Protein AF-A0A7W7FVL5-F1 (afdb_monomer)

Sequence (515 aa):
MALRGIFIKDDYLPEYSTLVVIDAFRGGDPEPPEGGEQLTDGALDLLPGGTVAVAGWGWLHGNAFDGYHRVALELHDAAPPPERVAWTEVVETPYLSYSGFVGLTFLTGGLIEEGLDLGAPGAYRVRVSSRAAQDQGLLWRLQFWPAEPEPPRWYARGERGQGRMKWFVTDLIMMGAWSELTGRRWRLAELADWLLVDRTTVLDALEQVADRGTVVSTGDLLGEFALTTNPPREAGHTGGGVVQLPPPGAPWDSPGYRPPPGPPPRAGLLGPDGTLTRWLDGEPVTCPTVPNPRRALETPYGVVVFGEQTVLVRPDGELLRLGSGHLPGTARLDPDGRRLCVDEHHIGRQSYRRRHHLDLLDGAQRLEWLPEYEWPTGPVSQADSRSGLMLTVASADDVVITGPGGLRRELWLPGTVRLTPGGAGLFTTSHAPPALTWFDLAEADPTGVVRWLPGGTRPDHGLVWEGPAQVVLPVDIRDWARVGARLLRVELRRGEYQAVPGDGGLVVEPWFSVD

Nearest PDB structures (foldseek):
  6i86-assembly3_C  TM=6.202E-01  e=2.469E-05  Chondromyces crocatus
  6vyc-assembly2_B  TM=4.712E-01  e=3.805E-05  Homo sapiens
  4hxg-assembly2_J  TM=4.591E-01  e=2.782E-02  Pyrococcus horikoshii OT3
  3lmm-assembly2_B  TM=4.418E-01  e=1.948E-01  Corynebacterium diphtheriae
  7ase-assembly1_K  TM=4.034E-01  e=4.990E+00  Trypanosoma cruzi

Solvent-accessible surface area (backbone atoms only — not comparable to full-atom values): 27846 Å² total; per-residue (Å²): 113,51,83,75,39,75,30,77,39,75,71,42,64,39,43,93,25,28,39,35,39,37,43,46,85,86,80,72,88,76,78,67,58,92,81,33,60,64,31,35,87,72,37,66,72,52,80,79,24,17,51,54,56,43,51,25,50,34,38,34,32,25,52,50,53,76,30,46,18,34,40,35,43,34,29,29,77,31,82,72,81,87,77,89,84,83,56,46,27,27,36,36,30,27,34,35,35,75,56,12,32,37,21,67,46,40,80,95,53,67,86,60,88,60,60,39,70,69,62,65,52,44,51,23,35,31,37,43,33,34,33,77,40,97,85,58,42,38,38,39,39,37,41,34,18,70,37,80,76,52,55,57,36,42,80,34,72,36,73,78,40,69,76,40,67,74,25,45,43,34,43,51,41,51,39,10,43,40,16,50,68,63,69,45,69,41,37,51,69,54,50,14,57,36,63,67,50,55,56,64,63,49,49,61,42,53,51,54,32,41,77,68,55,41,34,44,78,50,71,40,73,93,46,60,20,34,38,33,47,40,65,63,67,75,74,73,69,77,59,78,85,67,76,84,66,74,75,74,80,48,69,74,73,42,90,85,43,58,53,51,81,45,70,63,56,87,50,13,39,28,32,87,84,16,38,32,36,32,58,60,97,82,43,81,43,79,40,67,67,40,66,68,64,78,49,35,36,29,42,89,62,26,34,38,35,33,22,62,49,25,31,34,37,29,87,88,45,51,78,44,65,42,62,95,48,64,57,56,88,62,64,45,58,45,65,83,42,46,37,39,39,30,58,38,76,46,87,49,89,71,54,41,37,36,38,37,40,31,34,58,87,82,36,50,68,47,80,42,81,50,72,86,75,71,63,75,88,59,52,65,78,45,70,32,68,58,49,45,33,30,38,25,47,79,42,73,49,29,30,35,40,32,38,76,82,71,53,72,46,80,43,88,38,60,47,74,52,42,76,28,60,57,49,51,20,37,33,36,66,37,70,88,69,19,26,41,32,38,24,45,60,85,45,98,75,52,69,70,44,78,38,77,48,62,68,76,24,49,62,88,52,72,63,25,50,79,46,53,52,31,35,34,31,54,45,28,81,90,34,24,82,66,47,68,29,39,29,42,33,38,34,62,87,81,67,46,61,23,20,33,70,67,94,46,56,50,57,28,23,49,59,73,78,63,126

Organism: NCBI:txid43355

Structure (mmCIF, N/CA/C/O backbone):
data_AF-A0A7W7FVL5-F1
#
_entry.id   AF-A0A7W7FVL5-F1
#
loop_
_atom_site.group_PDB
_atom_site.id
_atom_site.type_symbol
_atom_site.label_atom_id
_atom_site.label_alt_id
_atom_site.label_comp_id
_atom_site.label_asym_id
_atom_site.label_entity_id
_atom_site.label_seq_id
_atom_site.pdbx_PDB_ins_code
_atom_site.Cartn_x
_atom_site.Cartn_y
_atom_site.Cartn_z
_atom_site.occupancy
_atom_site.B_iso_or_equiv
_atom_site.auth_seq_id
_atom_site.auth_comp_id
_atom_site.auth_asym_id
_atom_site.auth_atom_id
_atom_site.pdbx_PDB_model_num
ATOM 1 N N . MET A 1 1 ? 25.264 -21.119 -26.849 1.00 89.88 1 MET A N 1
ATOM 2 C CA . MET A 1 1 ? 24.430 -20.849 -25.671 1.00 89.88 1 MET A CA 1
ATOM 3 C C . MET A 1 1 ? 24.229 -22.160 -24.943 1.00 89.88 1 MET A C 1
ATOM 5 O O . MET A 1 1 ? 23.746 -23.109 -25.555 1.00 89.88 1 MET A O 1
ATOM 9 N N . ALA A 1 2 ? 24.659 -22.225 -23.692 1.00 95.56 2 ALA A N 1
ATOM 10 C CA . ALA A 1 2 ? 24.447 -23.342 -22.786 1.00 95.56 2 ALA A CA 1
ATOM 11 C C . ALA A 1 2 ? 23.758 -22.842 -21.511 1.00 95.56 2 ALA A C 1
ATOM 13 O O . ALA A 1 2 ? 24.135 -21.800 -20.972 1.00 95.56 2 ALA A O 1
ATOM 14 N N . LEU A 1 3 ? 22.778 -23.612 -21.032 1.00 97.56 3 LEU A N 1
ATOM 15 C CA . LEU A 1 3 ? 22.159 -23.415 -19.724 1.00 97.56 3 LEU A CA 1
ATOM 16 C C . LEU A 1 3 ? 23.192 -23.765 -18.641 1.00 97.56 3 LEU A C 1
ATOM 18 O O . LEU A 1 3 ? 23.752 -24.862 -18.648 1.00 97.56 3 LEU A O 1
ATOM 22 N N . ARG A 1 4 ? 23.465 -22.823 -17.740 1.00 97.94 4 ARG A N 1
ATOM 23 C CA . ARG A 1 4 ? 24.462 -22.930 -16.664 1.00 97.94 4 ARG A CA 1
ATOM 24 C C . ARG A 1 4 ? 23.837 -23.163 -15.295 1.00 97.94 4 ARG A C 1
ATOM 26 O O . ARG A 1 4 ? 24.459 -23.818 -14.467 1.00 97.94 4 ARG A O 1
ATOM 33 N N . GLY A 1 5 ? 22.619 -22.677 -15.081 1.00 97.56 5 GLY A N 1
ATOM 34 C CA . GLY A 1 5 ? 21.892 -22.823 -13.824 1.00 97.56 5 GLY A CA 1
ATOM 35 C C . GLY A 1 5 ? 20.391 -22.696 -14.039 1.00 97.56 5 GLY A C 1
ATOM 36 O O . GLY A 1 5 ? 19.952 -22.047 -14.989 1.00 97.56 5 GLY A O 1
ATOM 37 N N . ILE A 1 6 ? 19.613 -23.339 -13.173 1.00 98.31 6 ILE A N 1
ATOM 38 C CA . ILE A 1 6 ? 18.155 -23.253 -13.183 1.00 98.31 6 ILE A CA 1
ATOM 39 C C . ILE A 1 6 ? 17.613 -23.320 -11.756 1.00 98.31 6 ILE A C 1
ATOM 41 O O . ILE A 1 6 ? 18.054 -24.142 -10.955 1.00 98.31 6 ILE A O 1
ATOM 45 N N . PHE A 1 7 ? 16.632 -22.475 -11.471 1.00 97.94 7 PHE A N 1
ATOM 46 C CA . PHE A 1 7 ? 15.818 -22.503 -10.264 1.00 97.94 7 PHE A CA 1
ATOM 47 C C . PHE A 1 7 ? 14.344 -22.482 -10.676 1.00 97.94 7 PHE A C 1
ATOM 49 O O . PHE A 1 7 ? 13.961 -21.723 -11.566 1.00 97.94 7 PHE A O 1
ATOM 56 N N . ILE A 1 8 ? 13.519 -23.333 -10.065 1.00 97.94 8 ILE A N 1
ATOM 57 C CA . ILE A 1 8 ? 12.092 -23.447 -10.384 1.00 97.94 8 ILE A CA 1
ATOM 58 C C . ILE A 1 8 ? 11.290 -23.368 -9.091 1.00 97.94 8 ILE A C 1
ATOM 60 O O . ILE A 1 8 ? 11.564 -24.103 -8.146 1.00 97.94 8 ILE A O 1
ATOM 64 N N . LYS A 1 9 ? 10.258 -22.525 -9.094 1.00 96.81 9 LYS A N 1
ATOM 65 C CA . LYS A 1 9 ? 9.249 -22.432 -8.042 1.00 96.81 9 LYS A CA 1
ATOM 66 C C . LYS A 1 9 ? 7.878 -22.694 -8.659 1.00 96.81 9 LYS A C 1
ATOM 68 O O . LYS A 1 9 ? 7.408 -21.899 -9.470 1.00 96.81 9 LYS A O 1
ATOM 73 N N . ASP A 1 10 ? 7.264 -23.824 -8.316 1.00 95.56 10 ASP A N 1
ATOM 74 C CA . ASP A 1 10 ? 5.986 -24.261 -8.906 1.00 95.56 10 ASP A CA 1
ATOM 75 C C . ASP A 1 10 ? 4.752 -23.624 -8.235 1.00 95.56 10 ASP A C 1
ATOM 77 O O . ASP A 1 10 ? 3.650 -23.688 -8.773 1.00 95.56 10 ASP A O 1
ATOM 81 N N . ASP A 1 11 ? 4.938 -22.997 -7.076 1.00 94.06 11 ASP A N 1
ATOM 82 C CA . ASP A 1 11 ? 3.894 -22.465 -6.200 1.00 94.06 11 ASP A CA 1
ATOM 83 C C . ASP A 1 11 ? 4.185 -21.018 -5.770 1.00 94.06 11 ASP A C 1
ATOM 85 O O . ASP A 1 11 ? 3.922 -20.622 -4.633 1.00 94.06 11 ASP A O 1
ATOM 89 N N . TYR A 1 12 ? 4.732 -20.203 -6.673 1.00 94.56 12 TYR A N 1
ATOM 90 C CA . TYR A 1 12 ? 4.966 -18.792 -6.380 1.00 94.56 12 TYR A CA 1
ATOM 91 C C . TYR A 1 12 ? 3.633 -18.043 -6.280 1.00 94.56 12 TYR A C 1
ATOM 93 O O . TYR A 1 12 ? 2.852 -18.046 -7.229 1.00 94.56 12 TYR A O 1
ATOM 101 N N . LEU A 1 13 ? 3.374 -17.393 -5.147 1.00 93.69 13 LEU A N 1
ATOM 102 C CA . LEU A 1 13 ? 2.188 -16.565 -4.944 1.00 93.69 13 LEU A CA 1
ATOM 103 C C . LEU A 1 13 ? 2.609 -15.085 -4.952 1.00 93.69 13 LEU A C 1
ATOM 105 O O . LEU A 1 13 ? 3.223 -14.645 -3.979 1.00 93.69 13 LEU A O 1
ATOM 109 N N . PRO A 1 14 ? 2.319 -14.325 -6.023 1.00 91.12 14 PRO A N 1
ATOM 110 C CA . PRO A 1 14 ? 2.678 -12.914 -6.099 1.00 91.12 14 PRO A CA 1
ATOM 111 C C . PRO A 1 14 ? 1.902 -12.095 -5.062 1.00 91.12 14 PRO A C 1
ATOM 113 O O . PRO A 1 14 ? 0.685 -12.238 -4.926 1.00 91.12 14 PRO A O 1
ATOM 116 N N . GLU A 1 15 ? 2.588 -11.186 -4.371 1.00 87.50 15 GLU A N 1
ATOM 117 C CA . GLU A 1 15 ? 1.930 -10.195 -3.517 1.00 87.50 15 GLU A CA 1
ATOM 118 C C . GLU A 1 15 ? 1.443 -9.024 -4.379 1.00 87.50 15 GLU A C 1
ATOM 120 O O . GLU A 1 15 ? 2.164 -8.560 -5.262 1.00 87.50 15 GLU A O 1
ATOM 125 N N . TYR A 1 16 ? 0.207 -8.564 -4.160 1.00 85.25 16 TYR A N 1
ATOM 126 C CA . TYR A 1 16 ? -0.422 -7.500 -4.958 1.00 85.25 16 TYR A CA 1
ATOM 127 C C . TYR A 1 16 ? -0.338 -7.741 -6.470 1.00 85.25 16 TYR A C 1
ATOM 129 O O . TYR A 1 16 ? -0.098 -6.808 -7.238 1.00 85.25 16 TYR A O 1
ATOM 137 N N . SER A 1 17 ? -0.496 -8.998 -6.905 1.00 89.81 17 SER A N 1
ATOM 138 C CA . SER A 1 17 ? -0.388 -9.351 -8.323 1.00 89.81 17 SER A CA 1
ATOM 139 C C . SER A 1 17 ? 0.953 -8.901 -8.948 1.00 89.81 17 SER A C 1
ATOM 141 O O . SER A 1 17 ? 1.008 -8.546 -10.120 1.00 89.81 17 SER A O 1
ATOM 143 N N . THR A 1 18 ? 2.053 -8.907 -8.185 1.00 91.94 18 THR A N 1
ATOM 144 C CA . THR A 1 18 ? 3.391 -8.531 -8.669 1.00 91.94 18 THR A CA 1
ATOM 145 C C . THR A 1 18 ? 4.371 -9.695 -8.517 1.00 91.94 18 THR A C 1
ATOM 147 O O . THR A 1 18 ? 4.551 -10.235 -7.428 1.00 91.94 18 THR A O 1
ATOM 150 N N . LEU A 1 19 ? 5.012 -10.093 -9.620 1.00 95.31 19 LEU A N 1
ATOM 151 C CA . LEU A 1 19 ? 6.190 -10.959 -9.597 1.00 95.31 19 LEU A CA 1
ATOM 152 C C . LEU A 1 19 ? 7.380 -10.130 -9.126 1.00 95.31 19 LEU A C 1
ATOM 154 O O . LEU A 1 19 ? 7.712 -9.141 -9.772 1.00 95.31 19 LEU A O 1
ATOM 158 N N . VAL A 1 20 ? 8.041 -10.560 -8.058 1.00 95.50 20 VAL A N 1
ATOM 159 C CA . VAL A 1 20 ? 9.187 -9.854 -7.483 1.00 95.50 20 VAL A CA 1
ATOM 160 C C . VAL A 1 20 ? 10.406 -10.769 -7.483 1.00 95.50 20 VAL A C 1
ATOM 162 O O . VAL A 1 20 ? 10.404 -11.833 -6.858 1.00 95.50 20 VAL A O 1
ATOM 165 N N . VAL A 1 21 ? 11.446 -10.346 -8.201 1.00 96.62 21 VAL A N 1
ATOM 166 C CA . VAL A 1 21 ? 12.779 -10.954 -8.172 1.00 96.62 21 VAL A CA 1
ATOM 167 C C . VAL A 1 21 ? 13.745 -9.916 -7.636 1.00 96.62 21 VAL A C 1
ATOM 169 O O . VAL A 1 21 ? 13.867 -8.837 -8.210 1.00 96.62 21 VAL A O 1
ATOM 172 N N . ILE A 1 22 ? 14.425 -10.246 -6.546 1.00 95.19 22 ILE A N 1
ATOM 173 C CA . ILE A 1 22 ? 15.399 -9.362 -5.907 1.00 95.19 22 ILE A CA 1
ATOM 174 C C . ILE A 1 22 ? 16.733 -10.100 -5.797 1.00 95.19 22 ILE A C 1
ATOM 176 O O . ILE A 1 22 ? 16.799 -11.331 -5.745 1.00 95.19 22 ILE A O 1
ATOM 180 N N . ASP A 1 23 ? 17.811 -9.335 -5.829 1.00 94.44 23 ASP A N 1
ATOM 181 C CA . ASP A 1 23 ? 19.165 -9.799 -5.578 1.00 94.44 23 ASP A CA 1
ATOM 182 C C . ASP A 1 23 ? 19.364 -10.064 -4.072 1.00 94.44 23 ASP A C 1
ATOM 184 O O . ASP A 1 23 ? 18.928 -9.281 -3.229 1.00 94.44 23 ASP A O 1
ATOM 188 N N . ALA A 1 24 ? 19.956 -11.198 -3.694 1.00 88.31 24 ALA A N 1
ATOM 189 C CA . ALA A 1 24 ? 20.099 -11.539 -2.288 1.00 88.31 24 ALA A CA 1
ATOM 190 C C . ALA A 1 24 ? 21.202 -10.724 -1.632 1.00 88.31 24 ALA A C 1
ATOM 192 O O . ALA A 1 24 ? 22.382 -10.747 -1.983 1.00 88.31 24 ALA A O 1
ATOM 193 N N . PHE A 1 25 ? 20.805 -10.078 -0.558 1.00 78.62 25 PHE A N 1
ATOM 194 C CA . PHE A 1 25 ? 21.700 -9.316 0.266 1.00 78.62 25 PHE A CA 1
ATOM 195 C C . PHE A 1 25 ? 22.591 -10.205 1.138 1.00 78.62 25 PHE A C 1
ATOM 197 O O . PHE A 1 25 ? 22.092 -10.986 1.950 1.00 78.62 25 PHE A O 1
ATOM 204 N N . ARG A 1 26 ? 23.920 -10.063 1.033 1.00 67.38 26 ARG A N 1
ATOM 205 C CA . ARG A 1 26 ? 24.879 -10.770 1.909 1.00 67.38 26 ARG A CA 1
ATOM 206 C C . ARG A 1 26 ? 25.814 -9.866 2.727 1.00 67.38 26 ARG A C 1
ATOM 208 O O . ARG A 1 26 ? 26.692 -10.406 3.397 1.00 67.38 26 ARG A O 1
ATOM 215 N N . GLY A 1 27 ? 25.640 -8.534 2.756 1.00 61.53 27 GLY A N 1
ATOM 216 C CA . GLY A 1 27 ? 26.543 -7.696 3.567 1.00 61.53 27 GLY A CA 1
ATOM 217 C C . GLY A 1 27 ? 26.460 -6.165 3.472 1.00 61.53 27 GLY A C 1
ATOM 218 O O . GLY A 1 27 ? 27.480 -5.547 3.192 1.00 61.53 27 GLY A O 1
ATOM 219 N N . GLY A 1 28 ? 25.327 -5.552 3.824 1.00 67.00 28 GLY A N 1
ATOM 220 C CA . GLY A 1 28 ? 25.145 -4.087 3.837 1.00 67.00 28 GLY A CA 1
ATOM 221 C C . GLY A 1 28 ? 24.544 -3.565 2.527 1.00 67.00 28 GLY A C 1
ATOM 222 O O . GLY A 1 28 ? 24.775 -4.182 1.489 1.00 67.00 28 GLY A O 1
ATOM 223 N N . ASP A 1 29 ? 23.717 -2.507 2.605 1.00 73.44 29 ASP A N 1
ATOM 224 C CA . ASP A 1 29 ? 23.061 -1.883 1.443 1.00 73.44 29 ASP A CA 1
ATOM 225 C C . ASP A 1 29 ? 24.153 -1.475 0.474 1.00 73.44 29 ASP A C 1
ATOM 227 O O . ASP A 1 29 ? 24.955 -0.601 0.819 1.00 73.44 29 ASP A O 1
ATOM 231 N N . PRO A 1 30 ? 24.279 -2.163 -0.682 1.00 80.81 30 PRO A N 1
ATOM 232 C CA . PRO A 1 30 ? 25.274 -1.750 -1.646 1.00 80.81 30 PRO A CA 1
ATOM 233 C C . PRO A 1 30 ? 24.933 -0.317 -2.069 1.00 80.81 30 PRO A C 1
ATOM 235 O O . PRO A 1 30 ? 23.818 0.155 -1.861 1.00 80.81 30 PRO A O 1
ATOM 238 N N . GLU A 1 31 ? 25.896 0.409 -2.618 1.00 84.88 31 GLU A N 1
ATOM 239 C CA . GLU A 1 31 ? 25.609 1.690 -3.261 1.00 84.88 31 GLU A CA 1
ATOM 240 C C . GLU A 1 31 ? 25.353 1.434 -4.752 1.00 84.88 31 GLU A C 1
ATOM 242 O O . GLU A 1 31 ? 26.041 0.587 -5.344 1.00 84.88 31 GLU A O 1
ATOM 247 N N . PRO A 1 32 ? 24.365 2.108 -5.372 1.00 84.81 32 PRO A N 1
ATOM 248 C CA . PRO A 1 32 ? 24.149 1.991 -6.806 1.00 84.81 32 PRO A CA 1
ATOM 249 C C . PRO A 1 32 ? 25.404 2.441 -7.561 1.00 84.81 32 PRO A C 1
ATOM 251 O O . PRO A 1 32 ? 26.151 3.287 -7.065 1.00 84.81 32 PRO A O 1
ATOM 254 N N . PRO A 1 33 ? 25.665 1.899 -8.765 1.00 82.00 33 PRO A N 1
ATOM 255 C CA . PRO A 1 33 ? 26.713 2.453 -9.612 1.00 82.00 33 PRO A CA 1
ATOM 256 C C . PRO A 1 33 ? 26.416 3.930 -9.903 1.00 82.00 33 PRO A C 1
ATOM 258 O O . PRO A 1 33 ? 25.255 4.332 -9.920 1.00 82.00 33 PRO A O 1
ATOM 261 N N . GLU A 1 34 ? 27.453 4.727 -10.160 1.00 82.25 34 GLU A N 1
ATOM 262 C CA . GLU A 1 34 ? 27.312 6.146 -10.511 1.00 82.25 34 GLU A CA 1
ATOM 263 C C . GLU A 1 34 ? 26.330 6.325 -11.687 1.00 82.25 34 GLU A C 1
ATOM 265 O O . GLU A 1 34 ? 26.492 5.696 -12.736 1.00 82.25 34 GLU A O 1
ATOM 270 N N . GLY A 1 35 ? 25.288 7.146 -11.501 1.00 80.75 35 GLY A N 1
ATOM 271 C CA . GLY A 1 35 ? 24.208 7.345 -12.479 1.00 80.75 35 GLY A CA 1
ATOM 272 C C . GLY A 1 35 ? 23.113 6.266 -12.459 1.00 80.75 35 GLY A C 1
ATOM 273 O O . GLY A 1 35 ? 22.152 6.339 -13.225 1.00 80.75 35 GLY A O 1
ATOM 274 N N . GLY A 1 36 ? 23.244 5.251 -11.603 1.00 80.88 36 GLY A N 1
ATOM 275 C CA . GLY A 1 36 ? 22.285 4.166 -11.405 1.00 80.88 36 GLY A CA 1
ATOM 276 C C . GLY A 1 36 ? 21.241 4.442 -10.322 1.00 80.88 36 GLY A C 1
ATOM 277 O O . GLY A 1 36 ? 20.427 3.565 -10.041 1.00 80.88 36 GLY A O 1
ATOM 278 N N . GLU A 1 37 ? 21.226 5.628 -9.712 1.00 86.88 37 GLU A N 1
ATOM 279 C CA . GLU A 1 37 ? 20.304 5.983 -8.627 1.00 86.88 37 GLU A CA 1
ATOM 280 C C . GLU A 1 37 ? 18.841 5.878 -9.080 1.00 86.88 37 GLU A C 1
ATOM 282 O O . GLU A 1 37 ? 17.996 5.362 -8.349 1.00 86.88 37 GLU A O 1
ATOM 287 N N . GLN A 1 38 ? 18.557 6.274 -10.326 1.00 83.69 38 GLN A N 1
ATOM 288 C CA . GLN A 1 38 ? 17.234 6.154 -10.951 1.00 83.69 38 GLN A CA 1
ATOM 289 C C . GLN A 1 38 ? 16.803 4.694 -11.170 1.00 83.69 38 GLN A C 1
ATOM 291 O O . GLN A 1 38 ? 15.628 4.421 -11.387 1.00 83.69 38 GLN A O 1
ATOM 296 N N . LEU A 1 39 ? 17.741 3.746 -11.128 1.00 88.38 39 LEU A N 1
ATOM 297 C CA . LEU A 1 39 ? 17.475 2.320 -11.303 1.00 88.38 39 LEU A CA 1
ATOM 298 C C . LEU A 1 39 ? 17.310 1.584 -9.972 1.00 88.38 39 LEU A C 1
ATOM 300 O O . LEU A 1 39 ? 17.140 0.367 -9.989 1.00 88.38 39 LEU A O 1
ATOM 304 N N . THR A 1 40 ? 17.371 2.273 -8.832 1.00 88.69 40 THR A N 1
ATOM 305 C CA . THR A 1 40 ? 17.111 1.669 -7.517 1.00 88.69 40 THR A 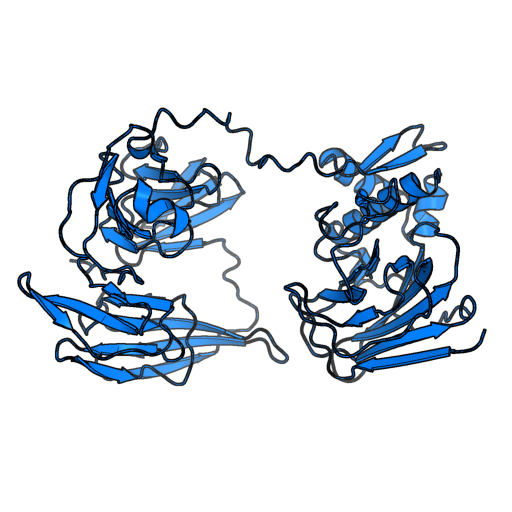CA 1
ATOM 306 C C . THR A 1 40 ? 15.624 1.349 -7.340 1.00 88.69 40 THR A C 1
ATOM 308 O O . THR A 1 40 ? 14.761 1.939 -7.997 1.00 88.69 40 THR A O 1
ATOM 311 N N . ASP A 1 41 ? 15.314 0.381 -6.476 1.00 81.62 41 ASP A N 1
ATOM 312 C CA . ASP A 1 41 ? 13.923 0.070 -6.148 1.00 81.62 41 ASP A CA 1
ATOM 313 C C . ASP A 1 41 ? 13.296 1.263 -5.404 1.00 81.62 41 ASP A C 1
ATOM 315 O O . ASP A 1 41 ? 13.852 1.768 -4.430 1.00 81.62 41 ASP A O 1
ATOM 319 N N . GLY A 1 42 ? 12.167 1.762 -5.907 1.00 79.19 42 GLY A N 1
ATOM 320 C CA . GLY A 1 42 ? 11.481 2.948 -5.383 1.00 79.19 42 GLY A CA 1
ATOM 321 C C . GLY A 1 42 ? 11.889 4.299 -5.987 1.00 79.19 42 GLY A C 1
ATOM 322 O O . GLY A 1 42 ? 11.137 5.259 -5.823 1.00 79.19 42 GLY A O 1
ATOM 323 N N . ALA A 1 43 ? 12.986 4.402 -6.751 1.00 78.12 43 ALA A N 1
ATOM 324 C CA . ALA A 1 43 ? 13.410 5.688 -7.327 1.00 78.12 43 ALA A CA 1
ATOM 325 C C . ALA A 1 43 ? 12.420 6.295 -8.324 1.00 78.12 43 ALA A C 1
ATOM 327 O O . ALA A 1 43 ? 12.478 7.492 -8.568 1.00 78.12 43 ALA A O 1
ATOM 328 N N . LEU A 1 44 ? 11.532 5.501 -8.919 1.00 70.06 44 LEU A N 1
ATOM 329 C CA . LEU A 1 44 ? 10.662 5.948 -10.009 1.00 70.06 44 LEU A CA 1
ATOM 330 C C . LEU A 1 44 ? 9.158 5.789 -9.696 1.00 70.06 44 LEU A C 1
ATOM 332 O O . LEU A 1 44 ? 8.339 6.005 -10.586 1.00 70.06 44 LEU A O 1
ATOM 336 N N . ASP A 1 45 ? 8.788 5.411 -8.461 1.00 72.69 45 ASP A N 1
ATOM 337 C CA . ASP A 1 45 ? 7.400 5.108 -8.037 1.00 72.69 45 ASP A CA 1
ATOM 338 C C . ASP A 1 45 ? 6.630 4.238 -9.062 1.00 72.69 45 ASP A C 1
ATOM 340 O O . ASP A 1 45 ? 5.482 4.486 -9.431 1.00 72.69 45 ASP A O 1
ATOM 344 N N . LEU A 1 46 ? 7.311 3.219 -9.603 1.00 66.50 46 LEU A N 1
ATOM 345 C CA . LEU A 1 46 ? 6.858 2.457 -10.778 1.00 66.50 46 LEU A CA 1
ATOM 346 C C . LEU A 1 46 ? 5.923 1.292 -10.466 1.00 66.50 46 LEU A C 1
ATOM 348 O O . LEU A 1 46 ? 5.669 0.443 -11.325 1.00 66.50 46 LEU A O 1
ATOM 352 N N . LEU A 1 47 ? 5.412 1.208 -9.243 1.00 68.00 47 LEU A N 1
ATOM 353 C CA . LEU A 1 47 ? 4.529 0.116 -8.868 1.00 68.00 47 LEU A CA 1
ATOM 354 C C . LEU A 1 47 ? 3.103 0.358 -9.407 1.00 68.00 47 LEU A C 1
ATOM 356 O O . LEU A 1 47 ? 2.550 1.452 -9.256 1.00 68.00 47 LEU A O 1
ATOM 360 N N . PRO A 1 48 ? 2.445 -0.648 -10.021 1.00 59.97 48 PRO A N 1
ATOM 361 C CA . PRO A 1 48 ? 2.884 -2.031 -10.221 1.00 59.97 48 PRO A CA 1
ATOM 362 C C . PRO A 1 48 ? 3.423 -2.274 -11.644 1.00 59.97 48 PRO A C 1
ATOM 364 O O . PRO A 1 48 ? 2.628 -2.302 -12.580 1.00 59.97 48 PRO A O 1
ATOM 367 N N . GLY A 1 49 ? 4.735 -2.506 -11.783 1.00 73.75 49 GLY A N 1
ATOM 368 C CA . GLY A 1 49 ? 5.394 -3.062 -12.976 1.00 73.75 49 GLY A CA 1
ATOM 369 C C . GLY A 1 49 ? 5.155 -2.353 -14.325 1.00 73.75 49 GLY A C 1
ATOM 370 O O . GLY A 1 49 ? 4.317 -1.468 -14.488 1.00 73.75 49 GLY A O 1
ATOM 371 N N . GLY A 1 50 ? 5.922 -2.756 -15.339 1.00 82.75 50 GLY A N 1
ATOM 372 C CA . GLY A 1 50 ? 5.611 -2.434 -16.736 1.00 82.75 50 GLY A CA 1
ATOM 373 C C . GLY A 1 50 ? 4.467 -3.290 -17.275 1.00 82.75 50 GLY A C 1
ATOM 374 O O . GLY A 1 50 ? 3.797 -4.025 -16.550 1.00 82.75 50 GLY A O 1
ATOM 375 N N . THR A 1 51 ? 4.268 -3.264 -18.586 1.00 86.50 51 THR A N 1
ATOM 376 C CA . THR A 1 51 ? 3.259 -4.113 -19.242 1.00 86.50 51 THR A CA 1
ATOM 377 C C . THR A 1 51 ? 3.559 -5.602 -19.164 1.00 86.50 51 THR A C 1
ATOM 379 O O . THR A 1 51 ? 2.625 -6.396 -19.173 1.00 86.50 51 THR A O 1
ATOM 382 N N . VAL A 1 52 ? 4.838 -5.972 -19.062 1.00 90.69 52 VAL A N 1
ATOM 383 C CA . VAL A 1 52 ? 5.288 -7.354 -18.842 1.00 90.69 52 VAL A CA 1
ATOM 384 C C . VAL A 1 52 ? 6.149 -7.404 -17.590 1.00 90.69 52 VAL A C 1
ATOM 386 O O . VAL A 1 52 ? 5.745 -7.957 -16.570 1.00 90.69 52 VAL A O 1
ATOM 389 N N . ALA A 1 53 ? 7.330 -6.794 -17.659 1.00 93.75 53 ALA A N 1
ATOM 390 C CA . ALA A 1 53 ? 8.242 -6.657 -16.540 1.00 93.75 53 ALA A CA 1
ATOM 391 C C . ALA A 1 53 ? 9.204 -5.495 -16.767 1.00 93.75 53 ALA A C 1
ATOM 393 O O . ALA A 1 53 ? 9.465 -5.100 -17.904 1.00 93.75 53 ALA A O 1
ATOM 394 N N . VAL A 1 54 ? 9.738 -4.983 -15.668 1.00 94.06 54 VAL A N 1
ATOM 395 C CA . VAL A 1 54 ? 10.761 -3.943 -15.614 1.00 94.06 54 VAL A CA 1
ATOM 396 C C . VAL A 1 54 ? 11.837 -4.364 -14.630 1.00 94.06 54 VAL A C 1
ATOM 398 O O . VAL A 1 54 ? 11.557 -5.098 -13.685 1.00 94.06 54 VAL A O 1
ATOM 401 N N . ALA A 1 55 ? 13.066 -3.930 -14.870 1.00 95.25 55 ALA A N 1
ATOM 402 C CA . ALA A 1 55 ? 14.199 -4.268 -14.027 1.00 95.25 55 ALA A CA 1
ATOM 403 C C . ALA A 1 55 ? 15.159 -3.091 -13.899 1.00 95.25 55 ALA A C 1
ATOM 405 O O . ALA A 1 55 ? 15.275 -2.267 -14.812 1.00 95.25 55 ALA A O 1
ATOM 406 N N . GLY A 1 56 ? 15.847 -3.060 -12.766 1.00 94.12 56 GLY A N 1
ATOM 407 C CA . GLY A 1 56 ? 16.817 -2.041 -12.413 1.00 94.12 56 GLY A CA 1
ATOM 408 C C . GLY A 1 56 ? 18.057 -2.656 -11.778 1.00 94.12 56 GLY A C 1
ATOM 409 O O . GLY A 1 56 ? 18.581 -3.684 -12.221 1.00 94.12 56 GLY A O 1
ATOM 410 N N . TRP A 1 57 ? 18.536 -1.995 -10.737 1.00 94.06 57 TRP A N 1
ATOM 411 C CA . TRP A 1 57 ? 19.690 -2.407 -9.965 1.00 94.06 57 TRP A CA 1
ATOM 412 C C . TRP A 1 57 ? 19.263 -3.250 -8.763 1.00 94.06 57 TRP A C 1
ATOM 414 O O . TRP A 1 57 ? 18.735 -2.745 -7.777 1.00 94.06 57 TRP A O 1
ATOM 424 N N . GLY A 1 58 ? 19.468 -4.562 -8.882 1.00 94.25 58 GLY A N 1
ATOM 425 C CA . GLY A 1 58 ? 19.156 -5.547 -7.851 1.00 94.25 58 GLY A CA 1
ATOM 426 C C . GLY A 1 58 ? 17.685 -5.956 -7.741 1.00 94.25 58 GLY A C 1
ATOM 427 O O . GLY A 1 58 ? 17.346 -6.692 -6.818 1.00 94.25 58 GLY A O 1
ATOM 428 N N . TRP A 1 59 ? 16.814 -5.505 -8.648 1.00 95.06 59 TRP A N 1
ATOM 429 C CA . TRP A 1 59 ? 15.381 -5.809 -8.611 1.00 95.06 59 TRP A CA 1
ATOM 430 C C . TRP A 1 59 ? 14.775 -5.965 -10.010 1.00 95.06 59 TRP A C 1
ATOM 432 O O . TRP A 1 59 ? 15.248 -5.398 -11.003 1.00 95.06 59 TRP A O 1
ATOM 442 N N . LEU A 1 60 ? 13.701 -6.748 -10.079 1.00 96.38 60 LEU A N 1
ATOM 443 C CA . LEU A 1 60 ? 12.840 -6.922 -11.240 1.00 96.38 60 LEU A CA 1
ATOM 444 C C . LEU A 1 60 ? 11.400 -7.135 -10.780 1.00 96.38 60 LEU A C 1
ATOM 446 O O . LEU A 1 60 ? 11.118 -8.031 -9.982 1.00 96.38 60 LEU A O 1
ATOM 450 N N . HIS A 1 61 ? 10.488 -6.348 -11.349 1.00 95.25 61 HIS A N 1
ATOM 451 C CA . HIS A 1 61 ? 9.051 -6.450 -11.120 1.00 95.25 61 HIS A CA 1
ATOM 452 C C . HIS A 1 61 ? 8.325 -6.849 -12.400 1.00 95.25 61 HIS A C 1
ATOM 454 O O . HIS A 1 61 ? 8.447 -6.185 -13.429 1.00 95.25 61 HIS A O 1
ATOM 460 N N . GLY A 1 62 ? 7.551 -7.928 -12.332 1.00 93.62 62 GLY A N 1
ATOM 461 C CA . GLY A 1 62 ? 6.657 -8.384 -13.391 1.00 93.62 62 GLY A CA 1
ATOM 462 C C . GLY A 1 62 ? 5.197 -8.184 -13.010 1.00 93.62 62 GLY A C 1
ATOM 463 O O . GLY A 1 62 ? 4.819 -8.366 -11.854 1.00 93.62 62 GLY A O 1
ATOM 464 N N . ASN A 1 63 ? 4.365 -7.834 -13.984 1.00 89.94 63 ASN A N 1
ATOM 465 C CA . ASN A 1 63 ? 2.928 -7.742 -13.776 1.00 89.94 63 ASN A CA 1
ATOM 466 C C . ASN A 1 63 ? 2.327 -9.150 -13.762 1.00 89.94 63 ASN A C 1
ATOM 468 O O . ASN A 1 63 ? 2.269 -9.829 -14.787 1.00 89.94 63 ASN A O 1
ATOM 472 N N . ALA A 1 64 ? 1.925 -9.594 -12.582 1.00 89.69 64 ALA A N 1
ATOM 473 C CA . ALA A 1 64 ? 1.308 -10.883 -12.349 1.00 89.69 64 ALA A CA 1
ATOM 474 C C . ALA A 1 64 ? -0.204 -10.707 -12.121 1.00 89.69 64 ALA A C 1
ATOM 476 O O . ALA A 1 64 ? -0.772 -9.636 -12.321 1.00 89.69 64 ALA A O 1
ATOM 477 N N . PHE A 1 65 ? -0.897 -11.777 -11.759 1.00 84.06 65 PHE A N 1
ATOM 478 C CA . PHE A 1 65 ? -2.271 -11.677 -11.277 1.00 84.06 65 PHE A CA 1
ATOM 479 C C . PHE A 1 65 ? -2.461 -12.621 -10.099 1.00 84.06 65 PHE A C 1
ATOM 481 O O . PHE A 1 65 ? -1.604 -13.459 -9.827 1.00 84.06 65 PHE A O 1
ATOM 488 N N . ASP A 1 66 ? -3.581 -12.496 -9.403 1.00 80.56 66 ASP A N 1
ATOM 489 C CA . ASP A 1 66 ? -3.837 -13.317 -8.228 1.00 80.56 66 ASP A CA 1
ATOM 490 C C . ASP A 1 66 ? -3.817 -14.821 -8.556 1.00 80.56 66 ASP A C 1
ATOM 492 O O . ASP A 1 66 ? -4.438 -15.306 -9.507 1.00 80.56 66 ASP A O 1
ATOM 496 N N . GLY A 1 67 ? -3.114 -15.587 -7.725 1.00 85.94 67 GLY A N 1
ATOM 497 C CA . GLY A 1 67 ? -3.027 -17.039 -7.831 1.00 85.94 67 GLY A CA 1
ATOM 498 C C . GLY A 1 67 ? -1.600 -17.552 -7.943 1.00 85.94 67 GLY A C 1
ATOM 499 O O . GLY A 1 67 ? -0.657 -16.805 -8.172 1.00 85.94 67 GLY A O 1
ATOM 500 N N . TYR A 1 68 ? -1.451 -18.863 -7.780 1.00 92.00 68 TYR A N 1
ATOM 501 C CA . TYR A 1 68 ? -0.149 -19.509 -7.878 1.00 92.00 68 TYR A CA 1
ATOM 502 C C . TYR A 1 68 ? 0.384 -19.453 -9.303 1.00 92.00 68 TYR A C 1
ATOM 504 O O . TYR A 1 68 ? -0.361 -19.565 -10.277 1.00 92.00 68 TYR A O 1
ATOM 512 N N . HIS A 1 69 ? 1.683 -19.251 -9.412 1.00 94.31 69 HIS A N 1
ATOM 513 C CA . HIS A 1 69 ? 2.424 -19.167 -10.649 1.00 94.31 69 HIS A CA 1
ATOM 514 C C . HIS A 1 69 ? 3.583 -20.141 -10.603 1.00 94.31 69 HIS A C 1
ATOM 516 O O . HIS A 1 69 ? 4.181 -20.387 -9.555 1.00 94.31 69 HIS A O 1
ATOM 522 N N . ARG A 1 70 ? 3.946 -20.626 -11.784 1.00 96.88 70 ARG A N 1
ATOM 523 C CA . ARG A 1 70 ? 5.173 -21.379 -11.968 1.00 96.88 70 ARG A CA 1
ATOM 524 C C . ARG A 1 70 ? 6.224 -20.452 -12.541 1.00 96.88 70 ARG A C 1
ATOM 526 O O . ARG A 1 70 ? 6.040 -19.919 -13.635 1.00 96.88 70 ARG A O 1
ATOM 533 N N . VAL A 1 71 ? 7.324 -20.282 -11.823 1.00 97.69 71 VAL A N 1
ATOM 534 C CA . VAL A 1 71 ? 8.410 -19.383 -12.208 1.00 97.69 71 VAL A CA 1
ATOM 535 C C . VAL A 1 71 ? 9.694 -20.180 -12.373 1.00 97.69 71 VAL A C 1
ATOM 537 O O . VAL A 1 71 ? 10.110 -20.891 -11.462 1.00 97.69 71 VAL A O 1
ATOM 540 N N . ALA A 1 72 ? 10.325 -20.055 -13.539 1.00 98.06 72 ALA A N 1
ATOM 541 C CA . ALA A 1 72 ? 11.651 -20.590 -13.812 1.00 98.06 72 ALA A CA 1
ATOM 542 C C . ALA A 1 72 ? 12.649 -19.444 -14.007 1.00 98.06 72 ALA A C 1
ATOM 544 O O . ALA A 1 72 ? 12.446 -18.581 -14.864 1.00 98.06 72 ALA A O 1
ATOM 545 N N . LEU A 1 73 ? 13.728 -19.457 -13.228 1.00 98.56 73 LEU A N 1
ATOM 546 C CA . LEU A 1 73 ? 14.892 -18.594 -13.399 1.00 98.56 73 LEU A CA 1
ATOM 547 C C . LEU A 1 73 ? 16.005 -19.432 -14.035 1.00 98.56 73 LEU A C 1
ATOM 549 O O . LEU A 1 73 ? 16.346 -20.498 -13.528 1.00 98.56 73 LEU A O 1
ATOM 553 N N . GLU A 1 74 ? 16.576 -18.964 -15.136 1.00 98.50 74 GLU A N 1
ATOM 554 C CA . GLU A 1 74 ? 17.614 -19.666 -15.891 1.00 98.50 74 GLU A CA 1
ATOM 555 C C . GLU A 1 74 ? 18.836 -18.769 -16.081 1.00 98.50 74 GLU A C 1
ATOM 557 O O . GLU A 1 74 ? 18.691 -17.616 -16.477 1.00 98.50 74 GLU A O 1
ATOM 562 N N . LEU A 1 75 ? 20.039 -19.306 -15.884 1.00 98.50 75 LEU A N 1
ATOM 563 C CA . LEU A 1 75 ? 21.291 -18.646 -16.256 1.00 98.50 75 LEU A CA 1
ATOM 564 C C . LEU A 1 75 ? 21.842 -19.267 -17.541 1.00 98.50 75 LEU A C 1
ATOM 566 O O . LEU A 1 75 ? 22.009 -20.484 -17.623 1.00 98.50 75 LEU A O 1
ATOM 570 N N . HIS A 1 76 ? 22.203 -18.432 -18.509 1.00 98.38 76 HIS A N 1
ATOM 571 C CA . HIS A 1 76 ? 22.819 -18.809 -19.778 1.00 98.38 76 HIS A CA 1
ATOM 572 C C . HIS A 1 76 ? 24.162 -18.100 -19.958 1.00 98.38 76 HIS A C 1
ATOM 574 O O . HIS A 1 76 ? 24.376 -16.998 -19.460 1.00 98.38 76 HIS A O 1
ATOM 580 N N . ASP A 1 77 ? 25.076 -18.717 -20.706 1.00 97.88 77 ASP A N 1
ATOM 581 C CA . ASP A 1 77 ? 26.388 -18.120 -21.009 1.00 97.88 77 ASP A CA 1
ATOM 582 C C . ASP A 1 77 ? 26.391 -17.129 -22.186 1.00 97.88 77 ASP A C 1
ATOM 584 O O . ASP A 1 77 ? 27.405 -16.491 -22.457 1.00 97.88 77 ASP A O 1
ATOM 588 N N . ALA A 1 78 ? 25.272 -17.014 -22.898 1.00 97.88 78 ALA A N 1
ATOM 589 C CA . ALA A 1 78 ? 25.051 -16.080 -23.995 1.00 97.88 78 ALA A CA 1
ATOM 590 C C . ALA A 1 78 ? 23.543 -15.900 -24.217 1.00 97.88 78 ALA A C 1
ATOM 592 O O . ALA A 1 78 ? 22.744 -16.677 -23.691 1.00 97.88 78 ALA A O 1
ATOM 593 N N . ALA A 1 79 ? 23.162 -14.933 -25.057 1.00 97.62 79 ALA A N 1
ATOM 594 C CA . ALA A 1 79 ? 21.765 -14.695 -25.405 1.00 97.62 79 ALA A CA 1
ATOM 595 C C . ALA A 1 79 ? 21.075 -15.982 -25.910 1.00 97.62 79 ALA A C 1
ATOM 597 O O . ALA A 1 79 ? 21.550 -16.595 -26.880 1.00 97.62 79 ALA A O 1
ATOM 598 N N . PRO A 1 80 ? 19.961 -16.409 -25.288 1.00 95.88 80 PRO A N 1
ATOM 599 C CA . PRO A 1 80 ? 19.230 -17.576 -25.739 1.00 95.88 80 PRO A CA 1
ATOM 600 C C . PRO A 1 80 ? 18.565 -17.323 -27.099 1.00 95.88 80 PRO A C 1
ATOM 602 O O . PRO A 1 80 ? 18.143 -16.193 -27.377 1.00 95.88 80 PRO A O 1
ATOM 605 N N . PRO A 1 81 ? 18.422 -18.351 -27.961 1.00 93.12 81 PRO A N 1
ATOM 606 C CA . PRO A 1 81 ? 17.737 -18.212 -29.243 1.00 93.12 81 PRO A CA 1
ATOM 607 C C . PRO A 1 81 ? 16.340 -17.593 -29.077 1.00 93.12 81 PRO A C 1
ATOM 609 O O . PRO A 1 81 ? 15.672 -17.860 -28.075 1.00 93.12 81 PRO A O 1
ATOM 612 N N . PRO A 1 82 ? 15.871 -16.761 -30.022 1.00 88.38 82 PRO A N 1
ATOM 613 C CA . PRO A 1 82 ? 14.538 -16.178 -29.942 1.00 88.38 82 PRO A CA 1
ATOM 614 C C . PRO A 1 82 ? 13.466 -17.268 -30.078 1.00 88.38 82 PRO A C 1
ATOM 616 O O . PRO A 1 82 ? 13.405 -17.976 -31.083 1.00 88.38 82 PRO A O 1
ATOM 619 N N . GLU A 1 83 ? 12.578 -17.374 -29.093 1.00 81.44 83 GLU A N 1
ATOM 620 C CA . GLU A 1 83 ? 11.441 -18.297 -29.118 1.00 81.44 83 GLU A CA 1
ATOM 621 C C . GLU A 1 83 ? 10.177 -17.567 -29.569 1.00 81.44 83 GLU A C 1
ATOM 623 O O . GLU A 1 83 ? 9.477 -16.947 -28.774 1.00 81.44 83 GLU A O 1
ATOM 628 N N . ARG A 1 84 ? 9.882 -17.616 -30.870 1.00 63.53 84 ARG A N 1
ATOM 629 C CA . ARG A 1 84 ? 8.864 -16.739 -31.475 1.00 63.53 84 ARG A CA 1
ATOM 630 C C . ARG A 1 84 ? 7.413 -17.230 -31.394 1.00 63.53 84 ARG A C 1
ATOM 632 O O . ARG A 1 84 ? 6.536 -16.507 -31.842 1.00 63.53 84 ARG A O 1
ATOM 639 N N . VAL A 1 85 ? 7.138 -18.441 -30.896 1.00 66.25 85 VAL A N 1
ATOM 640 C CA . VAL A 1 85 ? 5.823 -19.089 -31.141 1.00 66.25 85 VAL A CA 1
ATOM 641 C C . VAL A 1 85 ? 5.103 -19.578 -29.876 1.00 66.25 85 VAL A C 1
ATOM 643 O O . VAL A 1 85 ? 3.962 -20.015 -29.962 1.00 66.25 85 VAL A O 1
ATOM 646 N N . ALA A 1 86 ? 5.723 -19.511 -28.693 1.00 86.38 86 ALA A N 1
ATOM 647 C CA . ALA A 1 86 ? 5.177 -20.158 -27.492 1.00 86.38 86 ALA A CA 1
ATOM 648 C C . ALA A 1 86 ? 4.723 -19.205 -26.375 1.00 86.38 86 ALA A C 1
ATOM 650 O O . ALA A 1 86 ? 4.021 -19.661 -25.469 1.00 86.38 86 ALA A O 1
ATOM 651 N N . TRP A 1 87 ? 5.114 -17.930 -26.421 1.00 94.75 87 TRP A N 1
ATOM 652 C CA . TRP A 1 87 ? 4.935 -16.966 -25.332 1.00 94.75 87 TRP A CA 1
ATOM 653 C C . TRP A 1 87 ? 4.038 -15.811 -25.768 1.00 94.75 87 TRP A C 1
ATOM 655 O O . TRP A 1 87 ? 4.156 -15.321 -26.889 1.00 94.75 87 TRP A O 1
ATOM 665 N N . THR A 1 88 ? 3.128 -15.399 -24.887 1.00 93.81 88 THR A N 1
ATOM 666 C CA . THR A 1 88 ? 2.178 -14.312 -25.163 1.00 93.81 88 THR A CA 1
ATOM 667 C C . THR A 1 88 ? 2.828 -12.950 -24.940 1.00 93.81 88 THR A C 1
ATOM 669 O O . THR A 1 88 ? 2.531 -11.990 -25.646 1.00 93.81 88 THR A O 1
ATOM 672 N N . GLU A 1 89 ? 3.737 -12.880 -23.973 1.00 93.69 89 GLU A N 1
ATOM 673 C CA . GLU A 1 89 ? 4.440 -11.668 -23.577 1.00 93.69 89 GLU A CA 1
ATOM 674 C C . GLU A 1 89 ? 5.927 -11.972 -23.457 1.00 93.69 89 GLU A C 1
ATOM 676 O O . GLU A 1 89 ? 6.311 -12.965 -22.837 1.00 93.69 89 GLU A O 1
ATOM 681 N N . VAL A 1 90 ? 6.760 -11.137 -24.077 1.00 95.75 90 VAL A N 1
ATOM 682 C CA . VAL A 1 90 ? 8.217 -11.271 -24.045 1.00 95.75 90 VAL A CA 1
ATOM 683 C C . VAL A 1 90 ? 8.845 -9.884 -24.050 1.00 95.75 90 VAL A C 1
ATOM 685 O O . VAL A 1 90 ? 8.676 -9.129 -25.011 1.00 95.75 90 VAL A O 1
ATOM 688 N N . VAL A 1 91 ? 9.624 -9.586 -23.013 1.00 96.12 91 VAL A N 1
ATOM 689 C CA . VAL A 1 91 ? 10.484 -8.401 -22.931 1.00 96.12 91 VAL A CA 1
ATOM 690 C C . VAL A 1 91 ? 11.902 -8.833 -22.578 1.00 96.12 91 VAL A C 1
ATOM 692 O O . VAL A 1 91 ? 12.106 -9.737 -21.772 1.00 96.12 91 VAL A O 1
ATOM 695 N N . GLU A 1 92 ? 12.895 -8.208 -23.193 1.00 97.50 92 GLU A N 1
ATOM 696 C CA . GLU A 1 92 ? 14.272 -8.271 -22.722 1.00 97.50 92 GLU A CA 1
ATOM 697 C C . GLU A 1 92 ? 14.612 -6.950 -22.049 1.00 97.50 92 GLU A C 1
ATOM 699 O O . GLU A 1 92 ? 14.501 -5.902 -22.673 1.00 97.50 92 GLU A O 1
ATOM 704 N N . THR A 1 93 ? 15.034 -6.989 -20.793 1.00 96.75 93 THR A N 1
ATOM 705 C CA . THR A 1 93 ? 15.394 -5.804 -20.008 1.00 96.75 93 THR A CA 1
ATOM 706 C C . THR A 1 93 ? 16.789 -6.005 -19.424 1.00 96.75 93 THR A C 1
ATOM 708 O O . THR A 1 93 ? 17.176 -7.144 -19.151 1.00 96.75 93 THR A O 1
ATOM 711 N N . PRO A 1 94 ? 17.609 -4.954 -19.299 1.00 97.12 94 PRO A N 1
ATOM 712 C CA . PRO A 1 94 ? 18.863 -5.060 -18.562 1.00 97.12 94 PRO A CA 1
ATOM 713 C C . PRO A 1 94 ? 18.575 -5.226 -17.058 1.00 97.12 94 PRO A C 1
ATOM 715 O O . PRO A 1 94 ? 17.518 -4.825 -16.570 1.00 97.12 94 PRO A O 1
ATOM 718 N N . TYR A 1 95 ? 19.504 -5.860 -16.351 1.00 97.00 95 TYR A N 1
ATOM 719 C CA . TYR A 1 95 ? 19.457 -6.142 -14.918 1.00 97.00 95 TYR A CA 1
ATOM 720 C C . TYR A 1 95 ? 20.870 -5.990 -14.354 1.00 97.00 95 TYR A C 1
ATOM 722 O O . TYR A 1 95 ? 21.801 -6.636 -14.841 1.00 97.00 95 TYR A O 1
ATOM 730 N N . LEU A 1 96 ? 21.052 -5.145 -13.341 1.00 95.88 96 LEU A N 1
ATOM 731 C CA . LEU A 1 96 ? 22.352 -4.983 -12.683 1.00 95.88 96 LEU A CA 1
ATOM 732 C C . LEU A 1 96 ? 22.336 -5.773 -11.380 1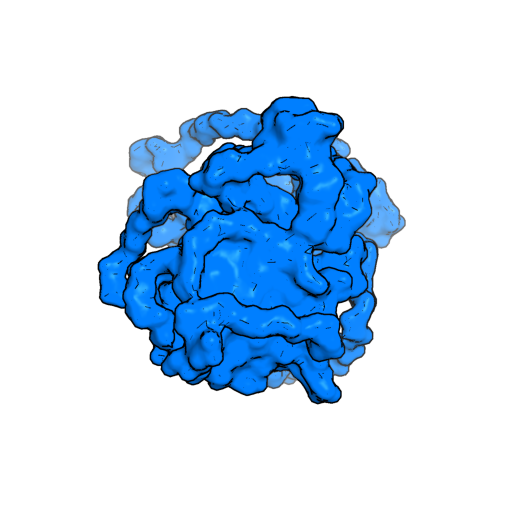.00 95.88 96 LEU A C 1
ATOM 734 O O . LEU A 1 96 ? 21.679 -5.373 -10.423 1.00 95.88 96 LEU A O 1
ATOM 738 N N . SER A 1 97 ? 23.052 -6.894 -11.354 1.00 95.62 97 SER A N 1
ATOM 739 C CA . SER A 1 97 ? 23.191 -7.710 -10.151 1.00 95.62 97 SER A CA 1
ATOM 740 C C . SER A 1 97 ? 24.342 -7.190 -9.300 1.00 95.62 97 SER A C 1
ATOM 742 O O . SER A 1 97 ? 25.461 -7.046 -9.796 1.00 95.62 97 SER A O 1
ATOM 744 N N . TYR A 1 98 ? 24.092 -6.942 -8.019 1.00 94.19 98 TYR A N 1
ATOM 745 C CA . TYR A 1 98 ? 25.124 -6.512 -7.079 1.00 94.19 98 TYR A CA 1
ATOM 746 C C . TYR A 1 98 ? 25.737 -7.673 -6.290 1.00 94.19 98 TYR A C 1
ATOM 748 O O . TYR A 1 98 ? 26.868 -7.532 -5.830 1.00 94.19 98 TYR A O 1
ATOM 756 N N . SER A 1 99 ? 25.046 -8.812 -6.129 1.00 94.12 99 SER A N 1
ATOM 757 C CA . SER A 1 99 ? 25.605 -9.970 -5.404 1.00 94.12 99 SER A CA 1
ATOM 758 C C . SER A 1 99 ? 25.956 -11.153 -6.303 1.00 94.12 99 SER A C 1
ATOM 760 O O . SER A 1 99 ? 26.796 -11.970 -5.927 1.00 94.12 99 SER A O 1
ATOM 762 N N . GLY A 1 100 ? 25.351 -11.242 -7.489 1.00 95.69 100 GLY A N 1
ATOM 763 C CA . GLY A 1 100 ? 25.423 -12.430 -8.334 1.00 95.69 100 GLY A CA 1
ATOM 764 C C . GLY A 1 100 ? 24.453 -13.539 -7.916 1.00 95.69 100 GLY A C 1
ATOM 765 O O . GLY A 1 100 ? 24.568 -14.643 -8.426 1.00 95.69 100 GLY A O 1
ATOM 766 N N . PHE A 1 101 ? 23.491 -13.295 -7.023 1.00 96.31 101 PHE A N 1
ATOM 767 C CA . PHE A 1 101 ? 22.489 -14.284 -6.616 1.00 96.31 101 PHE A CA 1
ATOM 768 C C . PHE A 1 101 ? 21.101 -13.650 -6.563 1.00 96.31 101 PHE A C 1
ATOM 770 O O . PHE A 1 101 ? 20.906 -12.660 -5.875 1.00 96.31 101 PHE A O 1
ATOM 777 N N . VAL A 1 102 ? 20.113 -14.228 -7.241 1.00 97.25 102 VAL A N 1
ATOM 778 C CA . VAL A 1 102 ? 18.749 -13.674 -7.303 1.00 97.25 102 VAL A CA 1
ATOM 779 C C . VAL A 1 102 ? 17.722 -14.683 -6.831 1.00 97.25 102 VAL A C 1
ATOM 781 O O . VAL A 1 102 ? 17.878 -15.881 -7.051 1.00 97.25 102 VAL A O 1
ATOM 784 N N . GLY A 1 103 ? 16.634 -14.221 -6.228 1.00 96.81 103 GLY A N 1
ATOM 785 C CA . GLY A 1 103 ? 15.546 -15.101 -5.822 1.00 96.81 103 GLY A CA 1
ATOM 786 C C . GLY A 1 103 ? 14.189 -14.425 -5.853 1.00 96.81 103 GLY A C 1
ATOM 787 O O . GLY A 1 103 ? 14.066 -13.215 -6.040 1.00 96.81 103 GLY A O 1
ATOM 788 N N . LEU A 1 104 ? 13.159 -15.252 -5.711 1.00 96.50 104 LEU A N 1
ATOM 789 C CA . LEU A 1 104 ? 11.775 -14.801 -5.650 1.00 96.50 104 LEU A CA 1
ATOM 790 C C . LEU A 1 104 ? 11.451 -14.336 -4.234 1.00 96.50 104 LEU A C 1
ATOM 792 O O . LEU A 1 104 ? 11.814 -15.004 -3.268 1.00 96.50 104 LEU A O 1
ATOM 796 N N . THR A 1 105 ? 10.731 -13.225 -4.115 1.00 94.12 105 THR A N 1
ATOM 797 C CA . THR A 1 105 ? 10.273 -12.702 -2.822 1.00 94.12 105 THR A CA 1
ATOM 798 C C . THR A 1 105 ? 8.895 -12.043 -2.954 1.00 94.12 105 THR A C 1
ATOM 800 O O . THR A 1 105 ? 8.238 -12.163 -3.996 1.00 94.12 105 THR A O 1
ATOM 803 N N . PHE A 1 106 ? 8.428 -11.410 -1.881 1.00 90.38 106 PHE A N 1
ATOM 804 C CA . PHE A 1 106 ? 7.194 -10.631 -1.827 1.00 90.38 106 PHE A CA 1
ATOM 805 C C . PHE A 1 106 ? 7.506 -9.136 -1.926 1.00 90.38 106 PHE A C 1
ATOM 807 O O . PHE A 1 106 ? 8.619 -8.706 -1.625 1.00 90.38 106 PHE A O 1
ATOM 814 N N . LEU A 1 107 ? 6.521 -8.333 -2.332 1.00 85.31 107 LEU A N 1
ATOM 815 C CA . LEU A 1 107 ? 6.697 -6.887 -2.491 1.00 85.31 107 LEU A CA 1
ATOM 816 C C . LEU A 1 107 ? 6.983 -6.201 -1.148 1.00 85.31 107 LEU A C 1
ATOM 818 O O . LEU A 1 107 ? 7.764 -5.260 -1.077 1.00 85.31 107 LEU A O 1
ATOM 822 N N . THR A 1 108 ? 6.384 -6.700 -0.069 1.00 83.12 108 THR A N 1
ATOM 823 C CA . THR A 1 108 ? 6.645 -6.245 1.305 1.00 83.12 108 THR A CA 1
ATOM 824 C C . THR A 1 108 ? 7.938 -6.810 1.902 1.00 83.12 108 THR A C 1
ATOM 826 O O . THR A 1 108 ? 8.258 -6.536 3.061 1.00 83.12 108 THR A O 1
ATOM 829 N N . GLY A 1 109 ? 8.708 -7.553 1.105 1.00 78.06 109 GLY A N 1
ATOM 830 C CA . GLY A 1 109 ? 9.999 -8.117 1.464 1.00 78.06 109 GLY A CA 1
ATOM 831 C C . GLY A 1 109 ? 9.934 -9.566 1.945 1.00 78.06 109 GLY A C 1
ATOM 832 O O . GLY A 1 109 ? 8.902 -10.232 1.954 1.00 78.06 109 GLY A O 1
ATOM 833 N N . GLY A 1 110 ? 11.101 -10.071 2.328 1.00 76.88 110 GLY A N 1
ATOM 834 C CA . GLY A 1 110 ? 11.315 -11.455 2.735 1.00 76.88 110 GLY A CA 1
ATOM 835 C C . GLY A 1 110 ? 12.768 -11.839 2.499 1.00 76.88 110 GLY A C 1
ATOM 836 O O . GLY A 1 110 ? 13.384 -11.377 1.536 1.00 76.88 110 GLY A O 1
ATOM 837 N N . LEU A 1 111 ? 13.333 -12.653 3.391 1.00 79.38 111 LEU A N 1
ATOM 838 C CA . LEU A 1 111 ? 14.674 -13.190 3.181 1.00 79.38 111 LEU A CA 1
ATOM 839 C C . LEU A 1 111 ? 14.643 -14.157 1.997 1.00 79.38 111 LEU A C 1
ATOM 841 O O . LEU A 1 111 ? 13.792 -15.043 1.928 1.00 79.38 111 LEU A O 1
ATOM 845 N N . ILE A 1 112 ? 15.587 -13.990 1.074 1.00 85.25 112 ILE A N 1
ATOM 846 C CA . ILE A 1 112 ? 15.780 -14.930 -0.025 1.00 85.25 112 ILE A CA 1
ATOM 847 C C . ILE A 1 112 ? 16.603 -16.105 0.508 1.00 85.25 112 ILE A C 1
ATOM 849 O O . ILE A 1 112 ? 17.818 -15.999 0.675 1.00 85.25 112 ILE A O 1
ATOM 853 N N . GLU A 1 113 ? 15.935 -17.220 0.791 1.00 84.50 113 GLU A N 1
ATOM 854 C CA . GLU A 1 113 ? 16.589 -18.455 1.249 1.00 84.50 113 GLU A CA 1
ATOM 855 C C . GLU A 1 113 ? 17.039 -19.345 0.079 1.00 84.50 113 GLU A C 1
ATOM 857 O O . GLU A 1 113 ? 18.071 -20.012 0.158 1.00 84.50 113 GLU A O 1
ATOM 862 N N . GLU A 1 114 ? 16.298 -19.313 -1.032 1.00 93.94 114 GLU A N 1
ATOM 863 C CA . GLU A 1 114 ? 16.543 -20.103 -2.239 1.00 93.94 114 GLU A CA 1
ATOM 864 C C . GLU A 1 114 ? 16.496 -19.212 -3.486 1.00 93.94 114 GLU A C 1
ATOM 866 O O . GLU A 1 114 ? 15.760 -18.225 -3.539 1.00 93.94 114 GLU A O 1
ATOM 871 N N . GLY A 1 115 ? 17.274 -19.558 -4.511 1.00 96.06 115 GLY A N 1
ATOM 872 C CA . GLY A 1 115 ? 17.383 -18.731 -5.706 1.00 96.06 115 GLY A CA 1
ATOM 873 C C . GLY A 1 115 ? 18.323 -19.292 -6.766 1.00 96.06 115 GLY A C 1
ATOM 874 O O . GLY A 1 115 ? 18.732 -20.453 -6.725 1.00 96.06 115 GLY A O 1
ATOM 875 N N . LEU A 1 116 ? 18.646 -18.444 -7.735 1.00 97.88 116 LEU A N 1
ATOM 876 C CA . LEU A 1 116 ? 19.558 -18.704 -8.835 1.00 97.88 116 LEU A CA 1
ATOM 877 C C . LEU A 1 116 ? 20.882 -17.971 -8.597 1.00 97.88 116 LEU A C 1
ATOM 879 O O . LEU A 1 116 ? 20.915 -16.748 -8.479 1.00 97.88 116 LEU A O 1
ATOM 883 N N . ASP A 1 117 ? 21.976 -18.728 -8.599 1.00 97.50 117 ASP A N 1
ATOM 884 C CA . ASP A 1 117 ? 23.335 -18.190 -8.646 1.00 97.50 117 ASP A CA 1
ATOM 885 C C . ASP A 1 117 ? 23.664 -17.763 -10.088 1.00 97.50 117 ASP A C 1
ATOM 887 O O . ASP A 1 117 ? 23.729 -18.597 -10.995 1.00 97.50 117 ASP A O 1
ATOM 891 N N . LEU A 1 118 ? 23.813 -16.455 -10.302 1.00 97.50 118 LEU A N 1
ATOM 892 C CA . LEU A 1 118 ? 24.239 -15.835 -11.558 1.00 97.50 118 LEU A CA 1
ATOM 893 C C . LEU A 1 118 ? 25.770 -15.867 -11.730 1.00 97.50 118 LEU A C 1
ATOM 895 O O . LEU A 1 118 ? 26.267 -15.669 -12.839 1.00 97.50 118 LEU A O 1
ATOM 899 N N . GLY A 1 119 ? 26.520 -16.142 -10.659 1.00 96.12 119 GLY A N 1
ATOM 900 C CA . GLY A 1 119 ? 27.973 -16.098 -10.607 1.00 96.12 119 GLY A CA 1
ATOM 901 C C . GLY A 1 119 ? 28.476 -14.805 -9.968 1.00 96.12 119 GLY A C 1
ATOM 902 O O . GLY A 1 119 ? 28.394 -14.620 -8.759 1.00 96.12 119 GLY A O 1
ATOM 903 N N . ALA A 1 120 ? 29.073 -13.921 -10.766 1.00 94.50 120 ALA A N 1
ATOM 904 C CA . ALA A 1 120 ? 29.641 -12.672 -10.258 1.00 94.50 120 ALA A CA 1
ATOM 905 C C . ALA A 1 120 ? 28.621 -11.516 -10.306 1.00 94.50 120 ALA A C 1
ATOM 907 O O . ALA A 1 120 ? 27.761 -11.502 -11.193 1.00 94.50 120 ALA A O 1
ATOM 908 N N . PRO A 1 121 ? 28.749 -10.502 -9.430 1.00 95.12 121 PRO A N 1
ATOM 909 C CA . PRO A 1 121 ? 28.105 -9.207 -9.633 1.00 95.12 121 PRO A CA 1
ATOM 910 C C . PRO A 1 121 ? 28.422 -8.634 -11.019 1.00 95.12 121 PRO A C 1
ATOM 912 O O . PRO A 1 121 ? 29.528 -8.820 -11.536 1.00 95.12 121 PRO A O 1
ATOM 915 N N . GLY A 1 122 ? 27.475 -7.914 -11.615 1.00 95.00 122 GLY A N 1
ATOM 916 C CA . GLY A 1 122 ? 27.671 -7.281 -12.915 1.00 95.00 122 GLY A CA 1
ATOM 917 C C . GLY A 1 122 ? 26.389 -7.046 -13.703 1.00 95.00 122 GLY A C 1
ATOM 918 O O . GLY A 1 122 ? 25.273 -7.203 -13.203 1.00 95.00 122 GLY A O 1
ATOM 919 N N . ALA A 1 123 ? 26.574 -6.652 -14.962 1.00 96.81 123 ALA A N 1
ATOM 920 C CA . ALA A 1 123 ? 25.490 -6.416 -15.901 1.00 96.81 123 ALA A CA 1
ATOM 921 C C . ALA A 1 123 ? 25.028 -7.713 -16.570 1.00 96.81 123 ALA A C 1
ATOM 923 O O . ALA A 1 123 ? 25.812 -8.481 -17.138 1.00 96.81 123 ALA A O 1
ATOM 924 N N . TYR A 1 124 ? 23.719 -7.922 -16.518 1.00 98.19 124 TYR A N 1
ATOM 925 C CA . TYR A 1 124 ? 23.027 -9.008 -17.180 1.00 98.19 124 TYR A CA 1
ATOM 926 C C . TYR A 1 124 ? 21.935 -8.439 -18.078 1.00 98.19 124 TYR A C 1
ATOM 928 O O . TYR A 1 124 ? 21.356 -7.380 -17.831 1.00 98.19 124 TYR A O 1
ATOM 936 N N . ARG A 1 125 ? 21.596 -9.198 -19.111 1.00 98.06 125 ARG A N 1
ATOM 937 C CA . ARG A 1 125 ? 20.328 -9.067 -19.817 1.00 98.06 125 ARG A CA 1
ATOM 938 C C . ARG A 1 125 ? 19.414 -10.177 -19.328 1.00 98.06 125 ARG A C 1
ATOM 940 O O . ARG A 1 125 ? 19.859 -11.313 -19.164 1.00 98.06 125 ARG A O 1
ATOM 947 N N . VAL A 1 126 ? 18.145 -9.855 -19.109 1.00 98.25 126 VAL A N 1
ATOM 948 C CA . VAL A 1 126 ? 17.122 -10.838 -18.761 1.00 98.25 126 VAL A CA 1
ATOM 949 C C . VAL A 1 126 ? 15.990 -10.810 -19.774 1.00 98.25 126 VAL A C 1
ATOM 951 O O . VAL A 1 126 ? 15.399 -9.764 -20.035 1.00 98.25 126 VAL A O 1
ATOM 954 N N . ARG A 1 127 ? 15.674 -11.973 -20.349 1.00 98.12 127 ARG A N 1
ATOM 955 C CA . ARG A 1 127 ? 14.446 -12.180 -21.121 1.00 98.12 127 ARG A CA 1
ATOM 956 C C . ARG A 1 127 ? 13.358 -12.676 -20.188 1.00 98.12 127 ARG A C 1
ATOM 958 O O . ARG A 1 127 ? 13.441 -13.803 -19.704 1.00 98.12 127 ARG A O 1
ATOM 965 N N . VAL A 1 128 ? 12.327 -11.867 -19.992 1.00 97.62 128 VAL A N 1
ATOM 966 C CA . VAL A 1 128 ? 11.130 -12.217 -19.231 1.00 97.62 128 VAL A CA 1
ATOM 967 C C . VAL A 1 128 ? 10.047 -12.639 -20.209 1.00 97.62 128 VAL A C 1
ATOM 969 O O . VAL A 1 128 ? 9.619 -11.852 -21.051 1.00 97.62 128 VAL A O 1
ATOM 972 N N . SER A 1 129 ? 9.631 -13.899 -20.116 1.00 96.69 129 SER A N 1
ATOM 973 C CA . SER A 1 129 ? 8.571 -14.477 -20.941 1.00 96.69 129 SER A CA 1
ATOM 974 C C . SER A 1 129 ? 7.409 -14.927 -20.062 1.00 96.69 129 SER A C 1
ATOM 976 O O . SER A 1 129 ? 7.629 -15.591 -19.046 1.00 96.69 129 SER A O 1
ATOM 978 N N . SER A 1 130 ? 6.186 -14.581 -20.460 1.00 95.56 130 SER A N 1
ATOM 979 C CA . SER A 1 130 ? 4.953 -14.899 -19.738 1.00 95.56 130 SER A CA 1
ATOM 980 C C . SER A 1 130 ? 3.909 -15.507 -20.685 1.00 95.56 130 SER A C 1
ATOM 982 O O . SER A 1 130 ? 3.827 -15.180 -21.879 1.00 95.56 130 SER A O 1
ATOM 984 N N . ARG A 1 131 ? 3.120 -16.448 -20.160 1.00 95.00 131 ARG A N 1
ATOM 985 C CA . ARG A 1 131 ? 1.880 -16.945 -20.778 1.00 95.00 131 ARG A CA 1
ATOM 986 C C . ARG A 1 131 ? 0.976 -17.571 -19.726 1.00 95.00 131 ARG A C 1
ATOM 988 O O . ARG A 1 131 ? 1.451 -17.994 -18.674 1.00 95.00 131 ARG A O 1
ATOM 995 N N . ALA A 1 132 ? -0.310 -17.700 -20.035 1.00 93.31 132 ALA A N 1
ATOM 996 C CA . ALA A 1 132 ? -1.236 -18.450 -19.192 1.00 93.31 132 ALA A CA 1
ATOM 997 C C . ALA A 1 132 ? -0.779 -19.911 -19.023 1.00 93.31 132 ALA A C 1
ATOM 999 O O . ALA A 1 132 ? -0.389 -20.565 -19.996 1.00 93.31 132 ALA A O 1
ATOM 1000 N N . ALA A 1 133 ? -0.829 -20.416 -17.791 1.00 92.06 133 ALA A N 1
ATOM 1001 C CA . ALA A 1 133 ? -0.689 -21.845 -17.532 1.00 92.06 133 ALA A CA 1
ATOM 1002 C C . ALA A 1 133 ? -1.970 -22.599 -17.938 1.00 92.06 133 ALA A C 1
ATOM 1004 O O . ALA A 1 133 ? -3.025 -21.995 -18.130 1.00 92.06 133 ALA A O 1
ATOM 1005 N N . GLN A 1 134 ? -1.880 -23.924 -18.100 1.00 88.69 134 GLN A N 1
ATOM 1006 C CA . GLN A 1 134 ? -3.041 -24.754 -18.463 1.00 88.69 134 GLN A CA 1
ATOM 1007 C C . GLN A 1 134 ? -4.057 -24.885 -17.322 1.00 88.69 134 GLN A C 1
ATOM 1009 O O . GLN A 1 134 ? -5.234 -25.123 -17.573 1.00 88.69 134 GLN A O 1
ATOM 1014 N N . ASP A 1 135 ? -3.589 -24.767 -16.085 1.00 85.38 135 ASP A N 1
ATOM 1015 C CA . ASP A 1 135 ? -4.345 -24.956 -14.857 1.00 85.38 135 ASP A CA 1
ATOM 1016 C C . ASP A 1 135 ? -4.691 -23.620 -14.189 1.00 85.38 135 ASP A C 1
ATOM 1018 O O . ASP A 1 135 ? -5.870 -23.289 -14.063 1.00 85.38 135 ASP A O 1
ATOM 1022 N N . GLN A 1 136 ? -3.687 -22.848 -13.764 1.00 80.44 136 GLN A N 1
ATOM 1023 C CA . GLN A 1 136 ? -3.880 -21.583 -13.065 1.00 80.44 136 GLN A CA 1
ATOM 1024 C C . GLN A 1 136 ? -2.645 -20.685 -13.157 1.00 80.44 136 GLN A C 1
ATOM 1026 O O . GLN A 1 136 ? -1.509 -21.145 -13.124 1.00 80.44 136 GLN A O 1
ATOM 1031 N N . GLY A 1 137 ? -2.880 -19.373 -13.202 1.00 90.75 137 GLY A N 1
ATOM 1032 C CA . GLY A 1 137 ? -1.798 -18.408 -13.110 1.00 90.75 137 GLY A CA 1
ATOM 1033 C C . GLY A 1 137 ? -1.021 -18.249 -14.409 1.00 90.75 137 GLY A C 1
ATOM 1034 O O . GLY A 1 137 ? -1.526 -18.467 -15.517 1.00 90.75 137 GLY A O 1
ATOM 1035 N N . LEU A 1 138 ? 0.229 -17.836 -14.253 1.00 94.31 138 LEU A N 1
ATOM 1036 C CA . LEU A 1 138 ? 1.176 -17.662 -15.337 1.00 94.31 138 LEU A CA 1
ATOM 1037 C C . LEU A 1 138 ? 2.306 -18.678 -15.227 1.00 94.31 138 LEU A C 1
ATOM 1039 O O . LEU A 1 138 ? 2.768 -19.026 -14.138 1.00 94.31 138 LEU A O 1
ATOM 1043 N N . LEU A 1 139 ? 2.773 -19.098 -16.397 1.00 96.31 139 LEU A N 1
ATOM 1044 C CA . LEU A 1 139 ? 4.107 -19.641 -16.563 1.00 96.31 139 LEU A CA 1
ATOM 1045 C C . LEU A 1 139 ? 5.039 -18.466 -16.834 1.00 96.31 139 LEU A C 1
ATOM 1047 O O . LEU A 1 139 ? 4.889 -17.783 -17.850 1.00 96.31 139 LEU A O 1
ATOM 1051 N N . TRP A 1 140 ? 5.999 -18.264 -15.944 1.00 97.44 140 TRP A N 1
ATOM 1052 C CA . TRP A 1 140 ? 7.062 -17.284 -16.092 1.00 97.44 140 TRP A CA 1
ATOM 1053 C C . TRP A 1 140 ? 8.379 -17.983 -16.381 1.00 97.44 140 TRP A C 1
ATOM 1055 O O . TRP A 1 140 ? 8.744 -18.954 -15.714 1.00 97.44 140 TRP A O 1
ATOM 1065 N N . ARG A 1 141 ? 9.120 -17.455 -17.352 1.00 97.62 141 ARG A N 1
ATOM 1066 C CA . ARG A 1 141 ? 10.504 -17.849 -17.605 1.00 97.62 141 ARG A CA 1
ATOM 1067 C C . ARG A 1 141 ? 11.380 -16.614 -17.713 1.00 97.62 141 ARG A C 1
ATOM 1069 O O . ARG A 1 141 ? 11.153 -15.775 -18.583 1.00 97.62 141 ARG A O 1
ATOM 1076 N N . LEU A 1 142 ? 12.370 -16.526 -16.834 1.00 98.31 142 LEU A N 1
ATOM 1077 C CA . LEU A 1 142 ? 13.331 -15.437 -16.769 1.00 98.31 142 LEU A CA 1
ATOM 1078 C C . LEU A 1 142 ? 14.704 -16.002 -17.102 1.00 98.31 142 LEU A C 1
ATOM 1080 O O . LEU A 1 142 ? 15.239 -16.819 -16.359 1.00 98.31 142 LEU A O 1
ATOM 1084 N N . GLN A 1 143 ? 15.251 -15.599 -18.242 1.00 98.38 143 GLN A N 1
ATOM 1085 C CA . GLN A 1 143 ? 16.524 -16.112 -18.740 1.00 98.38 143 GLN A CA 1
ATOM 1086 C C . GLN A 1 143 ? 17.570 -15.013 -18.649 1.00 98.38 143 GLN A C 1
ATOM 1088 O O . GLN A 1 143 ? 17.454 -14.025 -19.365 1.00 98.38 143 GLN A O 1
ATOM 1093 N N . PHE A 1 144 ? 18.566 -15.186 -17.791 1.00 98.56 144 PHE A N 1
ATOM 1094 C CA . PHE A 1 144 ? 19.663 -14.255 -17.566 1.00 98.56 144 PHE A CA 1
ATOM 1095 C C . PHE A 1 144 ? 20.882 -14.657 -18.394 1.00 98.56 144 PHE A C 1
ATOM 1097 O O . PHE A 1 144 ? 21.187 -15.843 -18.513 1.00 98.56 144 PHE A O 1
ATOM 1104 N N . TRP A 1 145 ? 21.605 -13.682 -18.937 1.00 98.44 145 TRP A N 1
ATOM 1105 C CA . TRP A 1 145 ? 22.941 -13.883 -19.500 1.00 98.44 145 TRP A CA 1
ATOM 1106 C C . TRP A 1 145 ? 23.789 -12.615 -19.347 1.00 98.44 145 TRP A C 1
ATOM 1108 O O . TRP A 1 145 ? 23.230 -11.515 -19.378 1.00 98.44 145 TRP A O 1
ATOM 1118 N N . PRO A 1 146 ? 25.120 -12.729 -19.195 1.00 98.19 146 PRO A N 1
ATOM 1119 C CA . PRO A 1 146 ? 25.997 -11.563 -19.155 1.00 98.19 146 PRO A CA 1
ATOM 1120 C C . PRO A 1 146 ? 25.913 -10.772 -20.464 1.00 98.19 146 PRO A C 1
ATOM 1122 O O . PRO A 1 146 ? 26.023 -11.349 -21.551 1.00 98.19 146 PRO A O 1
ATOM 1125 N N . ALA A 1 147 ? 25.707 -9.462 -20.367 1.00 97.75 147 ALA A N 1
ATOM 1126 C CA . ALA A 1 147 ? 25.647 -8.561 -21.514 1.00 97.75 147 ALA A CA 1
ATOM 1127 C C . ALA A 1 147 ? 25.805 -7.107 -21.064 1.00 97.75 147 ALA A C 1
ATOM 1129 O O . ALA A 1 147 ? 25.455 -6.762 -19.936 1.00 97.75 147 ALA A O 1
ATOM 1130 N N . GLU A 1 148 ? 26.270 -6.254 -21.975 1.00 96.31 148 GLU A N 1
ATOM 1131 C CA . GLU A 1 148 ? 26.232 -4.807 -21.766 1.00 96.31 148 GLU A CA 1
ATOM 1132 C C . GLU A 1 148 ? 24.778 -4.316 -21.641 1.00 96.31 148 GLU A C 1
ATOM 1134 O O . GLU A 1 148 ? 23.889 -4.848 -22.324 1.00 96.31 148 GLU A O 1
ATOM 1139 N N . PRO A 1 149 ? 24.502 -3.313 -20.788 1.00 94.25 149 PRO A N 1
ATOM 1140 C CA . PRO A 1 149 ? 23.168 -2.748 -20.673 1.00 94.25 149 PRO A CA 1
ATOM 1141 C C . PRO A 1 149 ? 22.693 -2.128 -21.992 1.00 94.25 149 PRO A C 1
ATOM 1143 O O . PRO A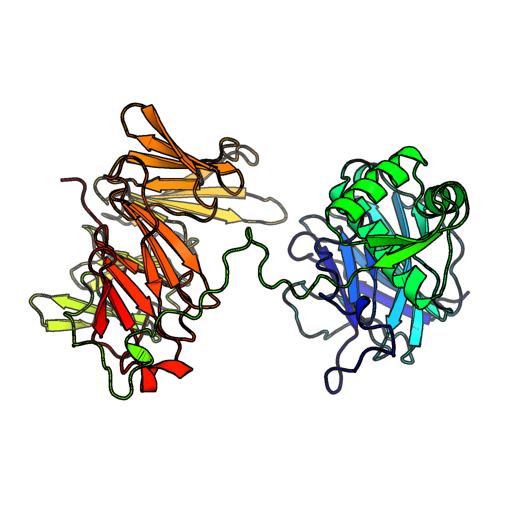 1 149 ? 23.353 -1.280 -22.584 1.00 94.25 149 PRO A O 1
ATOM 1146 N N . GLU A 1 150 ? 21.491 -2.504 -22.418 1.00 94.75 150 GLU A N 1
ATOM 1147 C CA . GLU A 1 150 ? 20.745 -1.849 -23.496 1.00 94.75 150 GLU A CA 1
ATOM 1148 C C . GLU A 1 150 ? 19.342 -1.522 -22.983 1.00 94.75 150 GLU A C 1
ATOM 1150 O O . GLU A 1 150 ? 18.830 -2.273 -22.152 1.00 94.75 150 GLU A O 1
ATOM 1155 N N . PRO A 1 151 ? 18.645 -0.491 -23.486 1.00 95.56 151 PRO A N 1
ATOM 1156 C CA . PRO A 1 151 ? 17.269 -0.249 -23.065 1.00 95.56 151 PRO A CA 1
ATOM 1157 C C . PRO A 1 151 ? 16.322 -1.450 -23.287 1.00 95.56 151 PRO A C 1
ATOM 1159 O O . PRO A 1 151 ? 16.555 -2.276 -24.189 1.00 95.56 151 PRO A O 1
ATOM 1162 N N . PRO A 1 152 ? 15.270 -1.592 -22.453 1.00 96.69 152 PRO A N 1
ATOM 1163 C CA . PRO A 1 152 ? 14.318 -2.699 -22.543 1.00 96.69 152 PRO A CA 1
ATOM 1164 C C . PRO A 1 152 ? 13.712 -2.831 -23.941 1.00 96.69 152 PRO A C 1
ATOM 1166 O O . PRO A 1 152 ? 13.410 -1.817 -24.544 1.00 96.69 152 PRO A O 1
ATOM 1169 N N . ARG A 1 153 ? 13.538 -4.043 -24.478 1.00 96.75 153 ARG A N 1
ATOM 1170 C CA . ARG A 1 153 ? 12.980 -4.308 -25.817 1.00 96.75 153 ARG A CA 1
ATOM 1171 C C . ARG A 1 153 ? 11.876 -5.351 -25.760 1.00 96.75 153 ARG A C 1
ATOM 1173 O O . ARG A 1 153 ? 12.082 -6.434 -25.216 1.00 96.75 153 ARG A O 1
ATOM 1180 N N . TRP A 1 154 ? 10.746 -5.077 -26.399 1.00 95.50 154 TRP A N 1
ATOM 1181 C CA . TRP A 1 154 ? 9.624 -6.004 -26.476 1.00 95.50 154 TRP A CA 1
ATOM 1182 C C . TRP A 1 154 ? 9.730 -6.873 -27.731 1.00 95.50 154 TRP A C 1
ATOM 1184 O O . TRP A 1 154 ? 10.087 -6.407 -28.811 1.00 95.50 154 TRP A O 1
ATOM 1194 N N . TYR A 1 155 ? 9.417 -8.158 -27.576 1.00 95.19 155 TYR A N 1
ATOM 1195 C CA . TYR A 1 155 ? 9.372 -9.147 -28.662 1.00 95.19 155 TYR A CA 1
ATOM 1196 C C . TYR A 1 155 ? 7.987 -9.777 -28.824 1.00 95.19 155 TYR A C 1
ATOM 1198 O O . TYR A 1 155 ? 7.659 -10.265 -29.904 1.00 95.19 155 TYR A O 1
ATOM 1206 N N . ALA A 1 156 ? 7.170 -9.736 -27.772 1.00 94.00 156 ALA A N 1
ATOM 1207 C CA . ALA A 1 156 ? 5.747 -10.025 -27.827 1.00 94.00 156 ALA A CA 1
ATOM 1208 C C . ALA A 1 156 ? 5.025 -9.181 -26.772 1.00 94.00 156 ALA A C 1
ATOM 1210 O O . ALA A 1 156 ? 5.511 -9.035 -25.648 1.00 94.00 156 ALA A O 1
ATOM 1211 N N . ARG A 1 157 ? 3.863 -8.638 -27.133 1.00 91.00 157 ARG A N 1
ATOM 1212 C CA . ARG A 1 157 ? 3.010 -7.843 -26.247 1.00 91.00 157 ARG A CA 1
ATOM 1213 C C . ARG A 1 157 ? 1.581 -8.351 -26.404 1.00 91.00 157 ARG A C 1
ATOM 1215 O O . ARG A 1 157 ? 0.973 -8.155 -27.453 1.00 91.00 157 ARG A O 1
ATOM 1222 N N . GLY A 1 158 ? 1.080 -9.053 -25.391 1.00 87.00 158 GLY A N 1
ATOM 1223 C CA . GLY A 1 158 ? -0.290 -9.558 -25.381 1.00 87.00 158 GLY A CA 1
ATOM 1224 C C . GLY A 1 158 ? -1.317 -8.430 -25.267 1.00 87.00 158 GLY A C 1
ATOM 1225 O O . GLY A 1 158 ? -0.982 -7.307 -24.890 1.00 87.00 158 GLY A O 1
ATOM 1226 N N . GLU A 1 159 ? -2.591 -8.740 -25.522 1.00 78.00 159 GLU A N 1
ATOM 1227 C CA . GLU A 1 159 ? -3.710 -7.785 -25.391 1.00 78.00 159 GLU A CA 1
ATOM 1228 C C . GLU A 1 159 ? -3.759 -7.124 -24.000 1.00 78.00 159 GLU A C 1
ATOM 1230 O O . GLU A 1 159 ? -4.109 -5.950 -23.863 1.00 78.00 159 GLU A O 1
ATOM 1235 N N . ARG A 1 160 ? -3.319 -7.853 -22.964 1.00 68.19 160 ARG A N 1
ATOM 1236 C CA . ARG A 1 160 ? -3.198 -7.358 -21.583 1.00 68.19 160 ARG A CA 1
ATOM 1237 C C . ARG A 1 160 ? -2.282 -6.139 -21.481 1.00 68.19 160 ARG A C 1
ATOM 1239 O O . ARG A 1 160 ? -2.623 -5.181 -20.791 1.00 68.19 160 ARG A O 1
ATOM 1246 N N . GLY A 1 161 ? -1.163 -6.156 -22.202 1.00 60.47 161 GLY A N 1
ATOM 1247 C CA . GLY A 1 161 ? -0.191 -5.068 -22.239 1.00 60.47 161 GLY A CA 1
ATOM 1248 C C . GLY A 1 161 ? -0.580 -3.897 -23.147 1.00 60.47 161 GLY A C 1
ATOM 1249 O O . GLY A 1 161 ? 0.079 -2.864 -23.093 1.00 60.47 161 GLY A O 1
ATOM 1250 N N . GLN A 1 162 ? -1.618 -4.032 -23.982 1.00 61.06 162 GLN A N 1
ATOM 1251 C CA . GLN A 1 162 ? -2.040 -2.990 -24.932 1.00 61.06 162 GLN A CA 1
ATOM 1252 C C . GLN A 1 162 ? -3.212 -2.138 -24.415 1.00 61.06 162 GLN A C 1
ATOM 1254 O O . GLN A 1 162 ? -3.328 -0.974 -24.778 1.00 61.06 162 GLN A O 1
ATOM 1259 N N . GLY A 1 163 ? -4.065 -2.677 -23.535 1.00 58.00 163 GLY A N 1
ATOM 1260 C CA . GLY A 1 163 ? -5.295 -1.995 -23.101 1.00 58.00 163 GLY A CA 1
ATOM 1261 C C . GLY A 1 163 ? -5.162 -1.032 -21.915 1.00 58.00 163 GLY A C 1
ATOM 1262 O O . GLY A 1 163 ? -6.131 -0.355 -21.573 1.00 58.00 163 GLY A O 1
ATOM 1263 N N . ARG A 1 164 ? -4.007 -0.972 -21.238 1.00 75.75 164 ARG A N 1
ATOM 1264 C CA . ARG A 1 164 ? -3.833 -0.165 -20.017 1.00 75.75 164 ARG A CA 1
ATOM 1265 C C . ARG A 1 164 ? -2.679 0.813 -20.153 1.00 75.75 164 ARG A C 1
ATOM 1267 O O . ARG A 1 164 ? -1.549 0.517 -19.777 1.00 75.75 164 ARG A O 1
ATOM 1274 N N . MET A 1 165 ? -3.012 2.020 -20.600 1.00 79.75 165 MET A N 1
ATOM 1275 C CA . MET A 1 165 ? -2.083 3.146 -20.728 1.00 79.75 165 MET A CA 1
ATOM 1276 C C . MET A 1 165 ? -1.226 3.377 -19.468 1.00 79.75 165 MET A C 1
ATOM 1278 O O . MET A 1 165 ? -0.040 3.667 -19.577 1.00 79.75 165 MET A O 1
ATOM 1282 N N . LYS A 1 166 ? -1.780 3.143 -18.266 1.00 78.62 166 LYS A N 1
ATOM 1283 C CA . LYS A 1 166 ? -1.034 3.220 -16.995 1.00 78.62 166 LYS A CA 1
ATOM 1284 C C . LYS A 1 166 ? 0.245 2.365 -16.989 1.00 78.62 166 LYS A C 1
ATOM 1286 O O . LYS A 1 166 ? 1.264 2.838 -16.510 1.00 78.62 166 LYS A O 1
ATOM 1291 N N . TRP A 1 167 ? 0.198 1.132 -17.491 1.00 83.81 167 TRP A N 1
ATOM 1292 C CA . TRP A 1 167 ? 1.358 0.229 -17.493 1.00 83.81 167 TRP A CA 1
ATOM 1293 C C . TRP A 1 167 ? 2.354 0.574 -18.595 1.00 83.81 167 TRP A C 1
ATOM 1295 O O . TRP A 1 167 ? 3.559 0.420 -18.428 1.00 83.81 167 TRP A O 1
ATOM 1305 N N . PHE A 1 168 ? 1.852 1.079 -19.719 1.00 88.81 168 PHE A N 1
ATOM 1306 C CA . PHE A 1 168 ? 2.699 1.536 -20.812 1.00 88.81 168 PHE A CA 1
ATOM 1307 C C . PHE A 1 168 ? 3.507 2.790 -20.439 1.00 88.81 168 PHE A C 1
ATOM 1309 O O . PHE A 1 168 ? 4.661 2.925 -20.833 1.00 88.81 168 PHE A O 1
ATOM 1316 N N . VAL A 1 169 ? 2.943 3.666 -19.603 1.00 88.19 169 VAL A N 1
ATOM 1317 C CA . VAL A 1 169 ? 3.679 4.779 -18.985 1.00 88.19 169 VAL A CA 1
ATOM 1318 C C . VAL A 1 169 ? 4.892 4.274 -18.192 1.00 88.19 169 VAL A C 1
ATOM 1320 O O . VAL A 1 169 ? 5.983 4.817 -18.356 1.00 88.19 169 VAL A O 1
ATOM 1323 N N . THR A 1 170 ? 4.745 3.205 -17.403 1.00 90.00 170 THR A N 1
ATOM 1324 C CA . THR A 1 170 ? 5.872 2.585 -16.686 1.00 90.00 170 THR A CA 1
ATOM 1325 C C . THR A 1 170 ? 6.945 2.059 -17.643 1.00 90.00 170 THR A C 1
ATOM 1327 O O . THR A 1 170 ? 8.134 2.258 -17.392 1.00 90.00 170 THR A O 1
ATOM 1330 N N . ASP A 1 171 ? 6.549 1.449 -18.770 1.00 93.25 171 ASP A N 1
ATOM 1331 C CA . ASP A 1 171 ? 7.499 1.020 -19.806 1.00 93.25 171 ASP A CA 1
ATOM 1332 C C . ASP A 1 171 ? 8.331 2.212 -20.316 1.00 93.25 171 ASP A C 1
ATOM 1334 O O . ASP A 1 171 ? 9.552 2.111 -20.411 1.00 93.25 171 ASP A O 1
ATOM 1338 N N . LEU A 1 172 ? 7.695 3.356 -20.605 1.00 93.88 172 LEU A N 1
ATOM 1339 C CA . LEU A 1 172 ? 8.383 4.563 -21.084 1.00 93.88 172 LEU A CA 1
ATOM 1340 C C . LEU A 1 172 ? 9.305 5.195 -20.040 1.00 93.88 172 LEU A C 1
ATOM 1342 O O . LEU A 1 172 ? 10.388 5.658 -20.397 1.00 93.88 172 LEU A O 1
ATOM 1346 N N . ILE A 1 173 ? 8.907 5.205 -18.769 1.00 92.12 173 ILE A N 1
ATOM 1347 C CA . ILE A 1 173 ? 9.766 5.683 -17.680 1.00 92.12 173 ILE A CA 1
ATOM 1348 C C . ILE A 1 173 ? 11.035 4.827 -17.607 1.00 92.12 173 ILE A C 1
ATOM 1350 O O . ILE A 1 173 ? 12.141 5.365 -17.594 1.00 92.12 173 ILE A O 1
ATOM 1354 N N . MET A 1 174 ? 10.900 3.500 -17.676 1.00 93.44 174 MET A N 1
ATOM 1355 C CA . MET A 1 174 ? 12.060 2.607 -17.708 1.00 93.44 174 MET A CA 1
ATOM 1356 C C . MET A 1 174 ? 12.902 2.764 -18.969 1.00 93.44 174 MET A C 1
ATOM 1358 O O . MET A 1 174 ? 14.129 2.691 -18.901 1.00 93.44 174 MET A O 1
ATOM 1362 N N . MET A 1 175 ? 12.274 3.017 -20.118 1.00 94.81 175 MET A N 1
ATOM 1363 C CA . MET A 1 175 ? 13.005 3.382 -21.329 1.00 94.81 175 MET A CA 1
ATOM 1364 C C . MET A 1 175 ? 13.824 4.652 -21.113 1.00 94.81 175 MET A C 1
ATOM 1366 O O . MET A 1 175 ? 14.981 4.675 -21.520 1.00 94.81 175 MET A O 1
ATOM 1370 N N . GLY A 1 176 ? 13.268 5.669 -20.453 1.00 93.38 176 GLY A N 1
ATOM 1371 C CA . GLY A 1 176 ? 13.982 6.888 -20.077 1.00 93.38 176 GLY A CA 1
ATOM 1372 C C . GLY A 1 176 ? 15.194 6.607 -19.196 1.00 93.38 176 GLY A C 1
ATOM 1373 O O . GLY A 1 176 ? 16.299 6.983 -19.570 1.00 93.38 176 GLY A O 1
ATOM 1374 N N . ALA A 1 177 ? 15.014 5.870 -18.097 1.00 92.31 177 ALA A N 1
ATOM 1375 C CA . ALA A 1 177 ? 16.080 5.630 -17.120 1.00 92.31 177 ALA A CA 1
ATOM 1376 C C . ALA A 1 177 ? 17.269 4.891 -17.750 1.00 92.31 177 ALA A C 1
ATOM 1378 O O . ALA A 1 177 ? 18.427 5.285 -17.614 1.00 92.31 177 ALA A O 1
ATOM 1379 N N . TRP A 1 178 ? 16.985 3.847 -18.533 1.00 93.75 178 TRP A N 1
ATOM 1380 C CA . TRP A 1 178 ? 18.030 3.110 -19.238 1.00 93.75 178 TRP A CA 1
ATOM 1381 C C . TRP A 1 178 ? 18.632 3.888 -20.406 1.00 93.75 178 TRP A C 1
ATOM 1383 O O . TRP A 1 178 ? 19.814 3.718 -20.702 1.00 93.75 178 TRP A O 1
ATOM 1393 N N . SER A 1 179 ? 17.858 4.730 -21.093 1.00 93.75 179 SER A N 1
ATOM 1394 C CA . SER A 1 179 ? 18.388 5.577 -22.170 1.00 93.75 179 SER A CA 1
ATOM 1395 C C . SER A 1 179 ? 19.336 6.638 -21.637 1.00 93.75 179 SER A C 1
ATOM 1397 O O . SER A 1 179 ? 20.363 6.884 -22.258 1.00 93.75 179 SER A O 1
ATOM 1399 N N . GLU A 1 180 ? 19.022 7.221 -20.486 1.00 91.62 180 GLU A N 1
ATOM 1400 C CA . GLU A 1 180 ? 19.881 8.172 -19.790 1.00 91.62 180 GLU A CA 1
ATOM 1401 C C . GLU A 1 180 ? 21.213 7.528 -19.397 1.00 91.62 180 GLU A C 1
ATOM 1403 O O . GLU A 1 180 ? 22.263 8.023 -19.806 1.00 91.62 180 GLU A O 1
ATOM 1408 N N . LEU A 1 181 ? 21.176 6.362 -18.738 1.00 90.00 181 LEU A N 1
ATOM 1409 C CA . LEU A 1 181 ? 22.387 5.634 -18.344 1.00 90.00 181 LEU A CA 1
ATOM 1410 C C . LEU A 1 181 ? 23.262 5.245 -19.552 1.00 90.00 181 LEU A C 1
ATOM 1412 O O . LEU A 1 181 ? 24.487 5.308 -19.495 1.00 90.00 181 LEU A O 1
ATOM 1416 N N . THR A 1 182 ? 22.635 4.828 -20.656 1.00 91.88 182 THR A N 1
ATOM 1417 C CA . THR A 1 182 ? 23.332 4.356 -21.869 1.00 91.88 182 THR A CA 1
ATOM 1418 C C . THR A 1 182 ? 23.652 5.465 -22.877 1.00 91.88 182 THR A C 1
ATOM 1420 O O . THR A 1 182 ? 24.298 5.209 -23.894 1.00 91.88 182 THR A O 1
ATOM 1423 N N . GLY A 1 183 ? 23.187 6.696 -22.641 1.00 93.69 183 GLY A N 1
ATOM 1424 C CA . GLY A 1 183 ? 23.271 7.804 -23.596 1.00 93.69 183 GLY A CA 1
ATOM 1425 C C . GLY A 1 183 ? 22.466 7.588 -24.887 1.00 93.69 183 GLY A C 1
ATOM 1426 O O . GLY A 1 183 ? 22.750 8.220 -25.910 1.00 93.69 183 GLY A O 1
ATOM 1427 N N . ARG A 1 184 ? 21.479 6.683 -24.884 1.00 95.94 184 ARG A N 1
ATOM 1428 C CA . ARG A 1 184 ? 20.711 6.340 -26.082 1.00 95.94 184 ARG A CA 1
ATOM 1429 C C . ARG A 1 184 ? 19.767 7.465 -26.501 1.00 95.94 184 ARG A C 1
ATOM 1431 O O . ARG A 1 184 ? 19.003 8.009 -25.707 1.00 95.94 184 ARG A O 1
ATOM 1438 N N . ARG A 1 185 ? 19.773 7.753 -27.802 1.00 97.44 185 ARG A N 1
ATOM 1439 C CA . ARG A 1 185 ? 18.816 8.643 -28.469 1.00 97.44 185 ARG A CA 1
ATOM 1440 C C . ARG A 1 185 ? 17.851 7.830 -29.324 1.00 97.44 185 ARG A C 1
ATOM 1442 O O . ARG A 1 185 ? 18.192 6.740 -29.778 1.00 97.44 185 ARG A O 1
ATOM 1449 N N . TRP A 1 186 ? 16.665 8.380 -29.547 1.00 97.94 186 TRP A N 1
ATOM 1450 C CA . TRP A 1 186 ? 15.559 7.712 -30.217 1.00 97.94 186 TRP A CA 1
ATOM 1451 C C . TRP A 1 186 ? 15.041 8.522 -31.390 1.00 97.94 186 TRP A C 1
ATOM 1453 O O . TRP A 1 186 ? 14.973 9.750 -31.345 1.00 97.94 186 TRP A O 1
ATOM 1463 N N . ARG A 1 187 ? 14.584 7.800 -32.411 1.00 97.81 187 ARG A N 1
ATOM 1464 C CA . ARG A 1 187 ? 13.582 8.289 -33.361 1.00 97.81 187 ARG A CA 1
ATOM 1465 C C . ARG A 1 187 ? 12.235 7.692 -32.989 1.00 97.81 187 ARG A C 1
ATOM 1467 O O . ARG A 1 187 ? 12.171 6.533 -32.587 1.00 97.81 187 ARG A O 1
ATOM 1474 N N . LEU A 1 188 ? 11.143 8.424 -33.206 1.00 97.25 188 LEU A N 1
ATOM 1475 C CA . LEU A 1 188 ? 9.804 7.965 -32.810 1.00 97.25 188 LEU A CA 1
ATOM 1476 C C . LEU A 1 188 ? 9.443 6.593 -33.407 1.00 97.25 188 LEU A C 1
ATOM 1478 O O . LEU A 1 188 ? 8.872 5.741 -32.735 1.00 97.25 188 LEU A O 1
ATOM 1482 N N . ALA A 1 189 ? 9.812 6.361 -34.670 1.00 97.25 189 ALA A N 1
ATOM 1483 C CA . ALA A 1 189 ? 9.590 5.085 -35.348 1.00 97.25 189 ALA A CA 1
ATOM 1484 C C . ALA A 1 189 ? 10.373 3.922 -34.723 1.00 97.25 189 ALA A C 1
ATOM 1486 O O . ALA A 1 189 ? 9.870 2.806 -34.679 1.00 97.25 189 ALA A O 1
ATOM 1487 N N . GLU A 1 190 ? 11.596 4.193 -34.270 1.00 97.56 190 GLU A N 1
ATOM 1488 C CA . GLU A 1 190 ? 12.457 3.206 -33.625 1.00 97.56 190 GLU A CA 1
ATOM 1489 C C . GLU A 1 190 ? 11.934 2.873 -32.233 1.00 97.56 190 GLU A C 1
ATOM 1491 O O . GLU A 1 190 ? 11.815 1.701 -31.907 1.00 97.56 190 GLU A O 1
ATOM 1496 N N . LEU A 1 191 ? 11.551 3.883 -31.444 1.00 97.31 191 LEU A N 1
ATOM 1497 C CA . LEU A 1 191 ? 10.961 3.678 -30.123 1.00 97.31 191 LEU A CA 1
ATOM 1498 C C . LEU A 1 191 ? 9.658 2.866 -30.208 1.00 97.31 191 LEU A C 1
ATOM 1500 O O . LEU A 1 191 ? 9.453 1.946 -29.422 1.00 97.31 191 LEU A O 1
ATOM 1504 N N . ALA A 1 192 ? 8.810 3.155 -31.199 1.00 96.75 192 ALA A N 1
ATOM 1505 C CA . ALA A 1 192 ? 7.587 2.398 -31.458 1.00 96.75 192 ALA A CA 1
ATOM 1506 C C . ALA A 1 192 ? 7.868 0.920 -31.802 1.00 96.75 192 ALA A C 1
ATOM 1508 O O . ALA A 1 192 ? 7.238 0.031 -31.228 1.00 96.75 192 ALA A O 1
ATOM 1509 N N . ASP A 1 193 ? 8.855 0.647 -32.667 1.00 97.12 193 ASP A N 1
ATOM 1510 C CA . ASP A 1 193 ? 9.307 -0.723 -32.972 1.00 97.12 193 ASP A CA 1
ATOM 1511 C C . ASP A 1 193 ? 9.860 -1.426 -31.725 1.00 97.12 193 ASP A C 1
ATOM 1513 O O . ASP A 1 193 ? 9.545 -2.583 -31.453 1.00 97.12 193 ASP A O 1
ATOM 1517 N N . TRP A 1 194 ? 10.629 -0.700 -30.914 1.00 96.38 194 TRP A N 1
ATOM 1518 C CA . TRP A 1 194 ? 11.247 -1.212 -29.695 1.00 96.38 194 TRP A CA 1
ATOM 1519 C C . TRP A 1 194 ? 10.219 -1.634 -28.637 1.00 96.38 194 TRP A C 1
ATOM 1521 O O . TRP A 1 194 ? 10.425 -2.614 -27.917 1.00 96.38 194 TRP A O 1
ATOM 1531 N N . LEU A 1 195 ? 9.105 -0.904 -28.568 1.00 95.31 195 LEU A N 1
ATOM 1532 C CA . LEU A 1 195 ? 7.991 -1.123 -27.648 1.00 95.31 195 LEU A CA 1
ATOM 1533 C C . LEU A 1 195 ? 6.902 -2.057 -28.209 1.00 95.31 195 LEU A C 1
ATOM 1535 O O . LEU A 1 195 ? 6.023 -2.477 -27.452 1.00 95.31 195 LEU A O 1
ATOM 1539 N N . LEU A 1 196 ? 6.965 -2.400 -29.502 1.00 95.25 196 LEU A N 1
ATOM 1540 C CA . LEU A 1 196 ? 5.928 -3.120 -30.254 1.00 95.25 196 LEU A CA 1
ATOM 1541 C C . LEU A 1 196 ? 4.544 -2.459 -30.185 1.00 95.25 196 LEU A C 1
ATOM 1543 O O . LEU A 1 196 ? 3.537 -3.115 -29.904 1.00 95.25 196 LEU A O 1
ATOM 1547 N N . VAL A 1 197 ? 4.498 -1.157 -30.453 1.00 94.69 197 VAL A N 1
ATOM 1548 C CA . VAL A 1 197 ? 3.258 -0.375 -30.571 1.00 94.69 197 VAL A CA 1
ATOM 1549 C C . VAL A 1 197 ? 3.321 0.540 -31.794 1.00 94.69 197 VAL A C 1
ATOM 1551 O O . VAL A 1 197 ? 4.365 0.686 -32.428 1.00 94.69 197 VAL A O 1
ATOM 1554 N N . ASP A 1 198 ? 2.204 1.161 -32.159 1.00 95.38 198 ASP A N 1
ATOM 1555 C CA . ASP A 1 198 ? 2.207 2.198 -33.186 1.00 95.38 198 ASP A CA 1
ATOM 1556 C C . ASP A 1 198 ? 2.746 3.539 -32.646 1.00 95.38 198 ASP A C 1
ATOM 1558 O O . ASP A 1 198 ? 2.860 3.771 -31.441 1.00 95.38 198 ASP A O 1
ATOM 1562 N N . ARG A 1 199 ? 3.088 4.450 -33.563 1.00 96.06 199 ARG A N 1
ATOM 1563 C CA . ARG A 1 199 ? 3.679 5.753 -33.217 1.00 96.06 199 ARG A CA 1
ATOM 1564 C C . ARG A 1 199 ? 2.715 6.670 -32.467 1.00 96.06 199 ARG A C 1
ATOM 1566 O O . ARG A 1 199 ? 3.183 7.484 -31.680 1.00 96.06 199 ARG A O 1
ATOM 1573 N N . THR A 1 200 ? 1.413 6.565 -32.727 1.00 94.44 200 THR A N 1
ATOM 1574 C CA . THR A 1 200 ? 0.398 7.383 -32.055 1.00 94.44 200 THR A CA 1
ATOM 1575 C C . THR A 1 200 ? 0.322 6.991 -30.587 1.00 94.44 200 THR A C 1
ATOM 1577 O O . THR A 1 200 ? 0.445 7.860 -29.736 1.00 94.44 200 THR A O 1
ATOM 1580 N N . THR A 1 201 ? 0.305 5.690 -30.287 1.00 92.75 201 THR A N 1
ATOM 1581 C CA . THR A 1 201 ? 0.376 5.180 -28.909 1.00 92.75 201 THR A CA 1
ATOM 1582 C C . THR A 1 201 ? 1.610 5.700 -28.159 1.00 92.75 201 THR A C 1
ATOM 1584 O O . THR A 1 201 ? 1.510 6.076 -26.993 1.00 92.75 201 THR A O 1
ATOM 1587 N N . VAL A 1 202 ? 2.779 5.766 -28.814 1.00 95.12 202 VAL A N 1
ATOM 1588 C CA . VAL A 1 202 ? 3.990 6.345 -28.199 1.00 95.12 202 VAL A CA 1
ATOM 1589 C C . VAL A 1 202 ? 3.822 7.838 -27.920 1.00 95.12 202 VAL A C 1
ATOM 1591 O O . VAL A 1 202 ? 4.195 8.284 -26.841 1.00 95.12 202 VAL A O 1
ATOM 1594 N N . LEU A 1 203 ? 3.267 8.610 -28.857 1.00 94.31 203 LEU A N 1
ATOM 1595 C CA . LEU A 1 203 ? 3.044 10.048 -28.672 1.00 94.31 203 LEU A CA 1
ATOM 1596 C C . LEU A 1 203 ? 2.061 10.334 -27.531 1.00 94.31 203 LEU A C 1
ATOM 1598 O O . LEU A 1 203 ? 2.393 11.118 -26.647 1.00 94.31 203 LEU A O 1
ATOM 1602 N N . ASP A 1 204 ? 0.919 9.646 -27.505 1.00 91.25 204 ASP A N 1
ATOM 1603 C CA . ASP A 1 204 ? -0.111 9.808 -26.470 1.00 91.25 204 ASP A CA 1
ATOM 1604 C C . ASP A 1 204 ? 0.436 9.490 -25.069 1.00 91.25 204 ASP A C 1
ATOM 1606 O O . ASP A 1 204 ? 0.050 10.085 -24.060 1.00 91.25 204 ASP A O 1
ATOM 1610 N N . ALA A 1 205 ? 1.346 8.519 -24.992 1.00 91.81 205 ALA A N 1
ATOM 1611 C CA . ALA A 1 205 ? 1.992 8.145 -23.748 1.00 91.81 205 ALA A CA 1
ATOM 1612 C C . ALA A 1 205 ? 3.114 9.117 -23.357 1.00 91.81 205 ALA A C 1
ATOM 1614 O O . ALA A 1 205 ? 3.243 9.424 -22.173 1.00 91.81 205 ALA A O 1
ATOM 1615 N N . LEU A 1 206 ? 3.884 9.633 -24.327 1.00 93.81 206 LEU A N 1
ATOM 1616 C CA . LEU A 1 206 ? 4.885 10.684 -24.108 1.00 93.81 206 LEU A CA 1
ATOM 1617 C C . LEU A 1 206 ? 4.247 11.976 -23.579 1.00 93.81 206 LEU A C 1
ATOM 1619 O O . LEU A 1 206 ? 4.801 12.597 -22.675 1.00 93.81 206 LEU A O 1
ATOM 1623 N N . GLU A 1 207 ? 3.074 12.350 -24.090 1.00 90.50 207 GLU A N 1
ATOM 1624 C CA . GLU A 1 207 ? 2.290 13.481 -23.583 1.00 90.50 207 GLU A CA 1
ATOM 1625 C C . GLU A 1 207 ? 1.897 13.264 -22.112 1.00 90.50 207 GLU A C 1
ATOM 1627 O O . GLU A 1 207 ? 2.185 14.099 -21.259 1.00 90.50 207 GLU A O 1
ATOM 1632 N N . GLN A 1 208 ? 1.372 12.083 -21.767 1.00 86.12 208 GLN A N 1
ATOM 1633 C CA . GLN A 1 208 ? 0.986 11.770 -20.386 1.00 86.12 208 GLN A CA 1
ATOM 1634 C C . GLN A 1 208 ? 2.154 11.756 -19.394 1.00 86.12 208 GLN A C 1
ATOM 1636 O O . GLN A 1 208 ? 1.990 12.187 -18.249 1.00 86.12 208 GLN A O 1
ATOM 1641 N N . VAL A 1 209 ? 3.323 11.235 -19.778 1.00 87.12 209 VAL A N 1
ATOM 1642 C CA . VAL A 1 209 ? 4.496 11.241 -18.883 1.00 87.12 209 VAL A CA 1
ATOM 1643 C C . VAL A 1 209 ? 5.100 12.632 -18.730 1.00 87.12 209 VAL A C 1
ATOM 1645 O O . VAL A 1 209 ? 5.621 12.929 -17.648 1.00 87.12 209 VAL A O 1
ATOM 1648 N N . ALA A 1 210 ? 4.987 13.476 -19.761 1.00 87.12 210 ALA A N 1
ATOM 1649 C CA . ALA A 1 210 ? 5.390 14.876 -19.722 1.00 87.12 210 ALA A CA 1
ATOM 1650 C C . ALA A 1 210 ? 4.466 15.698 -18.812 1.00 87.12 210 ALA A C 1
ATOM 1652 O O . ALA A 1 210 ? 4.965 16.427 -17.956 1.00 87.12 210 ALA A O 1
ATOM 1653 N N . ASP A 1 211 ? 3.147 15.508 -18.909 1.00 82.69 211 ASP A N 1
ATOM 1654 C CA . ASP A 1 211 ? 2.158 16.151 -18.031 1.00 82.69 211 ASP A CA 1
ATOM 1655 C C . ASP A 1 211 ? 2.382 15.806 -16.553 1.00 82.69 211 ASP A C 1
ATOM 1657 O O . ASP A 1 211 ? 2.205 16.640 -15.665 1.00 82.69 211 ASP A O 1
ATOM 1661 N N . ARG A 1 212 ? 2.828 14.574 -16.278 1.00 79.56 212 ARG A N 1
ATOM 1662 C CA . ARG A 1 212 ? 3.200 14.120 -14.927 1.00 79.56 212 ARG A CA 1
ATOM 1663 C C . ARG A 1 212 ? 4.597 14.565 -14.495 1.00 79.56 212 ARG A C 1
ATOM 1665 O O . ARG A 1 212 ? 4.968 14.355 -13.345 1.00 79.56 212 ARG A O 1
ATOM 1672 N N . GLY A 1 213 ? 5.392 15.124 -15.406 1.00 84.19 213 GLY A N 1
ATOM 1673 C CA . GLY A 1 213 ? 6.779 15.508 -15.159 1.00 84.19 213 GLY A CA 1
ATOM 1674 C C . GLY A 1 213 ? 7.712 14.335 -14.848 1.00 84.19 213 GLY A C 1
ATOM 1675 O O . GLY A 1 213 ? 8.768 14.570 -14.270 1.00 84.19 213 GLY A O 1
ATOM 1676 N N . THR A 1 214 ? 7.334 13.104 -15.210 1.00 84.38 214 THR A N 1
ATOM 1677 C CA . THR A 1 214 ? 8.078 11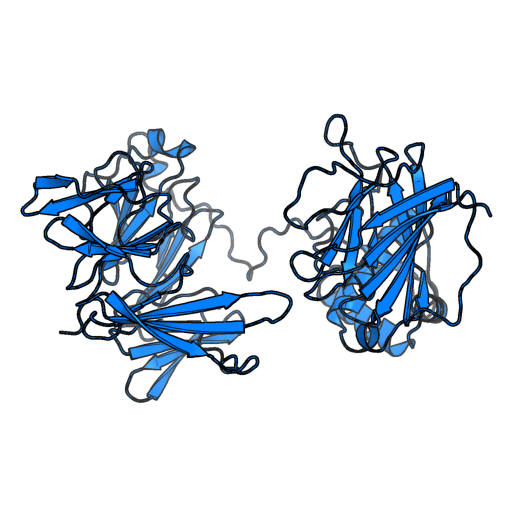.862 -14.896 1.00 84.38 214 THR A CA 1
ATOM 1678 C C . THR A 1 214 ? 9.163 11.541 -15.923 1.00 84.38 214 THR A C 1
ATOM 1680 O O . THR A 1 214 ? 10.245 11.082 -15.569 1.00 84.38 214 THR A O 1
ATOM 1683 N N . VAL A 1 215 ? 8.907 11.838 -17.199 1.00 88.19 215 VAL A N 1
ATOM 1684 C CA . VAL A 1 215 ? 9.877 11.687 -18.291 1.00 88.19 215 VAL A CA 1
ATOM 1685 C C . VAL A 1 215 ? 9.917 12.981 -19.080 1.00 88.19 215 VAL A C 1
ATOM 1687 O O . VAL A 1 215 ? 8.878 13.569 -19.381 1.00 88.19 215 VAL A O 1
ATOM 1690 N N . VAL A 1 216 ? 11.122 13.408 -19.443 1.00 90.44 216 VAL A N 1
ATOM 1691 C CA . VAL A 1 216 ? 11.344 14.551 -20.325 1.00 90.44 216 VAL A CA 1
ATOM 1692 C C . VAL A 1 216 ? 11.931 14.047 -21.634 1.00 90.44 216 VAL A C 1
ATOM 1694 O O . VAL A 1 216 ? 12.919 13.315 -21.655 1.00 90.44 216 VAL A O 1
ATOM 1697 N N . SER A 1 217 ? 11.322 14.463 -22.741 1.00 91.44 217 SER A N 1
ATOM 1698 C CA . SER A 1 217 ? 11.919 14.331 -24.067 1.00 91.44 217 SER A CA 1
ATOM 1699 C C . SER A 1 217 ? 12.729 15.586 -24.380 1.00 91.44 217 SER A C 1
ATOM 1701 O O . SER A 1 217 ? 12.179 16.687 -24.390 1.00 91.44 217 SER A O 1
ATOM 1703 N N . THR A 1 218 ? 14.019 15.438 -24.682 1.00 92.06 218 THR A N 1
ATOM 1704 C CA . THR A 1 218 ? 14.881 16.551 -25.110 1.00 92.06 218 THR A CA 1
ATOM 1705 C C . THR A 1 218 ? 15.351 16.375 -26.555 1.00 92.06 218 THR A C 1
ATOM 1707 O O . THR A 1 218 ? 15.970 15.373 -26.920 1.00 92.06 218 THR A O 1
ATOM 1710 N N . GLY A 1 219 ? 15.085 17.374 -27.398 1.00 93.31 219 GLY A N 1
ATOM 1711 C CA . GLY A 1 219 ? 15.393 17.347 -28.832 1.00 93.31 219 GLY A CA 1
ATOM 1712 C C . GLY A 1 219 ? 14.141 17.463 -29.698 1.00 93.31 219 GLY A C 1
ATOM 1713 O O . GLY A 1 219 ? 13.119 17.981 -29.254 1.00 93.31 219 GLY A O 1
ATOM 1714 N N . ASP A 1 220 ? 14.240 17.000 -30.943 1.00 92.62 220 ASP A N 1
ATOM 1715 C CA . ASP A 1 220 ? 13.136 17.018 -31.905 1.00 92.62 220 ASP A CA 1
ATOM 1716 C C . ASP A 1 220 ? 12.439 15.651 -31.920 1.00 92.62 220 ASP A C 1
ATOM 1718 O O . ASP A 1 220 ? 13.036 14.660 -32.336 1.00 92.62 220 ASP A O 1
ATOM 1722 N N . LEU A 1 221 ? 11.174 15.596 -31.488 1.00 90.88 221 LEU A N 1
ATOM 1723 C CA . LEU A 1 221 ? 10.360 14.371 -31.501 1.00 90.88 221 LEU A CA 1
ATOM 1724 C C . LEU A 1 221 ? 10.139 13.812 -32.917 1.00 90.88 221 LEU A C 1
ATOM 1726 O O . LEU A 1 221 ? 9.929 12.608 -33.079 1.00 90.88 221 LEU A O 1
ATOM 1730 N N . LEU A 1 222 ? 10.192 14.668 -33.945 1.00 88.50 222 LEU A N 1
ATOM 1731 C CA . LEU A 1 222 ? 10.127 14.250 -35.348 1.00 88.50 222 LEU A CA 1
ATOM 1732 C C . LEU A 1 222 ? 11.503 13.837 -35.896 1.00 88.50 222 LEU A C 1
ATOM 1734 O O . LEU A 1 222 ? 11.577 13.167 -36.930 1.00 88.50 222 LEU A O 1
ATOM 1738 N N . GLY A 1 223 ? 12.573 14.213 -35.195 1.00 94.06 223 GLY A N 1
ATOM 1739 C CA . GLY A 1 223 ? 13.960 13.871 -35.472 1.00 94.06 223 GLY A CA 1
ATOM 1740 C C . GLY A 1 223 ? 14.520 12.906 -34.428 1.00 94.06 223 GLY A C 1
ATOM 1741 O O . GLY A 1 223 ? 13.995 11.809 -34.231 1.00 94.06 223 GLY A O 1
ATOM 1742 N N . GLU A 1 224 ? 15.627 13.302 -33.799 1.00 97.00 224 GLU A N 1
ATOM 1743 C CA . GLU A 1 224 ? 16.265 12.544 -32.723 1.00 97.00 224 GLU A CA 1
ATOM 1744 C C . GLU A 1 224 ? 16.101 13.245 -31.375 1.00 97.00 224 GLU A C 1
ATOM 1746 O O . GLU A 1 224 ? 16.521 14.393 -31.183 1.00 97.00 224 GLU A O 1
ATOM 1751 N N . PHE A 1 225 ? 15.584 12.509 -30.399 1.00 96.94 225 PHE A N 1
ATOM 1752 C CA . PHE A 1 225 ? 15.373 12.985 -29.038 1.00 96.94 225 PHE A CA 1
ATOM 1753 C C . PHE A 1 225 ? 15.997 12.028 -28.018 1.00 96.94 225 PHE A C 1
ATOM 1755 O O . PHE A 1 225 ? 16.213 10.850 -28.296 1.00 96.94 225 PHE A O 1
ATOM 1762 N N . ALA A 1 226 ? 16.331 12.545 -26.842 1.00 95.81 226 ALA A N 1
ATOM 1763 C CA . ALA A 1 226 ? 16.683 11.733 -25.684 1.00 95.81 226 ALA A CA 1
ATOM 1764 C C . ALA A 1 226 ? 15.482 11.649 -24.744 1.00 95.81 226 ALA A C 1
ATOM 1766 O O . ALA A 1 226 ? 14.721 12.611 -24.629 1.00 95.81 226 ALA A O 1
ATOM 1767 N N . LEU A 1 227 ? 15.336 10.505 -24.080 1.00 95.19 227 LEU A N 1
ATOM 1768 C CA . LEU A 1 227 ? 14.418 10.328 -22.964 1.00 95.19 227 LEU A CA 1
ATOM 1769 C C . LEU A 1 227 ? 15.245 10.335 -21.685 1.00 95.19 227 LEU A C 1
ATOM 1771 O O . LEU A 1 227 ? 16.179 9.548 -21.570 1.00 95.19 227 LEU A O 1
ATOM 1775 N N . THR A 1 228 ? 14.898 11.214 -20.758 1.00 91.12 228 THR A N 1
ATOM 1776 C CA . THR A 1 228 ? 15.500 11.282 -19.423 1.00 91.12 228 THR A CA 1
ATOM 1777 C C . THR A 1 228 ? 14.390 11.152 -18.403 1.00 91.12 228 THR A C 1
ATOM 1779 O O . THR A 1 228 ? 13.312 11.731 -18.601 1.00 91.12 228 THR A O 1
ATOM 1782 N N . THR A 1 229 ? 14.618 10.408 -17.323 1.00 89.62 229 THR A N 1
ATOM 1783 C CA . THR A 1 229 ? 13.652 10.473 -16.225 1.00 89.62 229 THR A CA 1
ATOM 1784 C C . THR A 1 229 ? 13.938 11.729 -15.435 1.00 89.62 229 THR A C 1
ATOM 1786 O O . THR A 1 229 ? 15.088 12.102 -15.216 1.00 89.62 229 THR A O 1
ATOM 1789 N N . ASN A 1 230 ? 12.886 12.422 -15.023 1.00 83.81 230 ASN A N 1
ATOM 1790 C CA . ASN A 1 230 ? 13.079 13.239 -13.847 1.00 83.81 230 ASN A CA 1
ATOM 1791 C C . ASN A 1 230 ? 12.994 12.255 -12.690 1.00 83.81 230 ASN A C 1
ATOM 1793 O O . ASN A 1 230 ? 11.959 11.581 -12.593 1.00 83.81 230 ASN A O 1
ATOM 1797 N N . PRO A 1 231 ? 14.003 12.178 -11.800 1.00 66.19 231 PRO A N 1
ATOM 1798 C CA . PRO A 1 231 ? 13.734 11.584 -10.506 1.00 66.19 231 PRO A CA 1
ATOM 1799 C C . PRO A 1 231 ? 12.460 12.268 -9.999 1.00 66.19 231 PRO A C 1
ATOM 1801 O O . PRO A 1 231 ? 12.325 13.489 -10.206 1.00 66.19 231 PRO A O 1
ATOM 1804 N N . PRO A 1 232 ? 11.498 11.520 -9.425 1.00 59.88 232 PRO A N 1
ATOM 1805 C CA . PRO A 1 232 ? 10.376 12.136 -8.756 1.00 59.88 232 PRO A CA 1
ATOM 1806 C C . PRO A 1 232 ? 11.012 13.218 -7.907 1.00 59.88 232 PRO A C 1
ATOM 1808 O O . PRO A 1 232 ? 11.895 12.915 -7.099 1.00 59.88 232 PRO A O 1
ATOM 1811 N N . ARG A 1 233 ? 10.672 14.491 -8.176 1.00 54.19 233 ARG A N 1
ATOM 1812 C CA . ARG A 1 233 ? 10.989 15.560 -7.228 1.00 54.19 233 ARG A CA 1
ATOM 1813 C C . ARG A 1 233 ? 10.596 14.945 -5.913 1.00 54.19 233 ARG A C 1
ATOM 1815 O O . ARG A 1 233 ? 9.422 14.562 -5.860 1.00 54.19 233 ARG A O 1
ATOM 1822 N N . GLU A 1 234 ? 11.562 14.740 -4.997 1.00 50.38 234 GLU A N 1
ATOM 1823 C CA . GLU A 1 234 ? 11.314 14.140 -3.682 1.00 50.38 234 GLU A CA 1
ATOM 1824 C C . GLU A 1 234 ? 9.917 14.566 -3.332 1.00 50.38 234 GLU A C 1
ATOM 1826 O O . GLU A 1 234 ? 9.678 15.779 -3.357 1.00 50.38 234 GLU A O 1
ATOM 1831 N N . ALA A 1 235 ? 8.985 13.614 -3.268 1.00 44.22 235 ALA A N 1
ATOM 1832 C CA . ALA A 1 235 ? 7.581 13.943 -3.200 1.00 44.22 235 ALA A CA 1
ATOM 1833 C C . ALA A 1 235 ? 7.354 14.611 -1.842 1.00 44.22 235 ALA A C 1
ATOM 1835 O O . ALA A 1 235 ? 6.850 13.993 -0.909 1.00 44.22 235 ALA A O 1
ATOM 1836 N N . GLY A 1 236 ? 7.749 15.880 -1.717 1.00 41.88 236 GLY A N 1
ATOM 1837 C CA . GLY A 1 236 ? 7.228 16.850 -0.797 1.00 41.88 236 GLY A CA 1
ATOM 1838 C C . GLY A 1 236 ? 5.785 16.880 -1.201 1.00 41.88 236 GLY A C 1
ATOM 1839 O O . GLY A 1 236 ? 5.450 17.477 -2.217 1.00 41.88 236 GLY A O 1
ATOM 1840 N N . HIS A 1 237 ? 5.025 16.045 -0.503 1.00 40.62 237 HIS A N 1
ATOM 1841 C CA . HIS A 1 237 ? 3.718 15.546 -0.859 1.00 40.62 237 HIS A CA 1
ATOM 1842 C C . HIS A 1 237 ? 2.935 16.593 -1.644 1.00 40.62 237 HIS A C 1
ATOM 1844 O O . HIS A 1 237 ? 2.336 17.491 -1.063 1.00 40.62 237 HIS A O 1
ATOM 1850 N N . THR A 1 238 ? 2.943 16.491 -2.973 1.00 38.22 238 THR A N 1
ATOM 1851 C CA . THR A 1 238 ? 2.166 17.360 -3.856 1.00 38.22 238 THR A CA 1
ATOM 1852 C C . THR A 1 238 ? 0.715 16.881 -3.902 1.00 38.22 238 THR A C 1
ATOM 1854 O O . THR A 1 238 ? 0.106 16.786 -4.962 1.00 38.22 238 THR A O 1
ATOM 1857 N N . GLY A 1 239 ? 0.124 16.628 -2.728 1.00 37.94 239 GLY A N 1
ATOM 1858 C CA . GLY A 1 239 ? -1.254 17.061 -2.524 1.00 37.94 239 GLY A CA 1
ATOM 1859 C C . GLY A 1 239 ? -1.241 18.581 -2.678 1.00 37.94 239 GLY A C 1
ATOM 1860 O O . GLY A 1 239 ? -0.317 19.221 -2.175 1.00 37.94 239 GLY A O 1
ATOM 1861 N N . GLY A 1 240 ? -2.168 19.129 -3.468 1.00 34.44 240 GLY A N 1
ATOM 1862 C CA . GLY A 1 240 ? -2.150 20.511 -3.960 1.00 34.44 240 GLY A CA 1
ATOM 1863 C C . GLY A 1 240 ? -1.539 21.493 -2.967 1.00 34.44 240 GLY A C 1
ATOM 1864 O O . GLY A 1 240 ? -1.976 21.534 -1.826 1.00 34.44 240 GLY A O 1
ATOM 1865 N N . GLY A 1 241 ? -0.499 22.213 -3.406 1.00 30.61 241 GLY A N 1
ATOM 1866 C CA . GLY A 1 241 ? 0.427 22.986 -2.578 1.00 30.61 241 GLY A CA 1
ATOM 1867 C C . GLY A 1 241 ? -0.200 23.640 -1.350 1.00 30.61 241 GLY A C 1
ATOM 1868 O O . GLY A 1 241 ? -0.551 24.818 -1.363 1.00 30.61 241 GLY A O 1
ATOM 1869 N N . VAL A 1 242 ? -0.266 22.885 -0.258 1.00 39.69 242 VAL A N 1
ATOM 1870 C CA . VAL A 1 242 ? -0.420 23.446 1.069 1.00 39.69 242 VAL A CA 1
ATOM 1871 C C . VAL A 1 242 ? 0.971 23.949 1.384 1.00 39.69 242 VAL A C 1
ATOM 1873 O O . VAL A 1 242 ? 1.895 23.162 1.582 1.00 39.69 242 VAL A O 1
ATOM 1876 N N . VAL A 1 243 ? 1.144 25.271 1.351 1.00 38.06 243 VAL A N 1
ATOM 1877 C CA . VAL A 1 243 ? 2.295 25.929 1.971 1.00 38.06 243 VAL A CA 1
ATOM 1878 C C . VAL A 1 243 ? 2.506 25.230 3.307 1.00 38.06 243 VAL A C 1
ATOM 1880 O O . VAL A 1 243 ? 1.613 25.271 4.155 1.00 38.06 243 VAL A O 1
ATOM 1883 N N . GLN A 1 244 ? 3.638 24.538 3.465 1.00 42.81 244 GLN A N 1
ATOM 1884 C CA . GLN A 1 244 ? 4.016 23.905 4.721 1.00 42.81 244 GLN A CA 1
ATOM 1885 C C . GLN A 1 244 ? 4.318 25.054 5.686 1.00 42.81 244 GLN A C 1
ATOM 1887 O O . GLN A 1 244 ? 5.455 25.489 5.856 1.00 42.81 244 GLN A O 1
ATOM 1892 N N . LEU A 1 245 ? 3.259 25.657 6.227 1.00 45.88 245 LEU A N 1
ATOM 1893 C CA . LEU A 1 245 ? 3.383 26.628 7.288 1.00 45.88 245 LEU A CA 1
ATOM 1894 C C . LEU A 1 245 ? 4.059 25.860 8.423 1.00 45.88 245 LEU A C 1
ATOM 1896 O O . LEU A 1 245 ? 3.559 24.787 8.784 1.00 45.88 245 LEU A O 1
ATOM 1900 N N . PRO A 1 246 ? 5.195 26.345 8.959 1.00 52.41 246 PRO A N 1
ATOM 1901 C CA . PRO A 1 246 ? 5.743 25.757 10.168 1.00 52.41 246 PRO A CA 1
ATOM 1902 C C . PRO A 1 246 ? 4.590 25.684 11.172 1.00 52.41 246 PRO A C 1
ATOM 1904 O O . PRO A 1 246 ? 3.856 26.676 11.284 1.00 52.41 246 PRO A O 1
ATOM 1907 N N . PRO A 1 247 ? 4.358 24.524 11.817 1.00 59.50 247 PRO A N 1
ATOM 1908 C CA . PRO A 1 247 ? 3.232 24.373 12.720 1.00 59.50 247 PRO A CA 1
ATOM 1909 C C . PRO A 1 247 ? 3.293 25.543 13.711 1.00 59.50 247 PRO A C 1
ATOM 1911 O O . PRO A 1 247 ? 4.321 25.707 14.373 1.00 59.50 247 PRO A O 1
ATOM 1914 N N . PRO A 1 248 ? 2.286 26.439 13.752 1.00 59.72 248 PRO A N 1
ATOM 1915 C CA . PRO A 1 248 ? 2.278 27.532 14.712 1.00 59.72 248 PRO A CA 1
ATOM 1916 C C . PRO A 1 248 ? 2.467 26.927 16.101 1.00 59.72 248 PRO A C 1
ATOM 1918 O O . PRO A 1 248 ? 1.691 26.046 16.468 1.00 59.72 248 PRO A O 1
ATOM 1921 N N . GLY A 1 249 ? 3.537 27.362 16.785 1.00 67.31 249 GLY A N 1
ATOM 1922 C CA . GLY A 1 249 ? 4.160 26.714 17.946 1.00 67.31 249 GLY A CA 1
ATOM 1923 C C . GLY A 1 249 ? 3.189 25.866 18.744 1.00 67.31 249 GLY A C 1
ATOM 1924 O O . GLY A 1 249 ? 2.382 26.391 19.518 1.00 67.31 249 GLY A O 1
ATOM 1925 N N . ALA A 1 250 ? 3.225 24.560 18.499 1.00 75.88 250 ALA A N 1
ATOM 1926 C CA . ALA A 1 250 ? 2.258 23.689 19.113 1.00 75.88 250 ALA A CA 1
ATOM 1927 C C . ALA A 1 250 ? 2.526 23.627 20.624 1.00 75.88 250 ALA A C 1
ATOM 1929 O O . ALA A 1 250 ? 3.667 23.816 21.053 1.00 75.88 250 ALA A O 1
ATOM 1930 N N . PRO A 1 251 ? 1.511 23.368 21.467 1.00 78.81 251 PRO A N 1
ATOM 1931 C CA . PRO A 1 251 ? 1.686 23.441 22.915 1.00 78.81 251 PRO A CA 1
ATOM 1932 C C . PRO A 1 251 ? 2.865 22.602 23.439 1.00 78.81 251 PRO A C 1
ATOM 1934 O O . PRO A 1 251 ? 3.5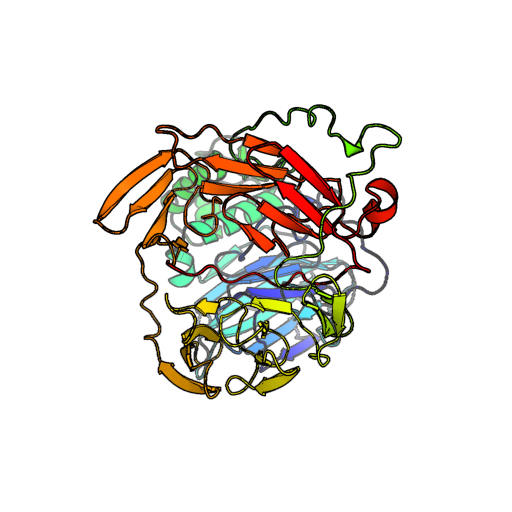74 23.051 24.333 1.00 78.81 251 PRO A O 1
ATOM 1937 N N . TRP A 1 252 ? 3.138 21.433 22.842 1.00 82.00 252 TRP A N 1
ATOM 1938 C CA . TRP A 1 252 ? 4.258 20.551 23.218 1.00 82.00 252 TRP A CA 1
ATOM 1939 C C . TRP A 1 252 ? 5.648 21.038 22.794 1.00 82.00 252 TRP A C 1
ATOM 1941 O O . TRP A 1 252 ? 6.636 20.487 23.277 1.00 82.00 252 TRP A O 1
ATOM 1951 N N . ASP A 1 253 ? 5.751 22.052 21.934 1.00 82.06 253 ASP A N 1
ATOM 1952 C CA . ASP A 1 253 ? 7.037 22.681 21.610 1.00 82.06 253 ASP A CA 1
ATOM 1953 C C . ASP A 1 253 ? 7.478 23.647 22.721 1.00 82.06 253 ASP A C 1
ATOM 1955 O O . ASP A 1 253 ? 8.653 24.004 22.819 1.00 82.06 253 ASP A O 1
ATOM 1959 N N . SER A 1 254 ? 6.549 24.049 23.598 1.00 85.12 254 SER A N 1
ATOM 1960 C CA . SER A 1 254 ? 6.860 24.863 24.771 1.00 85.12 254 SER A CA 1
ATOM 1961 C C . SER A 1 254 ? 7.555 24.010 25.841 1.00 85.12 254 SER A C 1
ATOM 1963 O O . SER A 1 254 ? 6.962 23.041 26.329 1.00 85.12 254 SER A O 1
ATOM 1965 N N . PRO A 1 255 ? 8.784 24.364 26.271 1.00 85.31 255 PRO A N 1
ATOM 1966 C CA . PRO A 1 255 ? 9.484 23.634 27.321 1.00 85.31 255 PRO A CA 1
ATOM 1967 C C . PRO A 1 255 ? 8.630 23.506 28.588 1.00 85.31 255 PRO A C 1
ATOM 1969 O O . PRO A 1 255 ? 8.194 24.502 29.162 1.00 85.31 255 PRO A O 1
ATOM 1972 N N . GLY A 1 256 ? 8.401 22.270 29.032 1.00 85.25 256 GLY A N 1
ATOM 1973 C CA . GLY A 1 256 ? 7.656 21.979 30.259 1.00 85.25 256 GLY A CA 1
ATOM 1974 C C . GLY A 1 256 ? 6.135 21.909 30.109 1.00 85.25 256 GLY A C 1
ATOM 1975 O O . GLY A 1 256 ? 5.469 21.605 31.100 1.00 85.25 256 GLY A O 1
ATOM 1976 N N . TYR A 1 257 ? 5.572 22.124 28.914 1.00 88.31 257 TYR A N 1
ATOM 1977 C CA . TYR A 1 257 ? 4.154 21.846 28.695 1.00 88.31 257 TYR A CA 1
ATOM 1978 C C . TYR A 1 257 ? 3.868 20.358 28.910 1.00 88.31 257 TYR A C 1
ATOM 1980 O O . TYR A 1 257 ? 4.515 19.488 28.328 1.00 88.31 257 TYR A O 1
ATOM 1988 N N . ARG A 1 258 ? 2.867 20.073 29.740 1.00 90.50 258 ARG A N 1
ATOM 1989 C CA . ARG A 1 258 ? 2.272 18.747 29.885 1.00 90.50 258 ARG A CA 1
ATOM 1990 C C . ARG A 1 258 ? 0.760 18.907 29.790 1.00 90.50 258 ARG A C 1
ATOM 1992 O O . ARG A 1 258 ? 0.221 19.760 30.502 1.00 90.50 258 ARG A O 1
ATOM 1999 N N . PRO A 1 259 ? 0.071 18.126 28.943 1.00 91.94 259 PRO A N 1
ATOM 2000 C CA . PRO A 1 259 ? -1.377 18.162 28.915 1.00 91.94 259 PRO A CA 1
ATOM 2001 C C . PRO A 1 259 ? -1.910 17.757 30.302 1.00 91.94 259 PRO A C 1
ATOM 2003 O O . PRO A 1 259 ? -1.359 16.842 30.924 1.00 91.94 259 PRO A O 1
ATOM 2006 N N . PRO A 1 260 ? -2.945 18.438 30.824 1.00 95.62 260 PRO A N 1
ATOM 2007 C CA . PRO A 1 260 ? -3.528 18.096 32.115 1.00 95.62 260 PRO A CA 1
ATOM 2008 C C . PRO A 1 260 ? -4.061 16.653 32.109 1.00 95.62 260 PRO A C 1
ATOM 2010 O O . PRO A 1 260 ? -4.500 16.171 31.059 1.00 95.62 260 PRO A O 1
ATOM 2013 N N . PRO A 1 261 ? -4.050 15.951 33.257 1.00 94.44 261 PRO A N 1
ATOM 2014 C CA . PRO A 1 261 ? -4.648 14.626 33.351 1.00 94.44 261 PRO A CA 1
ATOM 2015 C C . PRO A 1 261 ? -6.153 14.708 33.067 1.00 94.44 261 PRO A C 1
ATOM 2017 O O . PRO A 1 261 ? -6.863 15.529 33.648 1.00 94.44 261 PRO A O 1
ATOM 2020 N N . GLY A 1 262 ? -6.631 13.866 32.156 1.00 93.44 262 GLY A N 1
ATOM 2021 C CA . GLY A 1 262 ? -8.047 13.677 31.863 1.00 93.44 262 GLY A CA 1
ATOM 2022 C C . GLY A 1 262 ? -8.626 12.450 32.578 1.00 93.44 262 GLY A C 1
ATOM 2023 O O . GLY A 1 262 ? -7.885 11.673 33.183 1.00 93.44 262 GLY A O 1
ATOM 2024 N N . PRO A 1 263 ? -9.951 12.235 32.494 1.00 93.06 263 PRO A N 1
ATOM 2025 C CA . PRO A 1 263 ? -10.570 10.993 32.956 1.00 93.06 263 PRO A CA 1
ATOM 2026 C C . PRO A 1 263 ? -10.060 9.773 32.160 1.00 93.06 263 PRO A C 1
ATOM 2028 O O . PRO A 1 263 ? -9.526 9.942 31.059 1.00 93.06 263 PRO A O 1
ATOM 2031 N N . PRO A 1 264 ? -10.237 8.542 32.663 1.00 88.88 264 PRO A N 1
ATOM 2032 C CA . PRO A 1 264 ? -9.956 7.331 31.889 1.00 88.88 264 PRO A CA 1
ATOM 2033 C C . PRO A 1 264 ? -10.776 7.264 30.588 1.00 88.88 264 PRO A C 1
ATOM 2035 O O . PRO A 1 264 ? -11.742 8.024 30.433 1.00 88.88 264 PRO A O 1
ATOM 2038 N N . PRO A 1 265 ? -10.401 6.394 29.632 1.00 87.75 265 PRO A N 1
ATOM 2039 C CA . PRO A 1 265 ? -11.209 6.180 28.444 1.00 87.75 265 PRO A CA 1
ATOM 2040 C C . PRO A 1 265 ? -12.603 5.662 28.786 1.00 87.75 265 PRO A C 1
ATOM 2042 O O . PRO A 1 265 ? -12.730 4.774 29.629 1.00 87.75 265 PRO A O 1
ATOM 2045 N N . ARG A 1 266 ? -13.639 6.165 28.107 1.00 83.31 266 ARG A N 1
ATOM 2046 C CA . ARG A 1 266 ? -15.038 5.783 28.396 1.00 83.31 266 ARG A CA 1
ATOM 2047 C C . ARG A 1 266 ? -15.287 4.281 28.260 1.00 83.31 266 ARG A C 1
ATOM 2049 O O . ARG A 1 266 ? -15.886 3.678 29.140 1.00 83.31 266 ARG A O 1
ATOM 2056 N N . ALA A 1 267 ? -14.783 3.697 27.182 1.00 80.56 267 ALA A N 1
ATOM 2057 C CA . ALA A 1 267 ? -15.024 2.304 26.829 1.00 80.56 267 ALA A CA 1
ATOM 2058 C C . ALA A 1 267 ? -13.962 1.331 27.383 1.00 80.56 267 ALA A C 1
ATOM 2060 O O . ALA A 1 267 ? -14.100 0.112 27.262 1.00 80.56 267 ALA A O 1
ATOM 2061 N N . GLY A 1 268 ? -12.902 1.859 28.004 1.00 87.44 268 GLY A N 1
ATOM 2062 C CA . GLY A 1 268 ? -11.778 1.088 28.533 1.00 87.44 268 GLY A CA 1
ATOM 2063 C C . GLY A 1 268 ? -10.499 1.154 27.693 1.00 87.44 268 GLY A C 1
ATOM 2064 O O . GLY A 1 268 ? -10.405 1.840 26.672 1.00 87.44 268 GLY A O 1
ATOM 2065 N N . LEU A 1 269 ? -9.482 0.440 28.166 1.00 89.25 269 LEU A N 1
ATOM 2066 C CA . LEU A 1 269 ? -8.139 0.374 27.602 1.00 89.25 269 LEU A CA 1
ATOM 2067 C C . LEU A 1 269 ? -7.691 -1.079 27.547 1.00 89.25 269 LEU A C 1
ATOM 2069 O O . LEU A 1 269 ? -7.813 -1.806 28.522 1.00 89.25 269 LEU A O 1
ATOM 2073 N N . LEU A 1 270 ? -7.145 -1.489 26.417 1.00 87.12 270 LEU A N 1
ATOM 2074 C CA . LEU A 1 270 ? -6.663 -2.832 26.167 1.00 87.12 270 LEU A CA 1
ATOM 2075 C C . LEU A 1 270 ? -5.136 -2.811 26.109 1.00 87.12 270 LEU A C 1
ATOM 2077 O O . LEU A 1 270 ? -4.541 -2.240 25.196 1.00 87.12 270 LEU A O 1
ATOM 2081 N N . GLY A 1 271 ? -4.502 -3.386 27.124 1.00 86.06 271 GLY A N 1
ATOM 2082 C CA . GLY A 1 271 ? -3.053 -3.432 27.261 1.00 86.06 271 GLY A CA 1
ATOM 2083 C C . GLY A 1 271 ? -2.370 -4.234 26.145 1.00 86.06 271 GLY A C 1
ATOM 2084 O O . GLY A 1 271 ? -3.010 -5.037 25.460 1.00 86.06 271 GLY A O 1
ATOM 2085 N N . PRO A 1 272 ? -1.051 -4.046 25.955 1.00 81.56 272 PRO A N 1
ATOM 2086 C CA . PRO A 1 272 ? -0.266 -4.797 24.970 1.00 81.56 272 PRO A CA 1
ATOM 2087 C C . PRO A 1 272 ? -0.198 -6.302 25.273 1.00 81.56 272 PRO A C 1
ATOM 2089 O O . PRO A 1 272 ? 0.058 -7.100 24.377 1.00 81.56 272 PRO A O 1
ATOM 2092 N N . ASP A 1 273 ? -0.435 -6.691 26.524 1.00 85.81 273 ASP A N 1
ATOM 2093 C CA . ASP A 1 273 ? -0.556 -8.077 26.971 1.00 85.81 273 ASP A CA 1
ATOM 2094 C C . ASP A 1 273 ? -1.930 -8.693 26.657 1.00 85.81 273 ASP A C 1
ATOM 2096 O O . ASP A 1 273 ? -2.125 -9.884 26.881 1.00 85.81 273 ASP A O 1
ATOM 2100 N N . GLY A 1 274 ? -2.874 -7.901 26.139 1.00 86.44 274 GLY A N 1
ATOM 2101 C CA . GLY A 1 274 ? -4.245 -8.321 25.883 1.00 86.44 274 GLY A CA 1
ATOM 2102 C C . GLY A 1 274 ? -5.223 -8.031 27.016 1.00 86.44 274 GLY A C 1
ATOM 2103 O O . GLY A 1 274 ? -6.400 -8.368 26.895 1.00 86.44 274 GLY A O 1
ATOM 2104 N N . THR A 1 275 ? -4.775 -7.440 28.122 1.00 90.69 275 THR A N 1
ATOM 2105 C CA . THR A 1 275 ? -5.619 -7.205 29.296 1.00 90.69 275 THR A CA 1
ATOM 2106 C C . THR A 1 275 ? -6.549 -6.017 29.067 1.00 90.69 275 THR A C 1
ATOM 2108 O O . THR A 1 275 ? -6.093 -4.895 28.858 1.00 90.69 275 THR A O 1
ATOM 2111 N N . LEU A 1 276 ? -7.864 -6.245 29.111 1.00 90.50 276 LEU A N 1
ATOM 2112 C CA . LEU A 1 276 ? -8.861 -5.179 29.021 1.00 90.50 276 LEU A CA 1
ATOM 2113 C C . LEU A 1 276 ? -9.116 -4.579 30.411 1.00 90.50 276 LEU A C 1
ATOM 2115 O O . LEU A 1 276 ? -9.618 -5.258 31.298 1.00 90.50 276 LEU A O 1
ATOM 2119 N N . THR A 1 277 ? -8.832 -3.296 30.584 1.00 90.62 277 THR A N 1
ATOM 2120 C CA . THR A 1 277 ? -9.177 -2.506 31.769 1.00 90.62 277 THR A CA 1
ATOM 2121 C C . THR A 1 277 ? -10.383 -1.631 31.453 1.00 90.62 277 THR A C 1
ATOM 2123 O O . THR A 1 277 ? -10.334 -0.802 30.545 1.00 90.62 277 THR A O 1
ATOM 2126 N N . ARG A 1 278 ? -11.472 -1.791 32.205 1.00 89.56 278 ARG A N 1
ATOM 2127 C CA . ARG A 1 278 ? -12.651 -0.908 32.152 1.00 89.56 278 ARG A CA 1
ATOM 2128 C C . ARG A 1 278 ? -12.719 -0.081 33.426 1.00 89.56 278 ARG A C 1
ATOM 2130 O O . ARG A 1 278 ? -12.158 -0.481 34.435 1.00 89.56 278 ARG A O 1
ATOM 2137 N N . TRP A 1 279 ? -13.415 1.047 33.400 1.00 88.19 279 TRP A N 1
ATOM 2138 C CA . TRP A 1 279 ? -13.655 1.840 34.605 1.00 88.19 279 TRP A CA 1
ATOM 2139 C C . TRP A 1 279 ? -15.138 1.781 34.950 1.00 88.19 279 TRP A C 1
ATOM 2141 O O . TRP A 1 279 ? -15.965 2.295 34.202 1.00 88.19 279 TRP A O 1
ATOM 2151 N N . LEU A 1 280 ? -15.468 1.130 36.066 1.00 84.38 280 LEU A N 1
ATOM 2152 C CA . LEU A 1 280 ? -16.828 1.046 36.601 1.00 84.38 280 LEU A CA 1
ATOM 2153 C C . LEU A 1 280 ? -16.881 1.897 37.867 1.00 84.38 280 LEU A C 1
ATOM 2155 O O . LEU A 1 280 ? -16.081 1.702 38.776 1.00 84.38 280 LEU A O 1
ATOM 2159 N N . ASP A 1 281 ? -17.767 2.893 37.886 1.00 86.50 281 ASP A N 1
ATOM 2160 C CA . ASP A 1 281 ? -17.884 3.867 38.983 1.00 86.50 281 ASP A CA 1
ATOM 2161 C C . ASP A 1 281 ? -16.556 4.563 39.350 1.00 86.50 281 ASP A C 1
ATOM 2163 O O . ASP A 1 281 ? -16.313 4.937 40.494 1.00 86.50 281 ASP A O 1
ATOM 2167 N N . GLY A 1 282 ? -15.688 4.762 38.350 1.00 86.38 282 GLY A N 1
ATOM 2168 C CA . GLY A 1 282 ? -14.381 5.408 38.502 1.00 86.38 282 GLY A CA 1
ATOM 2169 C C . GLY A 1 282 ? -13.242 4.473 38.915 1.00 86.38 282 GLY A C 1
ATOM 2170 O O . GLY A 1 282 ? -12.083 4.873 38.810 1.00 86.38 282 GLY A O 1
ATOM 2171 N N . GLU A 1 283 ? -13.539 3.229 39.292 1.00 89.88 283 GLU A N 1
ATOM 2172 C CA . GLU A 1 283 ? -12.537 2.237 39.680 1.00 89.88 283 GLU A CA 1
ATOM 2173 C C . GLU A 1 283 ? -12.139 1.348 38.489 1.00 89.88 283 GLU A C 1
ATOM 2175 O O . GLU A 1 283 ? -13.012 0.888 37.741 1.00 89.88 283 GLU A O 1
ATOM 2180 N N . PRO A 1 284 ? -10.833 1.090 38.276 1.00 90.50 284 PRO A N 1
ATOM 2181 C CA . PRO A 1 284 ? -10.377 0.192 37.226 1.00 90.50 284 PRO A CA 1
ATOM 2182 C C . PRO A 1 284 ? -10.735 -1.260 37.567 1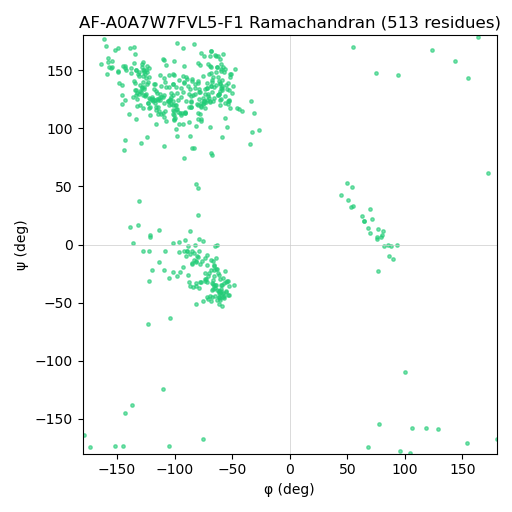.00 90.50 284 PRO A C 1
ATOM 2184 O O . PRO A 1 284 ? -10.359 -1.793 38.609 1.00 90.50 284 PRO A O 1
ATOM 2187 N N . VAL A 1 285 ? -11.422 -1.923 36.645 1.00 90.62 285 VAL A N 1
ATOM 2188 C CA . VAL A 1 285 ? -11.780 -3.337 36.697 1.00 90.62 285 VAL A CA 1
ATOM 2189 C C . VAL A 1 285 ? -11.053 -4.056 35.570 1.00 90.62 285 VAL A C 1
ATOM 2191 O O . VAL A 1 285 ? -11.244 -3.756 34.389 1.00 90.62 285 VAL A O 1
ATOM 2194 N N . THR A 1 286 ? -10.205 -5.009 35.946 1.00 90.69 286 THR A N 1
ATOM 2195 C CA . THR A 1 286 ? -9.476 -5.862 35.009 1.00 90.69 286 THR A CA 1
ATOM 2196 C C . THR A 1 286 ? -10.384 -6.983 34.510 1.00 90.69 286 THR A C 1
ATOM 2198 O O . THR A 1 286 ? -10.869 -7.799 35.294 1.00 90.69 286 THR A O 1
ATOM 2201 N N . CYS A 1 287 ? -10.606 -7.033 33.203 1.00 88.75 287 CYS A N 1
ATOM 2202 C CA . CYS A 1 287 ? -11.303 -8.109 32.510 1.00 88.75 287 CYS A CA 1
ATOM 2203 C C . CYS A 1 287 ? -10.305 -9.175 32.008 1.00 88.75 287 CYS A C 1
ATOM 2205 O O . CYS A 1 287 ? -9.092 -8.944 32.024 1.00 88.75 287 CYS A O 1
ATOM 2207 N N . PRO A 1 288 ? -10.785 -10.347 31.545 1.00 88.94 288 PRO A N 1
ATOM 2208 C CA . PRO A 1 288 ? -9.907 -11.378 31.003 1.00 88.94 288 PRO A CA 1
ATOM 2209 C C . PRO A 1 288 ? -9.050 -10.903 29.828 1.00 88.94 288 PRO A C 1
ATOM 2211 O O . PRO A 1 288 ? -9.462 -10.071 29.018 1.00 88.94 288 PRO A O 1
ATOM 2214 N N . THR A 1 289 ? -7.862 -11.491 29.725 1.00 91.06 289 THR A N 1
ATOM 2215 C CA . THR A 1 289 ? -6.898 -11.225 28.659 1.00 91.06 289 THR A CA 1
ATOM 2216 C C . THR A 1 289 ? -7.376 -11.805 27.327 1.00 91.06 289 THR A C 1
ATOM 2218 O O . THR A 1 289 ? -7.711 -12.988 27.238 1.00 91.06 289 THR A O 1
ATOM 2221 N N . VAL A 1 290 ? -7.361 -10.986 26.276 1.00 88.00 290 VAL A N 1
ATOM 2222 C CA . VAL A 1 290 ? -7.639 -11.402 24.896 1.00 88.00 290 VAL A CA 1
ATOM 2223 C C . VAL A 1 290 ? -6.320 -11.488 24.126 1.00 88.00 290 VAL A C 1
ATOM 2225 O O . VAL A 1 290 ? -5.599 -10.496 24.073 1.00 88.00 290 VAL A O 1
ATOM 2228 N N . PRO A 1 291 ? -5.973 -12.629 23.508 1.00 85.62 291 PRO A N 1
ATOM 2229 C CA . PRO A 1 291 ? -4.702 -12.771 22.807 1.00 85.62 291 PRO A CA 1
ATOM 2230 C C . PRO A 1 291 ? -4.645 -11.906 21.541 1.00 85.62 291 PRO A C 1
ATOM 2232 O O . PRO A 1 291 ? -5.579 -11.891 20.736 1.00 85.62 291 PRO A O 1
ATOM 2235 N N . ASN A 1 292 ? -3.503 -11.241 21.340 1.00 85.12 292 ASN A N 1
ATOM 2236 C CA . ASN A 1 292 ? -3.160 -10.493 20.125 1.00 85.12 292 ASN A CA 1
ATOM 2237 C C . ASN A 1 292 ? -4.253 -9.512 19.660 1.00 85.12 292 ASN A C 1
ATOM 2239 O O . ASN A 1 292 ? -4.691 -9.584 18.502 1.00 85.12 292 ASN A O 1
ATOM 2243 N N . PRO A 1 293 ? -4.738 -8.611 20.531 1.00 87.31 293 PRO A N 1
ATOM 2244 C CA . PRO A 1 293 ? -5.786 -7.696 20.133 1.00 87.31 293 PRO A CA 1
ATOM 2245 C C . PRO A 1 293 ? -5.268 -6.665 19.131 1.00 87.31 293 PRO A C 1
ATOM 2247 O O . PRO A 1 293 ? -4.121 -6.228 19.184 1.00 87.31 293 PRO A O 1
ATOM 2250 N N . ARG A 1 294 ? -6.144 -6.258 18.216 1.00 83.56 294 ARG A N 1
ATOM 2251 C CA . ARG A 1 294 ? -5.863 -5.261 17.174 1.00 83.56 294 ARG A CA 1
ATOM 2252 C C . ARG A 1 294 ? -6.817 -4.072 17.227 1.00 83.56 294 ARG A C 1
ATOM 2254 O O . ARG A 1 294 ? -6.424 -2.969 16.867 1.00 83.56 294 ARG A O 1
ATOM 2261 N N . ARG A 1 295 ? -8.060 -4.291 17.662 1.00 86.31 295 ARG A N 1
ATOM 2262 C CA . ARG A 1 295 ? -9.112 -3.270 17.800 1.00 86.31 295 ARG A CA 1
ATOM 2263 C C . ARG A 1 295 ? -10.112 -3.717 18.861 1.00 86.31 295 ARG A C 1
ATOM 2265 O O . ARG A 1 295 ? -10.303 -4.917 19.040 1.00 86.31 295 ARG A O 1
ATOM 2272 N N . ALA A 1 296 ? -10.779 -2.782 19.524 1.00 87.69 296 ALA A N 1
ATOM 2273 C CA . ALA A 1 296 ? -11.887 -3.090 20.418 1.00 87.69 296 ALA A CA 1
ATOM 2274 C C . ALA A 1 296 ? -13.033 -2.091 20.230 1.00 87.69 296 ALA A C 1
ATOM 2276 O O . ALA A 1 296 ? -12.784 -0.934 19.907 1.00 87.69 296 ALA A O 1
ATOM 2277 N N . LEU A 1 297 ? -14.265 -2.556 20.412 1.00 87.88 297 LEU A N 1
ATOM 2278 C CA . LEU A 1 297 ? -15.506 -1.821 20.192 1.00 87.88 297 LEU A CA 1
ATOM 2279 C C . LEU A 1 297 ? -16.487 -2.155 21.322 1.00 87.88 297 LEU A C 1
ATOM 2281 O O . LEU A 1 297 ? -16.942 -3.289 21.432 1.00 87.88 297 LEU A O 1
ATOM 2285 N N . GLU A 1 298 ? -16.797 -1.196 22.183 1.00 89.25 298 GLU A N 1
ATOM 2286 C CA . GLU A 1 298 ? -17.881 -1.292 23.160 1.00 89.25 298 GLU A CA 1
ATOM 2287 C C . GLU A 1 298 ? -19.226 -1.428 22.449 1.00 89.25 298 GLU A C 1
ATOM 2289 O O . GLU A 1 298 ? -19.377 -1.006 21.313 1.00 89.25 298 GLU A O 1
ATOM 2294 N N . THR A 1 299 ? -20.192 -2.052 23.109 1.00 89.81 299 THR A N 1
ATOM 2295 C CA . THR A 1 299 ? -21.555 -2.329 22.647 1.00 89.81 299 THR A CA 1
ATOM 2296 C C . THR A 1 299 ? -22.468 -2.392 23.880 1.00 89.81 299 THR A C 1
ATOM 2298 O O . THR A 1 299 ? -21.961 -2.550 24.998 1.00 89.81 299 THR A O 1
ATOM 2301 N N . PRO A 1 300 ? -23.805 -2.385 23.729 1.00 88.81 300 PRO A N 1
ATOM 2302 C CA . PRO A 1 300 ? -24.721 -2.651 24.847 1.00 88.81 300 PRO A CA 1
ATOM 2303 C C . PRO A 1 300 ? -24.483 -3.993 25.549 1.00 88.81 300 PRO A C 1
ATOM 2305 O O . PRO A 1 300 ? -24.877 -4.170 26.699 1.00 88.81 300 PRO A O 1
ATOM 2308 N N . TYR A 1 301 ? -23.851 -4.942 24.855 1.00 91.19 301 TYR A N 1
ATOM 2309 C CA . TYR A 1 301 ? -23.651 -6.319 25.301 1.00 91.19 301 TYR A CA 1
ATOM 2310 C C . TYR A 1 301 ? -22.239 -6.578 25.848 1.00 91.19 301 TYR A C 1
ATOM 2312 O O . TYR A 1 301 ? -21.939 -7.707 26.231 1.00 91.19 301 TYR A O 1
ATOM 2320 N N . GLY A 1 302 ? -21.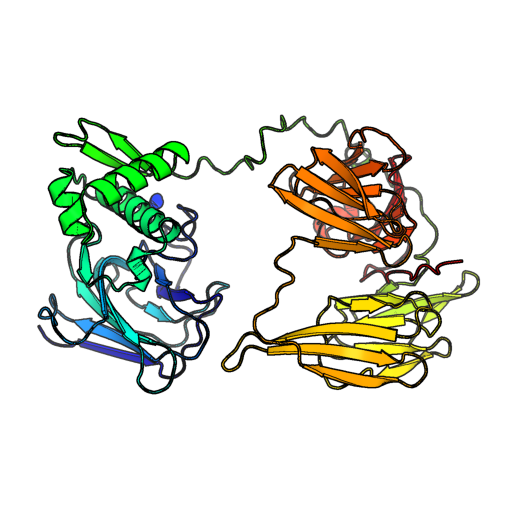367 -5.562 25.896 1.00 91.62 302 GLY A N 1
ATOM 2321 C CA . GLY A 1 302 ? -19.968 -5.697 26.313 1.00 91.62 302 GLY A CA 1
ATOM 2322 C C . GLY A 1 302 ? -18.982 -5.100 25.310 1.00 91.62 302 GLY A C 1
ATOM 2323 O O . GLY A 1 302 ? -19.351 -4.260 24.497 1.00 91.62 302 GLY A O 1
ATOM 2324 N N . VAL A 1 303 ? -17.722 -5.531 25.349 1.00 91.81 303 VAL A N 1
ATOM 2325 C CA . VAL A 1 303 ? -16.661 -5.049 24.449 1.00 91.81 303 VAL A CA 1
ATOM 2326 C C . VAL A 1 303 ? -16.286 -6.132 23.445 1.00 91.81 303 VAL A C 1
ATOM 2328 O O . VAL A 1 303 ? -15.750 -7.171 23.818 1.00 91.81 303 VAL A O 1
ATOM 2331 N N . VAL A 1 304 ? -16.535 -5.892 22.161 1.00 92.50 304 VAL A N 1
ATOM 2332 C CA . VAL A 1 304 ? -16.042 -6.738 21.075 1.00 92.50 304 VAL A CA 1
ATOM 2333 C C . VAL A 1 304 ? -14.568 -6.436 20.839 1.00 92.50 304 VAL A C 1
ATOM 2335 O O . VAL A 1 304 ? -14.214 -5.327 20.454 1.00 92.50 304 VAL A O 1
ATOM 2338 N N . VAL A 1 305 ? -13.702 -7.424 21.023 1.00 90.81 305 VAL A N 1
ATOM 2339 C CA . VAL A 1 305 ? -12.269 -7.337 20.742 1.00 90.81 305 VAL A CA 1
ATOM 2340 C C . VAL A 1 305 ? -11.961 -8.117 19.469 1.00 90.81 305 VAL A C 1
ATOM 2342 O O . VAL A 1 305 ? -12.252 -9.308 19.363 1.00 90.81 305 VAL A O 1
ATOM 2345 N N . PHE A 1 306 ? -11.358 -7.440 18.497 1.00 89.81 306 PHE A N 1
ATOM 2346 C CA . PHE A 1 306 ? -10.861 -8.017 17.254 1.00 89.81 306 PHE A CA 1
ATOM 2347 C C . PHE A 1 306 ? -9.375 -8.321 17.422 1.00 89.81 306 PHE A C 1
ATOM 2349 O O . PHE A 1 306 ? -8.564 -7.403 17.546 1.00 89.81 306 PHE A O 1
ATOM 2356 N N . GLY A 1 307 ? -9.010 -9.598 17.412 1.00 87.19 307 GLY A N 1
ATOM 2357 C CA . GLY A 1 307 ? -7.624 -10.059 17.450 1.00 87.19 307 GLY A CA 1
ATOM 2358 C C . GLY A 1 307 ? -7.448 -11.292 16.577 1.00 87.19 307 GLY A C 1
ATOM 2359 O O . GLY A 1 307 ? -8.108 -11.434 15.550 1.00 87.19 307 GLY A O 1
ATOM 2360 N N . GLU A 1 308 ? -6.592 -12.217 16.997 1.00 86.38 308 GLU A N 1
ATOM 2361 C CA . GLU A 1 308 ? -6.506 -13.553 16.386 1.00 86.38 308 GLU A CA 1
ATOM 2362 C C . GLU A 1 308 ? -7.859 -14.287 16.420 1.00 86.38 308 GLU A C 1
ATOM 2364 O O . GLU A 1 308 ? -8.231 -14.997 15.485 1.00 86.38 308 GLU A O 1
ATOM 2369 N N . GLN A 1 309 ? -8.631 -14.037 17.479 1.00 89.19 309 GLN A N 1
ATOM 2370 C CA . GLN A 1 309 ? -10.035 -14.400 17.591 1.00 89.19 309 GLN A CA 1
ATOM 2371 C C . GLN A 1 309 ? -10.859 -13.140 17.841 1.00 89.19 309 GLN A C 1
ATOM 2373 O O . GLN A 1 309 ? -10.422 -12.235 18.554 1.00 89.19 309 GLN A O 1
ATOM 2378 N N . THR A 1 310 ? -12.060 -13.086 17.270 1.00 91.38 310 THR A N 1
ATOM 2379 C CA . THR A 1 310 ? -13.048 -12.076 17.650 1.00 91.38 310 THR A CA 1
ATOM 2380 C C . THR A 1 310 ? -13.834 -12.580 18.854 1.00 91.38 310 THR A C 1
ATOM 2382 O O . THR A 1 310 ? -14.427 -13.660 18.811 1.00 91.38 310 THR A O 1
ATOM 2385 N N . VAL A 1 311 ? -13.825 -11.816 19.942 1.00 93.75 311 VAL A N 1
ATOM 2386 C CA . VAL A 1 311 ? -14.507 -12.167 21.195 1.00 93.75 311 VAL A CA 1
ATOM 2387 C C . VAL A 1 311 ? -15.333 -10.989 21.691 1.00 93.75 311 VAL A C 1
ATOM 2389 O O . VAL A 1 311 ? -14.941 -9.844 21.509 1.00 93.75 311 VAL A O 1
ATOM 2392 N N . LEU A 1 312 ? -16.465 -11.260 22.326 1.00 94.62 312 LEU A N 1
ATOM 2393 C CA . LEU A 1 312 ? -17.220 -10.302 23.121 1.00 94.62 312 LEU A CA 1
ATOM 2394 C C . LEU A 1 312 ? -16.869 -10.521 24.593 1.00 94.62 312 LEU A C 1
ATOM 2396 O O . LEU A 1 312 ? -17.102 -11.602 25.129 1.00 94.62 312 LEU A O 1
ATOM 2400 N N . VAL A 1 313 ? -16.326 -9.496 25.241 1.00 93.44 313 VAL A N 1
ATOM 2401 C CA . VAL A 1 313 ? -16.136 -9.447 26.691 1.00 93.44 313 VAL A CA 1
ATOM 2402 C C . VAL A 1 313 ? -17.409 -8.888 27.315 1.00 93.44 313 VAL A C 1
ATOM 2404 O O . VAL A 1 313 ? -17.678 -7.690 27.202 1.00 93.44 313 VAL A O 1
ATOM 2407 N N . ARG A 1 314 ? -18.216 -9.744 27.941 1.00 93.19 314 ARG A N 1
ATOM 2408 C CA . ARG A 1 314 ? -19.489 -9.360 28.562 1.00 93.19 314 ARG A CA 1
ATOM 2409 C C . ARG A 1 314 ? -19.284 -8.483 29.806 1.00 93.19 314 ARG A C 1
ATOM 2411 O O . ARG A 1 314 ? -18.186 -8.448 30.365 1.00 93.19 314 ARG A O 1
ATOM 2418 N N . PRO A 1 315 ? -20.326 -7.764 30.273 1.00 89.94 315 PRO A N 1
ATOM 2419 C CA . PRO A 1 315 ? -20.232 -6.921 31.465 1.00 89.94 315 PRO A CA 1
ATOM 2420 C C . PRO A 1 315 ? -19.818 -7.663 32.742 1.00 89.94 315 PRO A C 1
ATOM 2422 O O . PRO A 1 315 ? -19.195 -7.057 33.607 1.00 89.94 315 PRO A O 1
ATOM 2425 N N . ASP A 1 316 ? -20.133 -8.954 32.849 1.00 89.62 316 ASP A N 1
ATOM 2426 C CA . ASP A 1 316 ? -19.728 -9.837 33.952 1.00 89.62 316 ASP A CA 1
ATOM 2427 C C . ASP A 1 316 ? -18.304 -10.408 33.797 1.00 89.62 316 ASP A C 1
ATOM 2429 O O . ASP A 1 316 ? -17.827 -11.136 34.667 1.00 89.62 316 ASP A O 1
ATOM 2433 N N . GLY A 1 317 ? -17.614 -10.065 32.706 1.00 89.88 317 GLY A N 1
ATOM 2434 C CA . GLY A 1 317 ? -16.280 -10.545 32.368 1.00 89.88 317 GLY A CA 1
ATOM 2435 C C . GLY A 1 317 ? -16.261 -11.853 31.577 1.00 89.88 317 GLY A C 1
ATOM 2436 O O . GLY A 1 317 ? -15.175 -12.300 31.223 1.00 89.88 317 GLY A O 1
ATOM 2437 N N . GLU A 1 318 ? -17.402 -12.474 31.264 1.00 93.69 318 GLU A N 1
ATOM 2438 C CA . GLU A 1 318 ? -17.426 -13.684 30.437 1.00 93.69 318 GLU A CA 1
ATOM 2439 C C . GLU A 1 318 ? -16.919 -13.393 29.010 1.00 93.69 318 GLU A C 1
ATOM 2441 O O . GLU A 1 318 ? -17.278 -12.387 28.393 1.00 93.69 318 GLU A O 1
ATOM 2446 N N . LEU A 1 319 ? -16.091 -14.291 28.464 1.00 94.00 319 LEU A N 1
ATOM 2447 C CA . LEU A 1 319 ? -15.643 -14.233 27.072 1.00 94.00 319 LEU A CA 1
ATOM 2448 C C . LEU A 1 319 ? -16.547 -15.090 26.184 1.00 94.00 319 LEU A C 1
ATOM 2450 O O . LEU A 1 319 ? -16.510 -16.319 26.245 1.00 94.00 319 LEU A O 1
ATOM 2454 N N . LEU A 1 320 ? -17.292 -14.445 25.292 1.00 94.88 320 LEU A N 1
ATOM 2455 C CA . LEU A 1 320 ? -18.068 -15.109 24.253 1.00 94.88 320 LEU A CA 1
ATOM 2456 C C . LEU A 1 320 ? -17.325 -15.027 22.917 1.00 94.88 320 LEU A C 1
ATOM 2458 O O . LEU A 1 320 ? -17.139 -13.950 22.356 1.00 94.88 320 LEU A O 1
ATOM 2462 N N . ARG A 1 321 ? -16.905 -16.169 22.370 1.00 93.75 321 ARG A N 1
ATOM 2463 C CA . ARG A 1 321 ? -16.265 -16.209 21.048 1.00 93.75 321 ARG A CA 1
ATOM 2464 C C . ARG A 1 321 ? -17.287 -15.920 19.948 1.00 93.75 321 ARG A C 1
ATOM 2466 O O . ARG A 1 321 ? -18.313 -16.590 19.870 1.00 93.75 321 ARG A O 1
ATOM 2473 N N . LEU A 1 322 ? -16.976 -14.967 19.072 1.00 92.38 322 LEU A N 1
ATOM 2474 C CA . LEU A 1 322 ? -17.835 -14.571 17.960 1.00 92.38 322 LEU A CA 1
ATOM 2475 C C . LEU A 1 322 ? -17.350 -15.204 16.653 1.00 92.38 322 LEU A C 1
ATOM 2477 O O . LEU A 1 322 ? -16.339 -14.801 16.078 1.00 92.38 322 LEU A O 1
ATOM 2481 N N . GLY A 1 323 ? -18.105 -16.186 16.163 1.00 85.56 323 GLY A N 1
ATOM 2482 C CA . GLY A 1 323 ? -17.838 -16.852 14.891 1.00 85.56 323 GLY A CA 1
ATOM 2483 C C . GLY A 1 323 ? -16.570 -17.715 14.847 1.00 85.56 323 GLY A C 1
ATOM 2484 O O . GLY A 1 323 ? -15.885 -17.950 15.846 1.00 85.56 323 GLY A O 1
ATOM 2485 N N . SER A 1 324 ? -16.262 -18.234 13.656 1.00 77.12 324 SER A N 1
ATOM 2486 C CA . SER A 1 324 ? -15.094 -19.088 13.424 1.00 77.12 324 SER A CA 1
ATOM 2487 C C . SER A 1 324 ? -13.910 -18.309 12.832 1.00 77.12 324 SER A C 1
ATOM 2489 O O . SER A 1 324 ? -13.846 -18.113 11.621 1.00 77.12 324 SER A O 1
ATOM 2491 N N . GLY A 1 325 ? -12.944 -17.923 13.670 1.00 77.81 325 GLY A N 1
ATOM 2492 C CA . GLY A 1 325 ? -11.614 -17.478 13.223 1.00 77.81 325 GLY A CA 1
ATOM 2493 C C . GLY A 1 325 ? -11.355 -15.973 13.317 1.00 77.81 325 GLY A C 1
ATOM 2494 O O . GLY A 1 325 ? -11.968 -15.278 14.126 1.00 77.81 325 GLY A O 1
ATOM 2495 N N . HIS A 1 326 ? -10.391 -15.511 12.518 1.00 77.88 326 HIS A N 1
ATOM 2496 C CA . HIS A 1 326 ? -9.985 -14.113 12.430 1.00 77.88 326 HIS A CA 1
ATOM 2497 C C . HIS A 1 326 ? -10.978 -13.351 11.551 1.00 77.88 326 HIS A C 1
ATOM 2499 O O . HIS A 1 326 ? -10.997 -13.540 10.335 1.00 77.88 326 HIS A O 1
ATOM 2505 N N . LEU A 1 327 ? -11.811 -12.505 12.155 1.00 79.94 327 LEU A N 1
ATOM 2506 C CA . LEU A 1 327 ? -12.635 -11.572 11.394 1.00 79.94 327 LEU A CA 1
ATOM 2507 C C . LEU A 1 327 ? -11.836 -10.283 11.167 1.00 79.94 327 LEU A C 1
ATOM 2509 O O . LEU A 1 327 ? -11.184 -9.801 12.100 1.00 79.94 327 LEU A O 1
ATOM 2513 N N . PRO A 1 328 ? -11.858 -9.709 9.954 1.00 73.00 328 PRO A N 1
ATOM 2514 C CA . PRO A 1 328 ? -11.120 -8.486 9.678 1.00 73.00 328 PRO A CA 1
ATOM 2515 C C . PRO A 1 328 ? -11.658 -7.301 10.482 1.00 73.00 328 PRO A C 1
ATOM 2517 O O . PRO A 1 328 ? -12.777 -7.300 10.994 1.00 73.00 328 PRO A O 1
ATOM 2520 N N . GLY A 1 329 ? -10.842 -6.252 10.567 1.00 61.50 329 GLY A N 1
ATOM 2521 C CA . GLY A 1 329 ? -11.114 -5.100 11.424 1.00 61.50 329 GLY A CA 1
ATOM 2522 C C . GLY A 1 329 ? -12.304 -4.233 11.006 1.00 61.50 329 GLY A C 1
ATOM 2523 O O . GLY A 1 329 ? -12.734 -3.413 11.810 1.00 61.50 329 GLY A O 1
ATOM 2524 N N . THR A 1 330 ? -12.861 -4.368 9.798 1.00 74.62 330 THR A N 1
ATOM 2525 C CA . THR A 1 330 ? -13.989 -3.544 9.327 1.00 74.62 330 THR A CA 1
ATOM 2526 C C . THR A 1 330 ? -15.330 -4.105 9.789 1.00 74.62 330 THR A C 1
ATOM 2528 O O . THR A 1 330 ? -16.026 -4.800 9.048 1.00 74.62 330 THR A O 1
ATOM 2531 N N . ALA A 1 331 ? -15.699 -3.771 11.023 1.00 83.56 331 ALA A N 1
ATOM 2532 C CA . ALA A 1 331 ? -16.978 -4.129 11.620 1.00 83.56 331 ALA A CA 1
ATOM 2533 C C . ALA A 1 331 ? -17.946 -2.939 11.699 1.00 83.56 331 ALA A C 1
ATOM 2535 O O . ALA A 1 331 ? -17.522 -1.801 11.919 1.00 83.56 331 ALA A O 1
ATOM 2536 N N . ARG A 1 332 ? -19.243 -3.212 11.540 1.00 85.50 332 ARG A N 1
ATOM 2537 C CA . ARG A 1 332 ? -20.343 -2.247 11.666 1.00 85.50 332 ARG A CA 1
ATOM 2538 C C . ARG A 1 332 ? -21.396 -2.801 12.613 1.00 85.50 332 ARG A C 1
ATOM 2540 O O . ARG A 1 332 ? -21.751 -3.968 12.497 1.00 85.50 332 ARG A O 1
ATOM 2547 N N . LEU A 1 333 ? -21.897 -1.968 13.514 1.00 84.56 333 LEU A N 1
ATOM 2548 C CA . LEU A 1 333 ? -23.031 -2.311 14.367 1.00 84.56 333 LEU A CA 1
ATOM 2549 C C . LEU A 1 333 ? -24.328 -1.842 13.712 1.00 84.56 333 LEU A C 1
ATOM 2551 O O . LEU A 1 333 ? -24.352 -0.804 13.042 1.00 84.56 333 LEU A O 1
ATOM 2555 N N . ASP A 1 334 ? -25.394 -2.606 13.902 1.00 83.31 334 ASP A N 1
ATOM 2556 C CA . ASP A 1 334 ? -26.742 -2.116 13.654 1.00 83.31 334 ASP A CA 1
ATOM 2557 C C . ASP A 1 334 ? -27.134 -1.025 14.679 1.00 83.31 334 ASP A C 1
ATOM 2559 O O . ASP A 1 334 ? -26.416 -0.793 15.659 1.00 83.31 334 ASP A O 1
ATOM 2563 N N . PRO A 1 335 ? -28.231 -0.279 14.439 1.00 78.81 335 PRO A N 1
ATOM 2564 C CA . PRO A 1 335 ? -28.584 0.874 15.270 1.00 78.81 335 PRO A CA 1
ATOM 2565 C C . PRO A 1 335 ? -28.833 0.560 16.751 1.00 78.81 335 PRO A C 1
ATOM 2567 O O . PRO A 1 335 ? -28.585 1.424 17.588 1.00 78.81 335 PRO A O 1
ATOM 2570 N N . ASP A 1 336 ? -29.303 -0.647 17.084 1.00 82.81 336 ASP A N 1
ATOM 2571 C CA . ASP A 1 336 ? -29.516 -1.085 18.472 1.00 82.81 336 ASP A CA 1
ATOM 2572 C C . ASP A 1 336 ? -28.260 -1.725 19.097 1.00 82.81 336 ASP A C 1
ATOM 2574 O O . ASP A 1 336 ? -28.270 -2.092 20.273 1.00 82.81 336 ASP A O 1
ATOM 2578 N N . GLY A 1 337 ? -27.170 -1.839 18.329 1.00 86.44 337 GLY A N 1
ATOM 2579 C CA . GLY A 1 337 ? -25.903 -2.403 18.772 1.00 86.44 337 GLY A CA 1
ATOM 2580 C C . GLY A 1 337 ? -25.965 -3.901 19.054 1.00 86.44 337 GLY A C 1
ATOM 2581 O O . GLY A 1 337 ? -25.058 -4.420 19.704 1.00 86.44 337 GLY A O 1
ATOM 2582 N N . ARG A 1 338 ? -27.020 -4.600 18.620 1.00 92.81 338 ARG A N 1
ATOM 2583 C CA . ARG A 1 338 ? -27.193 -6.038 18.832 1.00 92.81 338 ARG A CA 1
ATOM 2584 C C . ARG A 1 338 ? -26.481 -6.867 17.784 1.00 92.81 338 ARG A C 1
ATOM 2586 O O . ARG A 1 338 ? -25.981 -7.941 18.113 1.00 92.81 338 ARG A O 1
ATOM 2593 N N . ARG A 1 339 ? -26.449 -6.423 16.532 1.00 92.31 339 ARG A N 1
ATOM 2594 C CA . ARG A 1 339 ? -25.838 -7.172 15.435 1.00 92.31 339 ARG A CA 1
ATOM 2595 C C . ARG A 1 339 ? -24.562 -6.508 14.974 1.00 92.31 339 ARG A C 1
ATOM 2597 O O . ARG A 1 339 ? -24.535 -5.338 14.604 1.00 92.31 339 ARG A O 1
ATOM 2604 N N . LEU A 1 340 ? -23.510 -7.309 14.914 1.00 91.88 340 LEU A N 1
ATOM 2605 C CA . LEU A 1 340 ? -22.236 -6.930 14.336 1.00 91.88 340 LEU A CA 1
ATOM 2606 C C . LEU A 1 340 ? -22.124 -7.530 12.935 1.00 91.88 340 LEU A C 1
ATOM 2608 O O . LEU A 1 340 ? -22.154 -8.746 12.752 1.00 91.88 340 LEU A O 1
ATOM 2612 N N . CYS A 1 341 ? -21.982 -6.665 11.943 1.00 91.19 341 CYS A N 1
ATOM 2613 C CA . CYS A 1 341 ? -21.685 -7.028 10.572 1.00 91.19 341 CYS A CA 1
ATOM 2614 C C . CYS A 1 341 ? -20.181 -6.887 10.324 1.00 91.19 341 CYS A C 1
ATOM 2616 O O . CYS A 1 341 ? -19.632 -5.800 10.502 1.00 91.19 341 CYS A O 1
ATOM 2618 N N . VAL A 1 342 ? -19.520 -7.951 9.871 1.00 89.19 342 VAL A N 1
ATOM 2619 C CA . VAL A 1 342 ? -18.106 -7.922 9.470 1.00 89.19 342 VAL A CA 1
ATOM 2620 C C . VAL A 1 342 ? -17.970 -8.460 8.055 1.00 89.19 342 VAL A C 1
ATOM 2622 O O . VAL A 1 342 ? -18.463 -9.545 7.757 1.00 89.19 342 VAL A O 1
ATOM 2625 N N . ASP A 1 343 ? -17.305 -7.714 7.179 1.00 85.19 343 ASP A N 1
ATOM 2626 C CA . ASP A 1 343 ? -17.040 -8.163 5.812 1.00 85.19 343 ASP A CA 1
ATOM 2627 C C . ASP A 1 343 ? -15.659 -8.822 5.754 1.00 85.19 343 ASP A C 1
ATOM 2629 O O . ASP A 1 343 ? -14.643 -8.149 5.903 1.00 85.19 343 ASP A O 1
ATOM 2633 N N . GLU A 1 344 ? -15.626 -10.137 5.544 1.00 83.94 344 GLU A N 1
ATOM 2634 C CA . GLU A 1 344 ? -14.421 -10.906 5.245 1.00 83.94 344 GLU A CA 1
ATOM 2635 C C . GLU A 1 344 ? -14.083 -10.804 3.762 1.00 83.94 344 GLU A C 1
ATOM 2637 O O . GLU A 1 344 ? -14.922 -11.060 2.892 1.00 83.94 344 GLU A O 1
ATOM 2642 N N . HIS A 1 345 ? -12.827 -10.461 3.496 1.00 77.50 345 HIS A N 1
ATOM 2643 C CA . HIS A 1 345 ? -12.243 -10.453 2.168 1.00 77.50 345 HIS A CA 1
ATOM 2644 C C . HIS A 1 345 ? -11.128 -11.489 2.141 1.00 77.50 345 HIS A C 1
ATOM 2646 O O . HIS A 1 345 ? -10.131 -11.350 2.849 1.00 77.50 345 HIS A O 1
ATOM 2652 N N . HIS A 1 346 ? -11.303 -12.518 1.323 1.00 72.06 346 HIS A N 1
ATOM 2653 C CA . HIS A 1 346 ? -10.229 -13.433 0.989 1.00 72.06 346 HIS A CA 1
ATOM 2654 C C . HIS A 1 346 ? -9.766 -13.126 -0.424 1.00 72.06 346 HIS A C 1
ATOM 2656 O O . HIS A 1 346 ? -10.549 -13.199 -1.371 1.00 72.06 346 HIS A O 1
ATOM 2662 N N . ILE A 1 347 ? -8.493 -12.773 -0.543 1.00 63.16 347 ILE A N 1
ATOM 2663 C CA . ILE A 1 347 ? -7.822 -12.571 -1.822 1.00 63.16 347 ILE A CA 1
ATOM 2664 C C . ILE A 1 347 ? -7.002 -13.837 -2.057 1.00 63.16 347 ILE A C 1
ATOM 2666 O O . ILE A 1 347 ? -6.093 -14.137 -1.283 1.00 63.16 347 ILE A O 1
ATOM 2670 N N . GLY A 1 348 ? -7.371 -14.630 -3.063 1.00 57.91 348 GLY A N 1
ATOM 2671 C CA . GLY A 1 348 ? -6.757 -15.938 -3.285 1.00 57.91 348 GLY A CA 1
ATOM 2672 C C . GLY A 1 348 ? -7.299 -16.677 -4.507 1.00 57.91 348 GLY A C 1
ATOM 2673 O O . GLY A 1 348 ? -7.951 -16.102 -5.371 1.00 57.91 348 GLY A O 1
ATOM 2674 N N . ARG A 1 349 ? -7.033 -17.992 -4.582 1.00 43.16 349 ARG A N 1
ATOM 2675 C CA . ARG A 1 349 ? -7.411 -18.873 -5.714 1.00 43.16 349 ARG A CA 1
ATOM 2676 C C . ARG A 1 349 ? -8.906 -18.837 -6.062 1.00 43.16 349 ARG A C 1
ATOM 2678 O O . ARG A 1 349 ? -9.262 -19.047 -7.217 1.00 43.16 349 ARG A O 1
ATOM 2685 N N . GLN A 1 350 ? -9.749 -18.614 -5.063 1.00 57.91 350 GLN A N 1
ATOM 2686 C CA . GLN A 1 350 ? -11.154 -18.256 -5.208 1.00 57.91 350 GLN A CA 1
ATOM 2687 C C . GLN A 1 350 ? -11.347 -17.026 -4.339 1.00 57.91 350 GLN A C 1
ATOM 2689 O O . GLN A 1 350 ? -11.612 -17.153 -3.142 1.00 57.91 350 GLN A O 1
ATOM 2694 N N . SER A 1 351 ? -11.098 -15.853 -4.919 1.00 69.00 351 SER A N 1
ATOM 2695 C CA . SER A 1 351 ? -11.368 -14.608 -4.219 1.00 69.00 351 SER A CA 1
ATOM 2696 C C . SER A 1 351 ? -12.830 -14.617 -3.815 1.00 69.00 351 SER A C 1
ATOM 2698 O O . SER A 1 351 ? -13.724 -14.903 -4.607 1.00 69.00 351 SER A O 1
ATOM 2700 N N . TYR A 1 352 ? -13.077 -14.378 -2.540 1.00 77.38 352 TYR A N 1
ATOM 2701 C CA . TYR A 1 352 ? -14.431 -14.371 -2.046 1.00 77.38 352 TYR A CA 1
ATOM 2702 C C . TYR A 1 352 ? -14.622 -13.227 -1.088 1.00 77.38 352 TYR A C 1
ATOM 2704 O O . TYR A 1 352 ? -13.715 -12.781 -0.380 1.00 77.38 352 TYR A O 1
ATOM 2712 N N . ARG A 1 353 ? -15.871 -12.789 -1.046 1.00 80.56 353 ARG A N 1
ATOM 2713 C CA . ARG A 1 353 ? -16.341 -11.879 -0.032 1.00 80.56 353 ARG A CA 1
ATOM 2714 C C . ARG A 1 353 ? -17.464 -12.552 0.724 1.00 80.56 353 ARG A C 1
ATOM 2716 O O . ARG A 1 353 ? -18.433 -13.042 0.141 1.00 80.56 353 ARG A O 1
ATOM 2723 N N . ARG A 1 354 ? -17.321 -12.578 2.039 1.00 86.19 354 ARG A N 1
ATOM 2724 C CA . ARG A 1 354 ? -18.313 -13.160 2.929 1.00 86.19 354 ARG A CA 1
ATOM 2725 C C . ARG A 1 354 ? -18.673 -12.143 3.987 1.00 86.19 354 ARG A C 1
ATOM 2727 O O . ARG A 1 354 ? -17.807 -11.595 4.653 1.00 86.19 354 ARG A O 1
ATOM 2734 N N . ARG A 1 355 ? -19.963 -11.899 4.153 1.00 89.69 355 ARG A N 1
ATOM 2735 C CA . ARG A 1 355 ? -20.480 -11.064 5.225 1.00 89.69 355 ARG A CA 1
ATOM 2736 C C . ARG A 1 355 ? -20.865 -11.936 6.409 1.00 89.69 355 ARG A C 1
ATOM 2738 O O . ARG A 1 355 ? -21.624 -12.897 6.275 1.00 89.69 355 ARG A O 1
ATOM 2745 N N . HIS A 1 356 ? -20.331 -11.587 7.566 1.00 91.88 356 HIS A N 1
ATOM 2746 C CA . HIS A 1 356 ? -20.634 -12.192 8.849 1.00 91.88 356 HIS A CA 1
ATOM 2747 C C . HIS A 1 356 ? -21.644 -11.315 9.562 1.00 91.88 356 HIS A C 1
ATOM 2749 O O . HIS A 1 356 ? -21.334 -10.180 9.903 1.00 91.88 356 HIS A O 1
ATOM 2755 N N . HIS A 1 357 ? -22.830 -11.851 9.810 1.00 93.00 357 HIS A N 1
ATOM 2756 C CA . HIS A 1 357 ? -23.819 -11.250 10.694 1.00 93.00 357 HIS A CA 1
ATOM 2757 C C . HIS A 1 357 ? -23.744 -11.985 12.029 1.00 93.00 357 HIS A C 1
ATOM 2759 O O . HIS A 1 357 ? -24.003 -13.187 12.083 1.00 93.00 357 HIS A O 1
ATOM 2765 N N . LEU A 1 358 ? -23.344 -11.287 13.083 1.00 93.94 358 LEU A N 1
ATOM 2766 C CA . LEU A 1 358 ? -23.160 -11.836 14.425 1.00 93.94 358 LEU A CA 1
ATOM 2767 C C . LEU A 1 358 ? -24.196 -11.215 15.360 1.00 93.94 358 LEU A C 1
ATOM 2769 O O . LEU A 1 358 ? -24.272 -9.993 15.431 1.00 93.94 358 LEU A O 1
ATOM 2773 N N . ASP A 1 359 ? -24.974 -12.024 16.075 1.00 94.19 359 ASP A N 1
ATOM 2774 C CA . ASP A 1 359 ? -25.827 -11.555 17.173 1.00 94.19 359 ASP A CA 1
ATOM 2775 C C . ASP A 1 359 ? -24.994 -11.523 18.461 1.00 94.19 359 ASP A C 1
ATOM 2777 O O . ASP A 1 359 ? -24.454 -12.541 18.891 1.00 94.19 359 ASP A O 1
ATOM 2781 N N . LEU A 1 360 ? -24.836 -10.344 19.061 1.00 94.75 360 LEU A N 1
ATOM 2782 C CA . LEU A 1 360 ? -24.014 -10.150 20.255 1.00 94.75 360 LEU A CA 1
ATOM 2783 C C . LEU A 1 360 ? -24.692 -10.651 21.535 1.00 94.75 360 LEU A C 1
ATOM 2785 O O . LEU A 1 360 ? -24.018 -10.821 22.550 1.00 94.75 360 LEU A O 1
ATOM 2789 N N . LEU A 1 361 ? -26.000 -10.925 21.502 1.00 93.50 361 LEU A N 1
ATOM 2790 C CA . LEU A 1 361 ? -26.714 -11.466 22.655 1.00 93.50 361 LEU A CA 1
ATOM 2791 C C . LEU A 1 361 ? -26.270 -12.903 22.961 1.00 93.50 361 LEU A C 1
ATOM 2793 O O . LEU A 1 361 ? -25.963 -13.228 24.109 1.00 93.50 361 LEU A O 1
ATOM 2797 N N . ASP A 1 362 ? -26.233 -13.763 21.944 1.00 92.00 362 ASP A N 1
ATOM 2798 C CA . ASP A 1 362 ? -25.985 -15.204 22.082 1.00 92.00 362 ASP A CA 1
ATOM 2799 C C . ASP A 1 362 ? -24.771 -15.711 21.283 1.00 92.00 362 ASP A C 1
ATOM 2801 O O . ASP A 1 362 ? -24.378 -16.868 21.432 1.00 92.00 362 ASP A O 1
ATOM 2805 N N . GLY A 1 363 ? -24.143 -14.852 20.476 1.00 89.69 363 GLY A N 1
ATOM 2806 C CA . GLY A 1 363 ? -22.993 -15.189 19.639 1.00 89.69 363 GLY A CA 1
ATOM 2807 C C . GLY A 1 363 ? -23.370 -15.894 18.337 1.00 89.69 363 GLY A C 1
ATOM 2808 O O . GLY A 1 363 ? -22.479 -16.371 17.626 1.00 89.69 363 GLY A O 1
ATOM 2809 N N . ALA A 1 364 ? -24.665 -15.988 18.008 1.00 90.81 364 ALA A N 1
ATOM 2810 C CA . ALA A 1 364 ? -25.124 -16.656 16.801 1.00 90.81 364 ALA A CA 1
ATOM 2811 C C . ALA A 1 364 ? -24.538 -15.991 15.550 1.00 90.81 364 ALA A C 1
ATOM 2813 O O . ALA A 1 364 ? -24.550 -14.770 15.395 1.00 90.81 364 ALA A O 1
ATOM 2814 N N . GLN A 1 365 ? -24.044 -16.814 14.624 1.00 91.69 365 GLN A N 1
ATOM 2815 C CA . GLN A 1 365 ? -23.429 -16.358 13.383 1.00 91.69 365 GLN A CA 1
ATOM 2816 C C . GLN A 1 365 ? -24.251 -16.798 12.175 1.00 91.69 365 GLN A C 1
ATOM 2818 O O . GLN A 1 365 ? -24.539 -17.982 11.994 1.00 91.69 365 GLN A O 1
ATOM 2823 N N . ARG A 1 366 ? -24.545 -15.847 11.289 1.00 91.81 366 ARG A N 1
ATOM 2824 C CA . ARG A 1 366 ? -25.054 -16.100 9.943 1.00 91.81 366 ARG A CA 1
ATOM 2825 C C . ARG A 1 366 ? -24.048 -15.603 8.913 1.00 91.81 366 ARG A C 1
ATOM 2827 O O . ARG A 1 366 ? -23.572 -14.474 8.986 1.00 91.81 366 ARG A O 1
ATOM 2834 N N . LEU A 1 367 ? -23.755 -16.454 7.938 1.00 89.25 367 LEU A N 1
ATOM 2835 C CA . LEU A 1 367 ? -22.868 -16.141 6.825 1.00 89.25 367 LEU A CA 1
ATOM 2836 C C . LEU A 1 367 ? -23.692 -15.824 5.580 1.00 89.25 367 LEU A C 1
ATOM 2838 O O . LEU A 1 367 ? -24.670 -16.510 5.279 1.00 89.25 367 LEU A O 1
ATOM 2842 N N . GLU A 1 368 ? -23.276 -14.800 4.853 1.00 89.44 368 GLU A N 1
ATOM 2843 C CA . GLU A 1 368 ? -23.839 -14.412 3.567 1.00 89.44 368 GLU A CA 1
ATOM 2844 C C . GLU A 1 368 ? -22.698 -14.295 2.555 1.00 89.44 368 GLU A C 1
ATOM 2846 O O . GLU A 1 368 ? -21.776 -13.498 2.728 1.00 89.44 368 GLU A O 1
ATOM 2851 N N . TRP A 1 369 ? -22.735 -15.125 1.514 1.00 84.44 369 TRP A N 1
ATOM 2852 C CA . TRP A 1 369 ? -21.799 -15.024 0.398 1.00 84.44 369 TRP A CA 1
ATOM 2853 C C . TRP A 1 369 ? -22.224 -13.862 -0.489 1.00 84.44 369 TRP A C 1
ATOM 2855 O O . TRP A 1 369 ? -23.355 -13.840 -0.976 1.00 84.44 369 TRP A O 1
ATOM 2865 N N . LEU A 1 370 ? -21.328 -12.896 -0.674 1.00 79.75 370 LEU A N 1
ATOM 2866 C CA . LEU A 1 370 ? -21.574 -11.762 -1.554 1.00 79.75 370 LEU A CA 1
ATOM 2867 C C . LEU A 1 370 ? -21.082 -12.109 -2.969 1.00 79.75 370 LEU A C 1
ATOM 2869 O O . LEU A 1 370 ? -20.071 -12.804 -3.099 1.00 79.75 370 LEU A O 1
ATOM 2873 N N . PRO A 1 371 ? -21.775 -11.657 -4.030 1.00 76.25 371 PRO A N 1
ATOM 2874 C CA . PRO A 1 37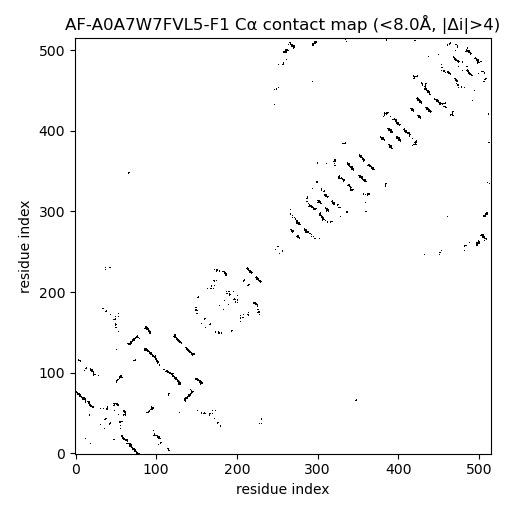1 ? -21.320 -11.872 -5.400 1.00 76.25 371 PRO A CA 1
ATOM 2875 C C . PRO A 1 371 ? -19.930 -11.254 -5.615 1.00 76.25 371 PRO A C 1
ATOM 2877 O O . PRO A 1 371 ? -19.632 -10.172 -5.113 1.00 76.25 371 PRO A O 1
ATOM 2880 N N . GLU A 1 372 ? -19.089 -11.947 -6.386 1.00 63.06 372 GLU A N 1
ATOM 2881 C CA . GLU A 1 372 ? -17.646 -11.687 -6.538 1.00 63.06 372 GLU A CA 1
ATOM 2882 C C . GLU A 1 372 ? -17.317 -10.322 -7.189 1.00 63.06 372 GLU A C 1
ATOM 2884 O O . GLU A 1 372 ? -16.177 -9.872 -7.127 1.00 63.06 372 GLU A O 1
ATOM 2889 N N . TYR A 1 373 ? -18.306 -9.618 -7.760 1.00 56.41 373 TYR A N 1
ATOM 2890 C CA . TYR A 1 373 ? -18.063 -8.445 -8.614 1.00 56.41 373 TYR A CA 1
ATOM 2891 C C . TYR A 1 373 ? -18.948 -7.213 -8.399 1.00 56.41 373 TYR A C 1
ATOM 2893 O O . TYR A 1 373 ? -18.720 -6.197 -9.054 1.00 56.41 373 TYR A O 1
ATOM 2901 N N . GLU A 1 374 ? -19.884 -7.221 -7.452 1.00 44.06 374 GLU A N 1
ATOM 2902 C CA . GLU A 1 374 ? -20.555 -5.979 -7.052 1.00 44.06 374 GLU A CA 1
ATOM 2903 C C . GLU A 1 374 ? -19.799 -5.361 -5.875 1.00 44.06 374 GLU A C 1
ATOM 2905 O O . GLU A 1 374 ? -20.239 -5.351 -4.722 1.00 44.06 374 GLU A O 1
ATOM 2910 N N . TRP A 1 375 ? -18.637 -4.771 -6.173 1.00 46.53 375 TRP A N 1
ATOM 2911 C CA . TRP A 1 375 ? -18.330 -3.540 -5.453 1.00 46.53 375 TRP A CA 1
ATOM 2912 C C . TRP A 1 375 ? -19.557 -2.647 -5.648 1.00 46.53 375 TRP A C 1
ATOM 2914 O O . TRP A 1 375 ? -20.031 -2.559 -6.783 1.00 46.53 375 TRP A O 1
ATOM 2924 N N . PRO A 1 376 ? -20.121 -2.003 -4.615 1.00 46.00 376 PRO A N 1
ATOM 2925 C CA . PRO A 1 376 ? -20.926 -0.830 -4.892 1.00 46.00 376 PRO A CA 1
ATOM 2926 C C . PRO A 1 376 ? -20.015 0.089 -5.712 1.00 46.00 376 PRO A C 1
ATOM 2928 O O . PRO A 1 376 ? -19.081 0.683 -5.191 1.00 46.00 376 PRO A O 1
ATOM 2931 N N . THR A 1 377 ? -20.211 0.110 -7.028 1.00 41.62 377 THR A N 1
ATOM 2932 C CA . THR A 1 377 ? -19.419 0.906 -7.969 1.00 41.62 377 THR A CA 1
ATOM 2933 C C . THR A 1 377 ? -19.809 2.383 -7.886 1.00 41.62 377 THR A C 1
ATOM 2935 O O . THR A 1 377 ? -19.261 3.211 -8.606 1.00 41.62 377 THR A O 1
ATOM 2938 N N . GLY A 1 378 ? -20.725 2.732 -6.975 1.00 46.75 378 GLY A N 1
ATOM 2939 C CA . GLY A 1 378 ? -20.909 4.083 -6.465 1.00 46.75 378 GLY A CA 1
ATOM 2940 C C . GLY A 1 378 ? -19.977 4.331 -5.270 1.00 46.75 378 GLY A C 1
ATOM 2941 O O . GLY A 1 378 ? -19.927 3.488 -4.373 1.00 46.75 378 GLY A O 1
ATOM 2942 N N . PRO A 1 379 ? -19.262 5.466 -5.207 1.00 49.72 379 PRO A N 1
ATOM 2943 C CA . PRO A 1 379 ? -18.131 5.652 -4.306 1.00 49.72 379 PRO A CA 1
ATOM 2944 C C . PRO A 1 379 ? -18.558 6.023 -2.882 1.00 49.72 379 PRO A C 1
ATOM 2946 O O . PRO A 1 379 ? -18.080 7.010 -2.336 1.00 49.72 379 PRO A O 1
ATOM 2949 N N . VAL A 1 380 ? -19.462 5.260 -2.258 1.00 56.81 380 VAL A N 1
ATOM 2950 C CA . VAL A 1 380 ? -19.745 5.420 -0.825 1.00 56.81 380 VAL A CA 1
ATOM 2951 C C . VAL A 1 380 ? -18.522 4.932 -0.061 1.00 56.81 380 VAL A C 1
ATOM 2953 O O . VAL A 1 380 ? -18.315 3.730 0.108 1.00 56.81 380 VAL A O 1
ATOM 2956 N N . SER A 1 381 ? -17.705 5.873 0.398 1.00 69.62 381 SER A N 1
ATOM 2957 C CA . SER A 1 381 ? -16.507 5.587 1.182 1.00 69.62 381 SER A CA 1
ATOM 2958 C C . SER A 1 381 ? -16.862 5.245 2.628 1.00 69.62 381 SER A C 1
ATOM 2960 O O . SER A 1 381 ? -16.196 4.415 3.249 1.00 69.62 381 SER A O 1
ATOM 2962 N N . GLN A 1 382 ? -17.938 5.830 3.170 1.00 85.19 382 GLN A N 1
ATOM 2963 C CA . GLN A 1 382 ? -18.338 5.631 4.562 1.00 85.19 382 GLN A CA 1
ATOM 2964 C C . GLN A 1 382 ? -19.839 5.867 4.772 1.00 85.19 382 GLN A C 1
ATOM 2966 O O . GLN A 1 382 ? -20.466 6.659 4.078 1.00 85.19 382 GLN A O 1
ATOM 2971 N N . ALA A 1 383 ? -20.418 5.195 5.765 1.00 84.81 383 ALA A N 1
ATOM 2972 C CA . ALA A 1 383 ? -21.743 5.513 6.285 1.00 84.81 383 ALA A CA 1
ATOM 2973 C C . ALA A 1 383 ? -21.679 5.530 7.814 1.00 84.81 383 ALA A C 1
ATOM 2975 O O . ALA A 1 383 ? -21.111 4.610 8.407 1.00 84.81 383 ALA A O 1
ATOM 2976 N N . ASP A 1 384 ? -22.240 6.564 8.431 1.00 84.94 384 ASP A N 1
ATOM 2977 C CA . ASP A 1 384 ? -22.403 6.669 9.878 1.00 84.94 384 ASP A CA 1
ATOM 2978 C C . ASP A 1 384 ? -23.768 6.089 10.260 1.00 84.94 384 ASP A C 1
ATOM 2980 O O . ASP A 1 384 ? -24.815 6.618 9.888 1.00 84.94 384 ASP A O 1
ATOM 2984 N N . SER A 1 385 ? -23.762 4.968 10.983 1.00 75.25 385 SER A N 1
ATOM 2985 C CA . SER A 1 385 ? -24.989 4.242 11.336 1.00 75.25 385 SER A CA 1
ATOM 2986 C C . SER A 1 385 ? -25.912 5.031 12.265 1.00 75.25 385 SER A C 1
ATOM 2988 O O . SER A 1 385 ? -27.110 4.759 12.289 1.00 75.25 385 SER A O 1
ATOM 2990 N N . ARG A 1 386 ? -25.377 6.012 13.003 1.00 79.62 386 ARG A N 1
ATOM 2991 C CA . ARG A 1 386 ? -26.136 6.806 13.972 1.00 79.62 386 ARG A CA 1
ATOM 2992 C C . ARG A 1 386 ? -26.930 7.931 13.318 1.00 79.62 386 ARG A C 1
ATOM 2994 O O . ARG A 1 386 ? -28.116 8.082 13.578 1.00 79.62 386 ARG A O 1
ATOM 3001 N N . SER A 1 387 ? -26.275 8.731 12.488 1.00 85.44 387 SER A N 1
ATOM 3002 C CA . SER A 1 387 ? -26.902 9.848 11.774 1.00 85.44 387 SER A CA 1
ATOM 3003 C C . SER A 1 387 ? -27.574 9.424 10.469 1.00 85.44 387 SER A C 1
ATOM 3005 O O . SER A 1 387 ? -28.359 10.188 9.912 1.00 85.44 387 SER A O 1
ATOM 3007 N N . GLY A 1 388 ? -27.244 8.238 9.946 1.00 86.44 388 GLY A N 1
ATOM 3008 C CA . GLY A 1 388 ? -27.639 7.813 8.605 1.00 86.44 388 GLY A CA 1
ATOM 3009 C C . GLY A 1 388 ? -26.928 8.588 7.491 1.00 86.44 388 GLY A C 1
ATOM 3010 O O . GLY A 1 388 ? -27.326 8.474 6.332 1.00 86.44 388 GLY A O 1
ATOM 3011 N N . LEU A 1 389 ? -25.906 9.391 7.817 1.00 91.69 389 LEU A N 1
ATOM 3012 C CA . LEU A 1 389 ? -25.125 10.122 6.825 1.00 91.69 389 LEU A CA 1
ATOM 3013 C C . LEU A 1 389 ? -24.231 9.165 6.040 1.00 91.69 389 LEU A C 1
ATOM 3015 O O . LEU A 1 389 ? -23.534 8.320 6.602 1.00 91.69 389 LEU A O 1
ATOM 3019 N N . MET A 1 390 ? -24.220 9.337 4.725 1.00 91.00 390 MET A N 1
ATOM 3020 C CA . MET A 1 390 ? -23.345 8.629 3.802 1.00 91.00 390 MET A CA 1
ATOM 3021 C C . MET A 1 390 ? -22.342 9.615 3.219 1.00 91.00 390 MET A C 1
ATOM 3023 O O . MET A 1 390 ? -22.736 10.635 2.661 1.00 91.00 390 MET A O 1
ATOM 3027 N N . LEU A 1 391 ? -21.057 9.297 3.322 1.00 92.12 391 LEU A N 1
ATOM 3028 C CA . LEU A 1 391 ? -19.974 10.018 2.671 1.00 92.12 391 LEU A CA 1
ATOM 3029 C C . LEU A 1 391 ? -19.597 9.289 1.387 1.00 92.12 391 LEU A C 1
ATOM 3031 O O . LEU A 1 391 ? -19.383 8.076 1.376 1.00 92.12 391 LEU A O 1
ATOM 3035 N N . THR A 1 392 ? -19.525 10.052 0.309 1.00 90.19 392 THR A N 1
ATOM 3036 C CA . THR A 1 392 ? -19.170 9.586 -1.023 1.00 90.19 392 THR A CA 1
ATOM 3037 C C . THR A 1 392 ? -18.012 10.424 -1.545 1.00 90.19 392 THR A C 1
ATOM 3039 O O . THR A 1 392 ? -18.097 11.646 -1.517 1.00 90.19 392 THR A O 1
ATOM 3042 N N . VAL A 1 393 ? -16.930 9.800 -2.010 1.00 85.25 393 VAL A N 1
ATOM 3043 C CA . VAL A 1 393 ? -15.771 10.524 -2.567 1.00 85.25 393 VAL A CA 1
ATOM 3044 C C . VAL A 1 393 ? -15.923 10.560 -4.083 1.00 85.25 393 VAL A C 1
ATOM 3046 O O . VAL A 1 393 ? -15.754 9.540 -4.746 1.00 85.25 393 VAL A O 1
ATOM 3049 N N . ALA A 1 394 ? -16.316 11.709 -4.629 1.00 80.69 394 ALA A N 1
ATOM 3050 C CA . ALA A 1 394 ? -16.572 11.863 -6.060 1.00 80.69 394 ALA A CA 1
ATOM 3051 C C . ALA A 1 394 ? -15.274 12.075 -6.853 1.00 80.69 394 ALA A C 1
ATOM 3053 O O . ALA A 1 394 ? -15.139 11.564 -7.965 1.00 80.69 394 ALA A O 1
ATOM 3054 N N . SER A 1 395 ? -14.309 12.792 -6.272 1.00 79.12 395 SER A N 1
ATOM 3055 C CA . SER A 1 395 ? -12.969 12.990 -6.830 1.00 79.12 395 SER A CA 1
ATOM 3056 C C . SER A 1 395 ? -11.932 13.209 -5.719 1.00 79.12 395 SER A C 1
ATOM 3058 O O . SER A 1 395 ? -12.246 13.074 -4.538 1.00 79.12 395 SER A O 1
ATOM 3060 N N . ALA A 1 396 ? -10.690 13.541 -6.082 1.00 74.69 396 ALA A N 1
ATOM 3061 C CA . ALA A 1 396 ? -9.625 13.818 -5.118 1.00 74.69 396 ALA A CA 1
ATOM 3062 C C . ALA A 1 396 ? -9.907 15.030 -4.209 1.00 74.69 396 ALA A C 1
ATOM 3064 O O . ALA A 1 396 ? -9.382 15.050 -3.102 1.00 74.69 396 ALA A O 1
ATOM 3065 N N . ASP A 1 397 ? -10.746 15.978 -4.639 1.00 82.94 397 ASP A N 1
ATOM 3066 C CA . ASP A 1 397 ? -11.073 17.207 -3.893 1.00 82.94 397 ASP A CA 1
ATOM 3067 C C . ASP A 1 397 ? -12.590 17.467 -3.818 1.00 82.94 397 ASP A C 1
ATOM 3069 O O . ASP A 1 397 ? -13.029 18.581 -3.544 1.00 82.94 397 ASP A O 1
ATOM 3073 N N . ASP A 1 398 ? -13.411 16.454 -4.099 1.00 86.06 398 ASP A N 1
ATOM 3074 C CA . ASP A 1 398 ? -14.869 16.584 -4.095 1.00 86.06 398 ASP A CA 1
ATOM 3075 C C . ASP A 1 398 ? -15.502 15.429 -3.328 1.00 86.06 398 ASP A C 1
ATOM 3077 O O . ASP A 1 398 ? -15.351 14.253 -3.691 1.00 86.06 398 ASP A O 1
ATOM 3081 N N . VAL A 1 399 ? -16.220 15.775 -2.262 1.00 91.50 399 VAL A N 1
ATOM 3082 C CA . VAL A 1 399 ? -16.953 14.817 -1.444 1.00 91.50 399 VAL A CA 1
ATOM 3083 C C . VAL A 1 399 ? -18.418 15.194 -1.338 1.00 91.50 399 VAL A C 1
ATOM 3085 O O . VAL A 1 399 ? -18.812 16.352 -1.224 1.00 91.50 399 VAL A O 1
ATOM 3088 N N . VAL A 1 400 ? -19.248 14.164 -1.324 1.00 93.69 400 VAL A N 1
ATOM 3089 C CA . VAL A 1 400 ? -20.694 14.273 -1.301 1.00 93.69 400 VAL A CA 1
ATOM 3090 C C . VAL A 1 400 ? -21.210 13.616 -0.035 1.00 93.69 400 VAL A C 1
ATOM 3092 O O . VAL A 1 400 ? -20.979 12.431 0.206 1.00 93.69 400 VAL A O 1
ATOM 3095 N N . ILE A 1 401 ? -21.956 14.374 0.758 1.00 95.00 401 ILE A N 1
ATOM 3096 C CA . ILE A 1 401 ? -22.670 13.868 1.925 1.00 95.00 401 ILE A CA 1
ATOM 3097 C C . ILE A 1 401 ? -24.137 13.692 1.563 1.00 95.00 401 ILE A C 1
ATOM 3099 O O . ILE A 1 401 ? -24.776 14.616 1.064 1.00 95.00 401 ILE A O 1
ATOM 3103 N N . THR A 1 402 ? -24.680 12.511 1.838 1.00 94.19 402 THR A N 1
ATOM 3104 C CA . THR A 1 402 ? -26.104 12.211 1.672 1.00 94.19 402 THR A CA 1
ATOM 3105 C C . THR A 1 402 ? -26.716 11.896 3.030 1.00 94.19 402 THR A C 1
ATOM 3107 O O . THR A 1 402 ? -26.285 10.959 3.695 1.00 94.19 402 THR A O 1
ATOM 3110 N N . GLY A 1 403 ? -27.693 12.690 3.464 1.00 92.31 403 GLY A N 1
ATOM 3111 C CA . GLY A 1 403 ? -28.410 12.482 4.723 1.00 92.31 403 GLY A CA 1
ATOM 3112 C C . GLY A 1 403 ? -29.560 11.472 4.630 1.00 92.31 403 GLY A C 1
ATOM 3113 O O . GLY A 1 403 ? -29.964 11.094 3.527 1.00 92.31 403 GLY A O 1
ATOM 3114 N N . PRO A 1 404 ? -30.169 11.103 5.775 1.00 84.75 404 PRO A N 1
ATOM 3115 C CA . PRO A 1 404 ? -31.221 10.077 5.878 1.00 84.75 404 PRO A CA 1
ATOM 3116 C C . PRO A 1 404 ? -32.543 10.379 5.137 1.00 84.75 404 PRO A C 1
ATOM 3118 O O . PRO A 1 404 ? -33.447 9.552 5.128 1.00 84.75 404 PRO A O 1
ATOM 3121 N N . GLY A 1 405 ? -32.671 11.527 4.467 1.00 88.88 405 GLY A N 1
ATOM 3122 C CA . GLY A 1 405 ? -33.796 11.864 3.580 1.00 88.88 405 GLY A CA 1
ATOM 3123 C C . GLY A 1 405 ? -33.409 11.996 2.104 1.00 88.88 405 GLY A C 1
ATOM 3124 O O . GLY A 1 405 ? -34.163 12.576 1.331 1.00 88.88 405 GLY A O 1
ATOM 3125 N N . GLY A 1 406 ? -32.206 11.553 1.723 1.00 90.12 406 GLY A N 1
ATOM 3126 C CA . GLY A 1 406 ? -31.649 11.763 0.384 1.00 90.12 406 GLY A CA 1
ATOM 3127 C C . GLY A 1 406 ? -31.142 13.187 0.132 1.00 90.12 406 GLY A C 1
ATOM 3128 O O . GLY A 1 406 ? -30.723 13.492 -0.983 1.00 90.12 406 GLY A O 1
ATOM 3129 N N . LEU A 1 407 ? -31.157 14.063 1.148 1.00 92.00 407 LEU A N 1
ATOM 3130 C CA . LEU A 1 407 ? -30.575 15.400 1.047 1.00 92.00 407 LEU A CA 1
ATOM 3131 C C . LEU A 1 407 ? -29.080 15.268 0.753 1.00 92.00 407 LEU A C 1
ATOM 3133 O O . LEU A 1 407 ? -28.345 14.689 1.551 1.00 92.00 407 LEU A O 1
ATOM 3137 N N . ARG A 1 408 ? -28.654 15.820 -0.380 1.00 94.88 408 ARG A N 1
ATOM 3138 C CA . ARG A 1 408 ? -27.280 15.764 -0.869 1.00 94.88 408 ARG A CA 1
ATOM 3139 C C . ARG A 1 408 ? -26.597 17.112 -0.671 1.00 94.88 408 ARG A C 1
ATOM 3141 O O . ARG A 1 408 ? -27.181 18.148 -0.981 1.00 94.88 408 ARG A O 1
ATOM 3148 N N . ARG A 1 409 ? -25.360 17.087 -0.186 1.00 94.62 409 ARG A N 1
ATOM 3149 C CA . ARG A 1 409 ? -24.501 18.258 -0.020 1.00 94.62 409 ARG A CA 1
ATOM 3150 C C . ARG A 1 409 ? -23.117 17.958 -0.578 1.00 94.62 409 ARG A C 1
ATOM 3152 O O . ARG A 1 409 ? -22.507 16.972 -0.182 1.00 94.62 409 ARG A O 1
ATOM 3159 N N . GLU A 1 410 ? -22.653 18.802 -1.486 1.00 94.50 410 GLU A N 1
ATOM 3160 C CA . GLU A 1 410 ? -21.333 18.696 -2.113 1.00 94.50 410 GLU A CA 1
ATOM 3161 C C . GLU A 1 410 ? -20.377 19.649 -1.399 1.00 94.50 410 GLU A C 1
ATOM 3163 O O . GLU A 1 410 ? -20.758 20.771 -1.052 1.00 94.50 410 GLU A O 1
ATOM 3168 N N . LEU A 1 411 ? -19.175 19.168 -1.104 1.00 92.62 411 LEU A N 1
ATOM 3169 C CA . LEU A 1 411 ? -18.160 19.870 -0.336 1.00 92.62 411 LEU A CA 1
ATOM 3170 C C . LEU A 1 411 ? -16.824 19.738 -1.059 1.00 92.62 411 LEU A C 1
ATOM 3172 O O . LEU A 1 411 ? -16.380 18.629 -1.358 1.00 92.62 411 LEU A O 1
ATOM 3176 N N . TRP A 1 412 ? -16.163 20.871 -1.279 1.00 91.81 412 TRP A N 1
ATOM 3177 C CA . TRP A 1 412 ? -14.831 20.904 -1.869 1.00 91.81 412 TRP A CA 1
ATOM 3178 C C . TRP A 1 412 ? -13.782 20.653 -0.782 1.00 91.81 412 TRP A C 1
ATOM 3180 O O . TRP A 1 412 ? -13.268 21.578 -0.154 1.00 91.81 412 TRP A O 1
ATOM 3190 N N . LEU A 1 413 ? -13.555 19.374 -0.484 1.00 90.00 413 LEU A N 1
ATOM 3191 C CA . LEU A 1 413 ? -12.682 18.888 0.582 1.00 90.00 413 LEU A CA 1
ATOM 3192 C C . LEU A 1 413 ? -11.813 17.736 0.062 1.00 90.00 413 LEU A C 1
ATOM 3194 O O . LEU A 1 413 ? -12.244 17.024 -0.845 1.00 90.00 413 LEU A O 1
ATOM 3198 N N . PRO A 1 414 ? -10.641 17.473 0.671 1.00 85.25 414 PRO A N 1
ATOM 3199 C CA . PRO A 1 414 ? -9.794 16.358 0.262 1.00 85.25 414 PRO A CA 1
ATOM 3200 C C . PRO A 1 414 ? -10.548 15.022 0.299 1.00 85.25 414 PRO A C 1
ATOM 3202 O O . PRO A 1 414 ? -11.213 14.704 1.283 1.00 85.25 414 PRO A O 1
ATOM 3205 N N . GLY A 1 415 ? -10.362 14.177 -0.711 1.00 83.25 415 GLY A N 1
ATOM 3206 C CA . GLY A 1 415 ? -10.989 12.854 -0.833 1.00 83.25 415 GLY A CA 1
ATOM 3207 C C . GLY A 1 415 ? -10.558 11.847 0.242 1.00 83.25 415 GLY A C 1
ATOM 3208 O O . GLY A 1 415 ? -11.043 10.719 0.274 1.00 83.25 415 GLY A O 1
ATOM 3209 N N . THR A 1 416 ? -9.655 12.248 1.140 1.00 86.62 416 THR A N 1
ATOM 3210 C CA . THR A 1 416 ? -9.197 11.481 2.305 1.00 86.62 416 THR A CA 1
ATOM 3211 C C . THR A 1 416 ? -10.042 11.706 3.561 1.00 86.62 416 THR A C 1
ATOM 3213 O O . THR A 1 416 ? -9.800 11.040 4.571 1.00 86.62 416 THR A O 1
ATOM 3216 N N . VAL A 1 417 ? -11.012 12.631 3.536 1.00 92.69 417 VAL A N 1
ATOM 3217 C CA . VAL A 1 417 ? -11.877 12.893 4.694 1.00 92.69 417 VAL A CA 1
ATOM 3218 C C . VAL A 1 417 ? -12.733 11.682 5.072 1.00 92.69 417 VAL A C 1
ATOM 3220 O O . VAL A 1 417 ? -13.088 10.842 4.247 1.00 92.69 417 VAL A O 1
ATOM 3223 N N . ARG A 1 418 ? -13.084 11.610 6.355 1.00 92.62 418 ARG A N 1
ATOM 3224 C CA . ARG A 1 418 ? -13.899 10.561 6.976 1.00 92.62 418 ARG A CA 1
ATOM 3225 C C . ARG A 1 418 ? -14.968 11.194 7.866 1.00 92.62 418 ARG A C 1
ATOM 3227 O O . ARG A 1 418 ? -14.738 12.259 8.430 1.00 92.62 418 ARG A O 1
ATOM 3234 N N . LEU A 1 419 ? -16.120 10.548 8.026 1.00 93.50 419 LEU A N 1
ATOM 3235 C CA . LEU A 1 419 ? -17.163 10.949 8.980 1.00 93.50 419 LEU A CA 1
ATOM 3236 C C . LEU A 1 419 ? -16.689 10.732 10.420 1.00 93.50 419 LEU A C 1
ATOM 3238 O O . LEU A 1 419 ? -16.136 9.673 10.737 1.00 93.50 419 LEU A O 1
ATOM 3242 N N . THR A 1 420 ? -16.951 11.711 11.291 1.00 92.94 420 THR A N 1
ATOM 3243 C CA . THR A 1 420 ? -16.879 11.513 12.746 1.00 92.94 420 THR A CA 1
ATOM 3244 C C . THR A 1 420 ? -18.129 10.769 13.240 1.00 92.94 420 THR A C 1
ATOM 3246 O O . THR A 1 420 ? -19.177 10.846 12.588 1.00 92.94 420 THR A O 1
ATOM 3249 N N . PRO A 1 421 ? -18.073 10.044 14.374 1.00 87.56 421 PRO A N 1
ATOM 3250 C CA . PRO A 1 421 ? -19.241 9.332 14.886 1.00 87.56 421 PRO A CA 1
ATOM 3251 C C . PRO A 1 421 ? -20.422 10.250 15.181 1.00 87.56 421 PRO A C 1
ATOM 3253 O O . PRO A 1 421 ? -20.274 11.320 15.776 1.00 87.56 421 PRO A O 1
ATOM 3256 N N . GLY A 1 422 ? -21.613 9.811 14.776 1.00 87.25 422 GLY A N 1
ATOM 3257 C CA . GLY A 1 422 ? -22.826 10.621 14.845 1.00 87.25 422 GLY A CA 1
ATOM 3258 C C . GLY A 1 422 ? -22.906 11.697 13.764 1.00 87.25 422 GLY A C 1
ATOM 3259 O O . GLY A 1 422 ? -23.813 12.523 13.816 1.00 87.25 422 GLY A O 1
ATOM 3260 N N . GLY A 1 423 ? -21.964 11.716 12.814 1.00 89.94 423 GLY A N 1
ATOM 3261 C CA . GLY A 1 423 ? -21.998 12.577 11.636 1.00 89.94 423 GLY A CA 1
ATOM 3262 C C . GLY A 1 423 ? -21.966 14.077 11.939 1.00 89.94 423 GLY A C 1
ATOM 3263 O O . GLY A 1 423 ? -22.428 14.879 11.133 1.00 89.94 423 GLY A O 1
ATOM 3264 N N . ALA A 1 424 ? -21.430 14.469 13.099 1.00 92.19 424 ALA A N 1
ATOM 3265 C CA . ALA A 1 424 ? -21.320 15.876 13.487 1.00 92.19 424 ALA A CA 1
ATOM 3266 C C . ALA A 1 424 ? -20.248 16.635 12.688 1.00 92.19 424 ALA A C 1
ATOM 3268 O O . ALA A 1 424 ? -20.234 17.863 12.682 1.00 92.19 424 ALA A O 1
ATOM 3269 N N . GLY A 1 425 ? -19.328 15.918 12.046 1.00 94.88 425 GLY A N 1
ATOM 3270 C CA . GLY A 1 425 ? -18.247 16.510 11.281 1.00 94.88 425 GLY A CA 1
ATOM 3271 C C . GLY A 1 425 ? -17.617 15.541 10.289 1.00 94.88 425 GLY A C 1
ATOM 3272 O O . GLY A 1 425 ? -17.933 14.348 10.253 1.00 94.88 425 GLY A O 1
ATOM 3273 N N . LEU A 1 426 ? -16.666 16.069 9.528 1.00 95.69 426 LEU A N 1
ATOM 3274 C CA . LEU A 1 426 ? -15.664 15.283 8.817 1.00 95.69 426 LEU A CA 1
ATOM 3275 C C . LEU A 1 426 ? -14.294 15.491 9.464 1.00 95.69 426 LEU A C 1
ATOM 3277 O O . LEU A 1 426 ? -14.062 16.490 10.144 1.00 95.69 426 LEU A O 1
ATOM 3281 N N . PHE A 1 427 ? -13.362 14.577 9.230 1.00 95.25 427 PHE A N 1
ATOM 3282 C CA . PHE A 1 427 ? -11.965 14.770 9.594 1.00 95.25 427 PHE A CA 1
ATOM 3283 C C . PHE A 1 427 ? -11.012 14.179 8.557 1.00 95.25 427 PHE A C 1
ATOM 3285 O O . PHE A 1 427 ? -11.358 13.220 7.874 1.00 95.25 427 PHE A O 1
ATOM 3292 N N . THR A 1 428 ? -9.803 14.724 8.462 1.00 94.31 428 THR A N 1
ATOM 3293 C CA . THR A 1 428 ? -8.669 14.112 7.750 1.00 94.31 428 THR A CA 1
ATOM 3294 C C . THR A 1 428 ? -7.407 14.204 8.605 1.00 94.31 428 THR A C 1
ATOM 3296 O O . THR A 1 428 ? -7.366 14.948 9.588 1.00 94.31 428 THR A O 1
ATOM 3299 N N . THR A 1 429 ? -6.386 13.429 8.260 1.00 93.44 429 THR A N 1
ATOM 3300 C CA . THR A 1 429 ? -5.154 13.282 9.037 1.00 93.44 429 THR A CA 1
ATOM 3301 C C . THR A 1 429 ? -3.924 13.555 8.176 1.00 93.44 429 THR A C 1
ATOM 3303 O O . THR A 1 429 ? -3.920 13.256 6.987 1.00 93.44 429 THR A O 1
ATOM 3306 N N . SER A 1 430 ? -2.865 14.090 8.783 1.00 89.94 430 SER A N 1
ATOM 3307 C CA . SER A 1 430 ? -1.549 14.290 8.159 1.00 89.94 430 SER A CA 1
ATOM 3308 C C . SER A 1 430 ? -0.455 13.663 9.023 1.00 89.94 430 SER A C 1
ATOM 3310 O O . SER A 1 430 ? -0.603 13.621 10.243 1.00 89.94 430 SER A O 1
ATOM 3312 N N . HIS A 1 431 ? 0.637 13.195 8.407 1.00 84.25 431 HIS A N 1
ATOM 3313 C CA . HIS A 1 431 ? 1.787 12.586 9.097 1.00 84.25 431 HIS A CA 1
ATOM 3314 C C . HIS A 1 431 ? 2.992 13.514 9.246 1.00 84.25 431 HIS A C 1
ATOM 3316 O O . HIS A 1 431 ? 3.808 13.309 10.141 1.00 84.25 431 HIS A O 1
ATOM 3322 N N . ALA A 1 432 ? 3.123 14.524 8.384 1.00 83.44 432 ALA A N 1
ATOM 3323 C CA . ALA A 1 432 ? 4.335 15.331 8.277 1.00 83.44 432 ALA A CA 1
ATOM 3324 C C . ALA A 1 432 ? 4.010 16.813 7.970 1.00 83.44 432 ALA A C 1
ATOM 3326 O O . ALA A 1 432 ? 4.083 17.236 6.814 1.00 83.44 432 ALA A O 1
ATOM 3327 N N . PRO A 1 433 ? 3.656 17.627 8.987 1.00 87.75 433 PRO A N 1
ATOM 3328 C CA . PRO A 1 433 ? 3.629 17.288 10.416 1.00 87.75 433 PRO A CA 1
ATOM 3329 C C . PRO A 1 433 ? 2.373 16.494 10.829 1.00 87.75 433 PRO A C 1
ATOM 3331 O O . PRO A 1 433 ? 1.339 16.629 10.168 1.00 87.75 433 PRO A O 1
ATOM 3334 N N . PRO A 1 434 ? 2.423 15.716 11.933 1.00 89.81 434 PRO A N 1
ATOM 3335 C CA . PRO A 1 434 ? 1.253 15.043 12.487 1.00 89.81 434 PRO A CA 1
ATOM 3336 C C . PRO A 1 434 ? 0.126 16.029 12.804 1.00 89.81 434 PRO A C 1
ATOM 3338 O O . PRO A 1 434 ? 0.313 16.959 13.592 1.00 89.81 434 PRO A O 1
ATOM 3341 N N . ALA A 1 435 ? -1.045 15.834 12.202 1.00 93.38 435 ALA A N 1
ATOM 3342 C CA . ALA A 1 435 ? -2.202 16.692 12.432 1.00 93.38 435 ALA A CA 1
ATOM 3343 C C . ALA A 1 435 ? -3.529 15.974 12.177 1.00 93.38 435 ALA A C 1
ATOM 3345 O O . ALA A 1 435 ? -3.596 15.006 11.419 1.00 93.38 435 ALA A O 1
ATOM 3346 N N . LEU A 1 436 ? -4.592 16.506 12.774 1.00 94.62 436 LEU A N 1
ATOM 3347 C CA . LEU A 1 436 ? -5.980 16.172 12.492 1.00 94.62 436 LEU A CA 1
ATOM 3348 C C . LEU A 1 436 ? -6.716 17.453 12.104 1.00 94.62 436 LEU A C 1
ATOM 3350 O O . LEU A 1 436 ? -6.763 18.402 12.882 1.00 94.62 436 LEU A O 1
ATOM 3354 N N . THR A 1 437 ? -7.298 17.488 10.912 1.00 95.25 437 THR A N 1
ATOM 3355 C CA . THR A 1 437 ? -8.147 18.598 10.467 1.00 95.25 437 THR A CA 1
ATOM 3356 C C . THR A 1 437 ? -9.600 18.191 10.598 1.00 95.25 437 THR A C 1
ATOM 3358 O O . THR A 1 437 ? -9.997 17.177 10.030 1.00 95.25 437 THR A O 1
ATOM 3361 N N . TRP A 1 438 ? -10.385 18.960 11.346 1.00 96.25 438 TRP A N 1
ATOM 3362 C CA . TRP A 1 438 ? -11.807 18.708 11.571 1.00 96.25 438 TRP A CA 1
ATOM 3363 C C . TRP A 1 438 ? -12.671 19.735 10.834 1.00 96.25 438 TRP A C 1
ATOM 3365 O O . TRP A 1 438 ? -12.338 20.915 10.810 1.00 96.25 438 TRP A O 1
ATOM 3375 N N . PHE A 1 439 ? -13.777 19.291 10.248 1.00 96.06 439 PHE A N 1
ATOM 3376 C CA . PHE A 1 439 ? -14.717 20.108 9.482 1.00 96.06 439 PHE A CA 1
ATOM 3377 C C . PHE A 1 439 ? -16.100 19.989 10.130 1.00 96.06 439 PHE A C 1
ATOM 3379 O O . PHE A 1 439 ? -16.651 18.886 10.187 1.00 96.06 439 PHE A O 1
ATOM 3386 N N . ASP A 1 440 ? -16.663 21.090 10.633 1.00 95.62 440 ASP A N 1
ATOM 3387 C CA . ASP A 1 440 ? -17.976 21.079 11.292 1.00 95.62 440 ASP A CA 1
ATOM 3388 C C . ASP A 1 440 ? -19.106 21.061 10.255 1.00 95.62 440 ASP A C 1
ATOM 3390 O O . ASP A 1 440 ? -19.330 22.034 9.538 1.00 95.62 440 ASP A O 1
ATOM 3394 N N . LEU A 1 441 ? -19.863 19.965 10.179 1.00 95.06 441 LEU A N 1
ATOM 3395 C CA . LEU A 1 441 ? -20.939 19.840 9.193 1.00 95.06 441 LEU A CA 1
ATOM 3396 C C . LEU A 1 441 ? -22.162 20.713 9.500 1.00 95.06 441 LEU A C 1
ATOM 3398 O O . LEU A 1 441 ? -23.032 20.843 8.635 1.00 95.06 441 LEU A O 1
ATOM 3402 N N . ALA A 1 442 ? -22.224 21.340 10.679 1.00 93.81 442 ALA A N 1
ATOM 3403 C CA . ALA A 1 442 ? -23.219 22.365 10.975 1.00 93.81 442 ALA A CA 1
ATOM 3404 C C . ALA A 1 442 ? -22.970 23.676 10.202 1.00 93.81 442 ALA A C 1
ATOM 3406 O O . ALA A 1 442 ? -23.913 24.433 9.967 1.00 93.81 442 ALA A O 1
ATOM 3407 N N . GLU A 1 443 ? -21.730 23.949 9.786 1.00 93.12 443 GLU A N 1
ATOM 3408 C CA . GLU A 1 443 ? -21.397 25.099 8.942 1.00 93.12 443 GLU A CA 1
ATOM 3409 C C . GLU A 1 443 ? -21.829 24.833 7.499 1.00 93.12 443 GLU A C 1
ATOM 3411 O O . GLU A 1 443 ? -21.749 23.696 7.041 1.00 93.12 443 GLU A O 1
ATOM 3416 N N . ALA A 1 444 ? -22.274 25.860 6.764 1.00 89.62 444 ALA A N 1
ATOM 3417 C CA . ALA A 1 444 ? -22.689 25.739 5.358 1.00 89.62 444 ALA A CA 1
ATOM 3418 C C . ALA A 1 444 ? -21.506 25.571 4.384 1.00 89.62 444 ALA A C 1
ATOM 3420 O O . ALA A 1 444 ? -21.665 24.956 3.328 1.00 89.62 444 ALA A O 1
ATOM 3421 N N . ASP A 1 445 ? -20.324 26.034 4.780 1.00 89.94 445 ASP A N 1
ATOM 3422 C CA . ASP A 1 445 ? -19.056 25.867 4.071 1.00 89.94 445 ASP A CA 1
ATOM 3423 C C . ASP A 1 445 ? -17.953 25.662 5.124 1.00 89.94 445 ASP A C 1
ATOM 3425 O O . ASP A 1 445 ? -17.476 26.639 5.704 1.00 89.94 445 ASP A O 1
ATOM 3429 N N . PRO A 1 446 ? -17.669 24.405 5.513 1.00 91.62 446 PRO A N 1
ATOM 3430 C CA . PRO A 1 446 ? -16.909 24.119 6.713 1.00 91.62 446 PRO A CA 1
ATOM 3431 C C . PRO A 1 446 ? -15.438 24.448 6.501 1.00 91.62 446 PRO A C 1
ATOM 3433 O O . PRO A 1 446 ? -14.745 23.817 5.699 1.00 91.62 446 PRO A O 1
ATOM 3436 N N . THR A 1 447 ? -14.936 25.404 7.275 1.00 90.25 447 THR A N 1
ATOM 3437 C CA . THR A 1 447 ? -13.507 25.723 7.244 1.00 90.25 447 THR A CA 1
ATOM 3438 C C . THR A 1 447 ? -12.749 24.714 8.104 1.00 90.25 447 THR A C 1
ATOM 3440 O O . THR A 1 447 ? -13.040 24.529 9.283 1.00 90.25 447 THR A O 1
ATOM 3443 N N . GLY A 1 448 ? -11.803 23.990 7.502 1.00 92.12 448 GLY A N 1
ATOM 3444 C CA . GLY A 1 448 ? -11.044 22.954 8.200 1.00 92.12 448 GLY A CA 1
ATOM 3445 C C . GLY A 1 448 ? -10.249 23.520 9.373 1.00 92.12 448 GLY A C 1
ATOM 3446 O O . GLY A 1 448 ? -9.411 24.406 9.211 1.00 92.12 448 GLY A O 1
ATOM 3447 N N . VAL A 1 449 ? -10.476 22.973 10.561 1.00 93.50 449 VAL A N 1
ATOM 3448 C CA . VAL A 1 449 ? -9.800 23.375 11.785 1.00 93.50 449 VAL A CA 1
ATOM 3449 C C . VAL A 1 449 ? -8.675 22.391 12.093 1.00 93.50 449 VAL A C 1
ATOM 3451 O O . VAL A 1 449 ? -8.917 21.249 12.483 1.00 93.50 449 VAL A O 1
ATOM 3454 N N . VAL A 1 450 ? -7.430 22.842 11.931 1.00 93.62 450 VAL A N 1
ATOM 3455 C CA . VAL A 1 450 ? -6.238 22.011 12.147 1.00 93.62 450 VAL A CA 1
ATOM 3456 C C . VAL A 1 450 ? -5.929 21.876 13.641 1.00 93.62 450 VAL A C 1
ATOM 3458 O O . VAL A 1 450 ? -5.861 22.856 14.392 1.00 93.62 450 VAL A O 1
ATOM 3461 N N . ARG A 1 451 ? -5.708 20.636 14.071 1.00 93.94 451 ARG A N 1
ATOM 3462 C CA . ARG A 1 451 ? -5.167 20.245 15.371 1.00 93.94 451 ARG A CA 1
ATOM 3463 C C . ARG A 1 451 ? -3.848 19.549 15.133 1.00 93.94 451 ARG A C 1
ATOM 3465 O O . ARG A 1 451 ? -3.812 18.407 14.687 1.00 93.94 451 ARG A O 1
ATOM 3472 N N . TRP A 1 452 ? -2.764 20.262 15.397 1.00 93.06 452 TRP A N 1
ATOM 3473 C CA . TRP A 1 452 ? -1.445 19.652 15.393 1.00 93.06 452 TRP A CA 1
ATOM 3474 C C . TRP A 1 452 ? -1.400 18.532 16.435 1.00 93.06 452 TRP A C 1
ATOM 3476 O O . TRP A 1 452 ? -2.170 18.532 17.395 1.00 93.06 452 TRP A O 1
ATOM 3486 N N . LEU A 1 453 ? -0.512 17.569 16.249 1.00 91.50 453 LEU A N 1
ATOM 3487 C CA . LEU A 1 453 ? -0.276 16.492 17.201 1.00 91.50 453 LEU A CA 1
ATOM 3488 C C . LEU A 1 453 ? 1.222 16.425 17.509 1.00 91.50 453 LEU A C 1
ATOM 3490 O O . LEU A 1 453 ? 2.030 16.886 16.694 1.00 91.50 453 LEU A O 1
ATOM 3494 N N . PRO A 1 454 ? 1.625 15.867 18.665 1.00 87.69 454 PRO A N 1
ATOM 3495 C CA . PRO A 1 454 ? 3.036 15.677 18.963 1.00 87.69 454 PRO A CA 1
ATOM 3496 C C . PRO A 1 454 ? 3.756 14.960 17.821 1.00 87.69 454 PRO A C 1
ATOM 3498 O O . PRO A 1 454 ? 3.172 14.082 17.178 1.00 87.69 454 PRO A O 1
ATOM 3501 N N . GLY A 1 455 ? 5.033 15.289 17.605 1.00 82.12 455 GLY A N 1
ATOM 3502 C CA . GLY A 1 455 ? 5.892 14.538 16.685 1.00 82.12 455 GLY A CA 1
ATOM 3503 C C . GLY A 1 455 ? 5.793 13.026 16.923 1.00 82.12 455 GLY A C 1
ATOM 3504 O O . GLY A 1 455 ? 5.441 12.601 18.023 1.00 82.12 455 GLY A O 1
ATOM 3505 N N . GLY A 1 456 ? 5.998 12.239 15.864 1.00 77.12 456 GLY A N 1
ATOM 3506 C CA . GLY A 1 456 ? 5.910 10.773 15.892 1.00 77.12 456 GLY A CA 1
ATOM 3507 C C . GLY A 1 456 ? 4.487 10.203 15.898 1.00 77.12 456 GLY A C 1
ATOM 3508 O O . GLY A 1 456 ? 4.288 9.075 15.452 1.00 77.12 456 GLY A O 1
ATOM 3509 N N . THR A 1 457 ? 3.485 10.972 16.332 1.00 84.31 457 THR A N 1
ATOM 3510 C CA . THR A 1 457 ? 2.081 10.541 16.336 1.00 84.31 457 THR A CA 1
ATOM 3511 C C . THR A 1 457 ? 1.626 10.079 14.947 1.00 84.31 457 THR A C 1
ATOM 3513 O O . THR A 1 457 ? 1.850 10.768 13.951 1.00 84.31 457 THR A O 1
ATOM 3516 N N . ARG A 1 458 ? 0.934 8.934 14.887 1.00 83.50 458 ARG A N 1
ATOM 3517 C CA . ARG A 1 458 ? 0.340 8.376 13.662 1.00 83.50 458 ARG A CA 1
ATOM 3518 C C . ARG A 1 458 ? -1.189 8.482 13.718 1.00 83.50 458 ARG A C 1
ATOM 3520 O O . ARG A 1 458 ? -1.838 7.548 14.178 1.00 83.50 458 ARG A O 1
ATOM 3527 N N . PRO A 1 459 ? -1.780 9.627 13.328 1.00 83.31 459 PRO A N 1
ATOM 3528 C CA . PRO A 1 459 ? -3.218 9.870 13.492 1.00 83.31 459 PRO A CA 1
ATOM 3529 C C . PRO A 1 459 ? -4.136 8.978 12.643 1.00 83.31 459 PRO A C 1
ATOM 3531 O O . PRO A 1 459 ? -5.335 8.921 12.898 1.00 83.31 459 PRO A O 1
ATOM 3534 N N . ASP A 1 460 ? -3.597 8.281 11.650 1.00 79.06 460 ASP A N 1
ATOM 3535 C CA . ASP A 1 460 ? -4.299 7.302 10.818 1.00 79.06 460 ASP A CA 1
ATOM 3536 C C . ASP A 1 460 ? -4.425 5.919 11.485 1.00 79.06 460 ASP A C 1
ATOM 3538 O O . ASP A 1 460 ? -5.236 5.094 11.058 1.00 79.06 460 ASP A O 1
ATOM 3542 N N . HIS A 1 461 ? -3.659 5.675 12.553 1.00 76.56 461 HIS A N 1
ATOM 3543 C CA . HIS A 1 461 ? -3.585 4.400 13.251 1.00 76.56 461 HIS A CA 1
ATOM 3544 C C . HIS A 1 461 ? -4.037 4.521 14.711 1.00 76.56 461 HIS A C 1
ATOM 3546 O O . HIS A 1 461 ? -3.491 5.289 15.500 1.00 76.56 461 HIS A O 1
ATOM 3552 N N . GLY A 1 462 ? -5.014 3.697 15.104 1.00 75.62 462 GLY A N 1
ATOM 3553 C CA . GLY A 1 462 ? -5.443 3.588 16.505 1.00 75.62 462 GLY A CA 1
ATOM 3554 C C . GLY A 1 462 ? -6.205 4.806 17.033 1.00 75.62 462 GLY A C 1
ATOM 3555 O O . GLY A 1 462 ? -6.243 5.025 18.241 1.00 75.62 462 GLY A O 1
ATOM 3556 N N . LEU A 1 463 ? -6.791 5.602 16.138 1.00 87.00 463 LEU A N 1
ATOM 3557 C CA . LEU A 1 463 ? -7.650 6.721 16.489 1.00 87.00 463 LEU A CA 1
ATOM 3558 C C . LEU A 1 463 ? -8.995 6.209 17.015 1.00 87.00 463 LEU A C 1
ATOM 3560 O O . LEU A 1 463 ? -9.711 5.500 16.310 1.00 87.00 463 LEU A O 1
ATOM 3564 N N . VAL A 1 464 ? -9.347 6.605 18.235 1.00 88.44 464 VAL A N 1
ATOM 3565 C CA . VAL A 1 464 ? -10.558 6.154 18.918 1.00 88.44 464 VAL A CA 1
ATOM 3566 C C . VAL A 1 464 ? -11.426 7.332 19.318 1.00 88.44 464 VAL A C 1
ATOM 3568 O O . VAL A 1 464 ? -11.009 8.213 20.059 1.00 88.44 464 VAL A O 1
ATOM 3571 N N . TRP A 1 465 ? -12.660 7.357 18.837 1.00 90.00 465 TRP A N 1
ATOM 3572 C CA . TRP A 1 465 ? -13.589 8.447 19.106 1.00 90.00 465 TRP A CA 1
ATOM 3573 C C . TRP A 1 465 ? -14.342 8.238 20.411 1.00 90.00 465 TRP A C 1
ATOM 3575 O O . TRP A 1 465 ? -15.057 7.261 20.524 1.00 90.00 465 TRP A O 1
ATOM 3585 N N . GLU A 1 466 ? -14.282 9.176 21.355 1.00 88.69 466 GLU A N 1
ATOM 3586 C CA . GLU A 1 466 ? -15.080 9.137 22.597 1.00 88.69 466 GLU A CA 1
ATOM 3587 C C . GLU A 1 466 ? -16.378 9.952 22.540 1.00 88.69 466 GLU A C 1
ATOM 3589 O O . GLU A 1 466 ? -17.217 9.915 23.448 1.00 88.69 466 GLU A O 1
ATOM 3594 N N . GLY A 1 467 ? -16.549 10.683 21.442 1.00 90.06 467 GLY A N 1
ATOM 3595 C CA . GLY A 1 467 ? -17.733 11.456 21.108 1.00 90.06 467 GLY A CA 1
ATOM 3596 C C . GLY A 1 467 ? -17.622 12.038 19.698 1.00 90.06 467 GLY A C 1
ATOM 3597 O O . GLY A 1 467 ? -16.637 11.786 19.011 1.00 90.06 467 GLY A O 1
ATOM 3598 N N . PRO A 1 468 ? -18.581 12.875 19.268 1.00 90.56 468 PRO A N 1
ATOM 3599 C CA . PRO A 1 468 ? -18.597 13.411 17.902 1.00 90.56 468 PRO A CA 1
ATOM 3600 C C . PRO A 1 468 ? -17.435 14.359 17.550 1.00 90.56 468 PRO A C 1
ATOM 3602 O O . PRO A 1 468 ? -17.182 14.615 16.373 1.00 90.56 468 PRO A O 1
ATOM 3605 N N . ALA A 1 469 ? -16.753 14.899 18.566 1.00 93.06 469 ALA A N 1
ATOM 3606 C CA . ALA A 1 469 ? -15.634 15.837 18.438 1.00 93.06 469 ALA A CA 1
ATOM 3607 C C . ALA A 1 469 ? -14.493 15.541 19.429 1.00 93.06 469 ALA A C 1
ATOM 3609 O O . ALA A 1 469 ? -13.643 16.396 19.666 1.00 93.06 469 ALA A O 1
ATOM 3610 N N . GLN A 1 470 ? -14.482 14.354 20.039 1.00 94.44 470 GLN A N 1
ATOM 3611 C CA . GLN A 1 470 ? -13.461 13.966 21.007 1.00 94.44 470 GLN A CA 1
ATOM 3612 C C . GLN A 1 470 ? -12.815 12.667 20.572 1.00 94.44 470 GLN A C 1
ATOM 3614 O O . GLN A 1 470 ? -13.503 11.684 20.298 1.00 94.44 470 GLN A O 1
ATOM 3619 N N . VAL A 1 471 ? -11.492 12.675 20.538 1.00 93.88 471 VAL A N 1
ATOM 3620 C CA . VAL A 1 471 ? -10.698 11.574 20.022 1.00 93.88 471 VAL A CA 1
ATOM 3621 C C . VAL A 1 471 ? -9.542 11.269 20.957 1.00 93.88 471 VAL A C 1
ATOM 3623 O O . VAL A 1 471 ? -8.928 12.180 21.500 1.00 93.88 471 VAL A O 1
ATOM 3626 N N . VAL A 1 472 ? -9.240 9.993 21.146 1.00 92.75 472 VAL A N 1
ATOM 3627 C CA . VAL A 1 472 ? -8.060 9.496 21.843 1.00 92.75 472 VAL A CA 1
ATOM 3628 C C . VAL A 1 472 ? -7.159 8.817 20.827 1.00 92.75 472 VAL A C 1
ATOM 3630 O O . VAL A 1 472 ? -7.627 8.074 19.968 1.00 92.75 472 VAL A O 1
ATOM 3633 N N . LEU A 1 473 ? -5.863 9.079 20.919 1.00 92.31 473 LEU A N 1
ATOM 3634 C CA . LEU A 1 473 ? -4.875 8.528 20.004 1.00 92.31 473 LEU A CA 1
ATOM 3635 C C . LEU A 1 473 ? -3.572 8.160 20.728 1.00 92.31 473 LEU A C 1
ATOM 3637 O O . LEU A 1 473 ? -3.224 8.791 21.736 1.00 92.31 473 LEU A O 1
ATOM 3641 N N . PRO A 1 474 ? -2.841 7.150 20.229 1.00 89.31 474 PRO A N 1
ATOM 3642 C CA . PRO A 1 474 ? -1.537 6.791 20.757 1.00 89.31 474 PRO A CA 1
ATOM 3643 C C . PRO A 1 474 ? -0.477 7.830 20.388 1.00 89.31 474 PRO A C 1
ATOM 3645 O O . PRO A 1 474 ? -0.410 8.315 19.260 1.00 89.31 474 PRO A O 1
ATOM 3648 N N . VAL A 1 475 ? 0.387 8.137 21.352 1.00 87.69 475 VAL A N 1
ATOM 3649 C CA . VAL A 1 475 ? 1.620 8.903 21.136 1.00 87.69 475 VAL A CA 1
ATOM 3650 C C . VAL A 1 475 ? 2.736 7.913 20.789 1.00 87.69 475 VAL A C 1
ATOM 3652 O O . VAL A 1 475 ? 2.785 6.821 21.357 1.00 87.69 475 VAL A O 1
ATOM 3655 N N . ASP A 1 476 ? 3.642 8.266 19.874 1.00 84.31 476 ASP A N 1
ATOM 3656 C CA . ASP A 1 476 ? 4.819 7.438 19.565 1.00 84.31 476 ASP A CA 1
ATOM 3657 C C . ASP A 1 476 ? 5.710 7.281 20.803 1.00 84.31 476 ASP A C 1
ATOM 3659 O O . ASP A 1 476 ? 5.905 8.223 21.577 1.00 84.31 476 ASP A O 1
ATOM 3663 N N . ILE A 1 477 ? 6.265 6.081 20.990 1.00 81.12 477 ILE A N 1
ATOM 3664 C CA . ILE A 1 477 ? 7.116 5.743 22.136 1.00 81.12 477 ILE A CA 1
ATOM 3665 C C . ILE A 1 477 ? 8.309 6.686 22.301 1.00 81.12 477 ILE A C 1
ATOM 3667 O O . ILE A 1 477 ? 8.718 6.977 23.427 1.00 81.12 477 ILE A O 1
ATOM 3671 N N . ARG A 1 478 ? 8.835 7.212 21.193 1.00 82.38 478 ARG A N 1
ATOM 3672 C CA . ARG A 1 478 ? 9.955 8.160 21.180 1.00 82.38 478 ARG A CA 1
ATOM 3673 C C . ARG A 1 478 ? 9.577 9.516 21.772 1.00 82.38 478 ARG A C 1
ATOM 3675 O O . ARG A 1 478 ? 10.448 10.232 22.257 1.00 82.38 478 ARG A O 1
ATOM 3682 N N . ASP A 1 479 ? 8.288 9.837 21.799 1.00 83.31 479 ASP A N 1
ATOM 3683 C CA . ASP A 1 479 ? 7.768 11.137 22.208 1.00 83.31 479 ASP A CA 1
ATOM 3684 C C . ASP A 1 479 ? 7.048 11.106 23.566 1.00 83.31 479 ASP A C 1
ATOM 3686 O O . ASP A 1 479 ? 6.733 12.164 24.116 1.00 83.31 479 ASP A O 1
ATOM 3690 N N . TRP A 1 480 ? 6.865 9.927 24.176 1.00 85.62 480 TRP A N 1
ATOM 3691 C CA . TRP A 1 480 ? 6.215 9.767 25.488 1.00 85.62 480 TRP A CA 1
ATOM 3692 C C . TRP A 1 480 ? 6.838 10.631 26.583 1.00 85.62 480 TRP A C 1
ATOM 3694 O O . TRP A 1 480 ? 6.120 11.251 27.364 1.00 85.62 480 TRP A O 1
ATOM 3704 N N . ALA A 1 481 ? 8.171 10.687 26.650 1.00 83.62 481 ALA A N 1
ATOM 3705 C CA . ALA A 1 481 ? 8.873 11.465 27.669 1.00 83.62 481 ALA A CA 1
ATOM 3706 C C . ALA A 1 481 ? 8.655 12.977 27.494 1.00 83.62 481 ALA A C 1
ATOM 3708 O O . ALA A 1 481 ? 8.562 13.703 28.485 1.00 83.62 481 ALA A O 1
ATOM 3709 N N . ARG A 1 482 ? 8.544 13.434 26.239 1.00 84.31 482 ARG A N 1
ATOM 3710 C CA . ARG A 1 482 ? 8.317 14.840 25.892 1.00 84.31 482 ARG A CA 1
ATOM 3711 C C . ARG A 1 482 ? 6.872 15.251 26.160 1.00 84.31 482 ARG A C 1
ATOM 3713 O O . ARG A 1 482 ? 6.647 16.267 26.802 1.00 84.31 482 ARG A O 1
ATOM 3720 N N . VAL A 1 483 ? 5.907 14.455 25.698 1.00 85.88 483 VAL A N 1
ATOM 3721 C CA . VAL A 1 483 ? 4.469 14.732 25.872 1.00 85.88 483 VAL A CA 1
ATOM 3722 C C . VAL A 1 483 ? 4.027 14.487 27.316 1.00 85.88 483 VAL A C 1
ATOM 3724 O O . VAL A 1 483 ? 3.112 15.139 27.808 1.00 85.88 483 VAL A O 1
ATOM 3727 N N . GLY A 1 484 ? 4.676 13.556 28.017 1.00 87.12 484 GLY A N 1
ATOM 3728 C CA . GLY A 1 484 ? 4.303 13.143 29.367 1.00 87.12 484 GLY A CA 1
ATOM 3729 C C . GLY A 1 484 ? 3.081 12.220 29.419 1.00 87.12 484 GLY A C 1
ATOM 3730 O O . GLY A 1 484 ? 2.534 12.030 30.501 1.00 87.12 484 GLY A O 1
ATOM 3731 N N . ALA A 1 485 ? 2.655 11.661 28.282 1.00 88.88 485 ALA A N 1
ATOM 3732 C CA . ALA A 1 485 ? 1.518 10.750 28.170 1.00 88.88 485 ALA A CA 1
ATOM 3733 C C . ALA A 1 485 ? 1.727 9.743 27.025 1.00 88.88 485 ALA A C 1
ATOM 3735 O O . ALA A 1 485 ? 2.349 10.073 26.015 1.00 88.88 485 ALA A O 1
ATOM 3736 N N . ARG A 1 486 ? 1.190 8.524 27.178 1.00 90.00 486 ARG A N 1
ATOM 3737 C CA . ARG A 1 486 ? 1.176 7.486 26.122 1.00 90.00 486 ARG A CA 1
ATOM 3738 C C . ARG A 1 486 ? -0.050 7.584 25.216 1.00 90.00 486 ARG A C 1
ATOM 3740 O O . ARG A 1 486 ? -0.007 7.164 24.065 1.00 90.00 486 ARG A O 1
ATOM 3747 N N . LEU A 1 487 ? -1.130 8.139 25.753 1.00 91.75 487 LEU A N 1
ATOM 3748 C CA . LEU A 1 487 ? -2.396 8.368 25.078 1.00 91.75 487 LEU A CA 1
ATOM 3749 C C . LEU A 1 487 ? -2.775 9.838 25.240 1.00 91.75 487 LEU A C 1
ATOM 3751 O O . LEU A 1 487 ? -2.701 10.393 26.343 1.00 91.75 487 LEU A O 1
ATOM 3755 N N . LEU A 1 488 ? -3.188 10.452 24.140 1.00 93.50 488 LEU A N 1
ATOM 3756 C CA . LEU A 1 488 ? -3.596 11.845 24.094 1.00 93.50 488 LEU A CA 1
ATOM 3757 C C . LEU A 1 488 ? -5.062 11.917 23.697 1.00 93.50 488 LEU A C 1
ATOM 3759 O O . LEU A 1 488 ? -5.452 11.411 22.648 1.00 93.50 488 LEU A O 1
ATOM 3763 N N . ARG A 1 489 ? -5.867 12.565 24.531 1.00 95.19 489 ARG A N 1
ATOM 3764 C CA . ARG A 1 489 ? -7.235 12.939 24.195 1.00 95.19 489 ARG A CA 1
ATOM 3765 C C . ARG A 1 489 ? -7.234 14.350 23.630 1.00 95.19 489 ARG A C 1
ATOM 3767 O O . ARG A 1 489 ? -6.663 15.249 24.244 1.00 95.19 489 ARG A O 1
ATOM 3774 N N . VAL A 1 490 ? -7.896 14.536 22.498 1.00 95.38 490 VAL A N 1
ATOM 3775 C CA . VAL A 1 490 ? -8.029 15.810 21.794 1.00 95.38 490 VAL A CA 1
ATOM 3776 C C . VAL A 1 490 ? -9.508 16.142 21.659 1.00 95.38 490 VAL A C 1
ATOM 3778 O O . VAL A 1 490 ? -1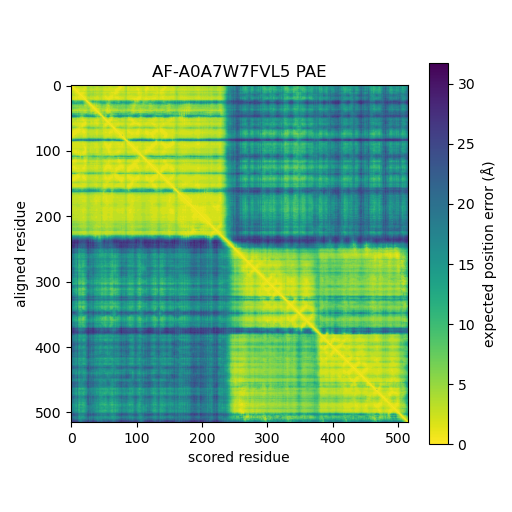0.293 15.345 21.144 1.00 95.38 490 VAL A O 1
ATOM 3781 N N . GLU A 1 491 ? -9.893 17.323 22.128 1.00 95.75 491 GLU A N 1
ATOM 3782 C CA . GLU A 1 491 ? -11.191 17.919 21.826 1.00 95.75 491 GLU A CA 1
ATOM 3783 C C . GLU A 1 491 ? -11.023 18.789 20.573 1.00 95.75 491 GLU A C 1
ATOM 3785 O O . GLU A 1 491 ? -10.284 19.778 20.565 1.00 95.75 491 GLU A O 1
ATOM 3790 N N . LEU A 1 492 ? -11.662 18.385 19.477 1.00 93.12 492 LEU A N 1
ATOM 3791 C CA . LEU A 1 492 ? -11.436 18.953 18.151 1.00 93.12 492 LEU A CA 1
ATOM 3792 C C . LEU A 1 492 ? -12.031 20.353 17.985 1.00 93.12 492 LEU A C 1
ATOM 3794 O O . LEU A 1 492 ? -11.442 21.173 17.284 1.00 93.12 492 LEU A O 1
ATOM 3798 N N . ARG A 1 493 ? -13.135 20.677 18.660 1.00 91.75 493 ARG A N 1
ATOM 3799 C CA . ARG A 1 493 ? -13.790 21.993 18.586 1.00 91.75 493 ARG A CA 1
ATOM 3800 C C . ARG A 1 493 ? -12.971 23.069 19.287 1.00 91.75 493 ARG A C 1
ATOM 3802 O O . ARG A 1 493 ? -12.729 24.128 18.719 1.00 91.75 493 ARG A O 1
ATOM 3809 N N . ARG A 1 494 ? -12.507 22.785 20.499 1.00 92.44 494 ARG A N 1
ATOM 3810 C CA . ARG A 1 494 ? -11.793 23.716 21.381 1.00 92.44 494 ARG A CA 1
ATOM 3811 C C . ARG A 1 494 ? -10.279 23.641 21.228 1.00 92.44 494 ARG A C 1
ATOM 3813 O O . ARG A 1 494 ? -9.593 24.585 21.602 1.00 92.44 494 ARG A O 1
ATOM 3820 N N . GLY A 1 495 ? -9.759 22.549 20.668 1.00 91.19 495 GLY A N 1
ATOM 3821 C CA . GLY A 1 495 ? -8.320 22.303 20.579 1.00 91.19 495 GLY A CA 1
ATOM 3822 C C . GLY A 1 495 ? -7.684 22.022 21.938 1.00 91.19 495 GLY A C 1
ATOM 3823 O O . GLY A 1 495 ? -6.527 22.367 22.161 1.00 91.19 495 GLY A O 1
ATOM 3824 N N . GLU A 1 496 ? -8.451 21.434 22.856 1.00 94.00 496 GLU A N 1
ATOM 3825 C CA . GLU A 1 496 ? -7.977 21.057 24.186 1.00 94.00 496 GLU A CA 1
ATOM 3826 C C . GLU A 1 496 ? -7.309 19.678 24.140 1.00 94.00 496 GLU A C 1
ATOM 3828 O O . GLU A 1 496 ? -7.800 18.762 23.478 1.00 94.00 496 GLU A O 1
ATOM 3833 N N . TYR A 1 497 ? -6.214 19.523 24.886 1.00 95.06 497 TYR A N 1
ATOM 3834 C CA . TYR A 1 497 ? -5.464 18.274 25.005 1.00 95.06 497 TYR A CA 1
ATOM 3835 C C . TYR A 1 497 ? -5.500 17.779 26.448 1.00 95.06 497 TYR A C 1
ATOM 3837 O O . TYR A 1 497 ? -5.330 18.566 27.379 1.00 95.06 497 TYR A O 1
ATOM 3845 N N . GLN A 1 498 ? -5.676 16.475 26.640 1.00 95.88 498 GLN A N 1
ATOM 3846 C CA . GLN A 1 498 ? -5.621 15.835 27.953 1.00 95.88 498 GLN A CA 1
ATOM 3847 C C . GLN A 1 498 ? -4.777 14.562 27.890 1.00 95.88 498 GLN A C 1
ATOM 3849 O O . GLN A 1 498 ? -4.889 13.777 26.947 1.00 95.88 498 GLN A O 1
ATOM 3854 N N . ALA A 1 499 ? -3.952 14.341 28.911 1.00 93.75 499 ALA A N 1
ATOM 3855 C CA . ALA A 1 499 ? -3.276 13.068 29.110 1.00 93.75 499 ALA A CA 1
ATOM 3856 C C . ALA A 1 499 ? -4.305 12.030 29.561 1.00 93.75 499 ALA A C 1
ATOM 3858 O O . ALA A 1 499 ? -4.993 12.233 30.562 1.00 93.75 499 ALA A O 1
ATOM 3859 N N . VAL A 1 500 ? -4.409 10.915 28.846 1.00 92.38 500 VAL A N 1
ATOM 3860 C CA . VAL A 1 500 ? -5.271 9.805 29.261 1.00 92.38 500 VAL A CA 1
ATOM 3861 C C . VAL A 1 500 ? -4.474 8.885 30.194 1.00 92.38 500 VAL A C 1
ATOM 3863 O O . VAL A 1 500 ? -3.348 8.513 29.849 1.00 92.38 500 VAL A O 1
ATOM 3866 N N . PRO A 1 501 ? -5.009 8.526 31.375 1.00 87.56 501 PRO A N 1
ATOM 3867 C CA . PRO A 1 501 ? -4.307 7.662 32.316 1.00 87.56 501 PRO A CA 1
ATOM 3868 C C . PRO A 1 501 ? -4.166 6.238 31.759 1.00 87.56 501 PRO A C 1
ATOM 3870 O O . PRO A 1 501 ? -5.104 5.698 31.174 1.00 87.56 501 PRO A O 1
ATOM 3873 N N . GLY A 1 502 ? -2.998 5.624 31.971 1.00 77.94 502 GLY A N 1
ATOM 3874 C CA . GLY A 1 502 ? -2.736 4.223 31.634 1.00 77.94 502 GLY A CA 1
ATOM 3875 C C . GLY A 1 502 ? -1.320 3.962 31.119 1.00 77.94 502 GLY A C 1
ATOM 3876 O O . GLY A 1 502 ? -0.654 4.848 30.581 1.00 77.94 502 GLY A O 1
ATOM 3877 N N . ASP A 1 503 ? -0.885 2.708 31.229 1.00 72.12 503 ASP A N 1
ATOM 3878 C CA . ASP A 1 503 ? 0.443 2.242 30.811 1.00 72.12 503 ASP A CA 1
ATOM 3879 C C . ASP A 1 503 ? 0.547 2.002 29.292 1.00 72.12 503 ASP A C 1
ATOM 3881 O O . ASP A 1 503 ? 1.407 1.264 28.822 1.00 72.12 503 ASP A O 1
ATOM 3885 N N . GLY A 1 504 ? -0.271 2.674 28.480 1.00 64.75 504 GLY A N 1
ATOM 3886 C CA . GLY A 1 504 ? -0.295 2.498 27.025 1.00 64.75 504 GLY A CA 1
ATOM 3887 C C . GLY A 1 504 ? -0.982 1.196 26.596 1.00 64.75 504 GLY A C 1
ATOM 3888 O O . GLY A 1 504 ? -0.974 0.195 27.304 1.00 64.75 504 GLY A O 1
ATOM 3889 N N . GLY A 1 505 ? -1.631 1.233 25.436 1.00 66.38 505 GLY A N 1
ATOM 3890 C CA . GLY A 1 505 ? -2.459 0.142 24.929 1.00 66.38 505 GLY A CA 1
ATOM 3891 C C . GLY A 1 505 ? -3.385 0.617 23.811 1.00 66.38 505 GLY A C 1
ATOM 3892 O O . GLY A 1 505 ? -3.388 1.798 23.460 1.00 66.38 505 GLY A O 1
ATOM 3893 N N . LEU A 1 506 ? -4.170 -0.302 23.257 1.00 73.94 506 LEU A N 1
ATOM 3894 C CA . LEU A 1 506 ? -5.268 0.005 22.345 1.00 73.94 506 LEU A CA 1
ATOM 3895 C C . LEU A 1 506 ? -6.426 0.604 23.146 1.00 73.94 506 LEU A C 1
ATOM 3897 O O . LEU A 1 506 ? -6.851 0.041 24.150 1.00 73.94 506 LEU A O 1
ATOM 3901 N N . VAL A 1 507 ? -6.959 1.742 22.718 1.00 78.50 507 VAL A N 1
ATOM 3902 C CA . VAL A 1 507 ? -8.164 2.304 23.342 1.00 78.50 507 VAL A CA 1
ATOM 3903 C C . VAL A 1 507 ? -9.382 1.556 22.803 1.00 78.50 507 VAL A C 1
ATOM 3905 O O . VAL A 1 507 ? -9.416 1.190 21.628 1.00 78.50 507 VAL A O 1
ATOM 3908 N N . VAL A 1 508 ? -10.366 1.279 23.656 1.00 76.44 508 VAL A N 1
ATOM 3909 C CA . VAL A 1 508 ? -11.625 0.674 23.206 1.00 76.44 508 VAL A CA 1
ATOM 3910 C C . VAL A 1 508 ? -12.484 1.755 22.563 1.00 76.44 508 VAL A C 1
ATOM 3912 O O . VAL A 1 508 ? -12.663 2.826 23.138 1.00 76.44 508 VAL A O 1
ATOM 3915 N N . GLU A 1 509 ? -13.019 1.489 21.377 1.00 73.00 509 GLU A N 1
ATOM 3916 C CA . GLU A 1 509 ? -13.946 2.397 20.708 1.00 73.00 509 GLU A CA 1
ATOM 3917 C C . GLU A 1 509 ? -15.329 2.328 21.361 1.00 73.00 509 GLU A C 1
ATOM 3919 O O . GLU A 1 509 ? -15.915 1.252 21.381 1.00 73.00 509 GLU A O 1
ATOM 3924 N N . PRO A 1 510 ? -15.888 3.423 21.896 1.00 70.19 510 PRO A N 1
ATOM 3925 C CA . PRO A 1 510 ? -17.245 3.414 22.416 1.00 70.19 510 PRO A CA 1
ATOM 3926 C C . PRO A 1 510 ? -18.272 3.211 21.305 1.00 70.19 510 PRO A C 1
ATOM 3928 O O . PRO A 1 510 ? -18.148 3.751 20.201 1.00 70.19 510 PRO A O 1
ATOM 3931 N N . TRP A 1 511 ? -19.339 2.487 21.631 1.00 59.38 511 TRP A N 1
ATOM 3932 C CA . TRP A 1 511 ? -20.556 2.508 20.833 1.00 59.38 511 TRP A CA 1
ATOM 3933 C C . TRP A 1 511 ? -21.443 3.670 21.246 1.00 59.38 511 TRP A C 1
ATOM 3935 O O . TRP A 1 511 ? -21.560 4.022 22.419 1.00 59.38 511 TRP A O 1
ATOM 3945 N N . PHE A 1 512 ? -22.082 4.266 20.249 1.00 62.59 512 PHE A N 1
ATOM 3946 C CA . PHE A 1 512 ? -22.980 5.389 20.429 1.00 62.59 512 PHE A CA 1
ATOM 3947 C C . PHE A 1 512 ? -24.397 4.940 20.067 1.00 62.59 512 PHE A C 1
ATOM 3949 O O . PHE A 1 512 ? -24.648 4.640 18.899 1.00 62.59 512 PHE A O 1
ATOM 3956 N N . SER A 1 513 ? -25.315 4.917 21.039 1.00 39.06 513 SER A N 1
ATOM 3957 C CA . SER A 1 513 ? -26.733 4.639 20.780 1.00 39.06 513 SER A CA 1
ATOM 3958 C C . SER A 1 513 ? -27.366 5.717 19.894 1.00 39.06 513 SER A C 1
ATOM 3960 O O . SER A 1 513 ? -26.994 6.900 19.928 1.00 39.06 513 SER A O 1
ATOM 3962 N N . VAL A 1 514 ? -28.344 5.296 19.088 1.00 39.66 514 VAL A N 1
ATOM 3963 C CA . VAL A 1 514 ? -29.334 6.191 18.479 1.00 39.66 514 VAL A CA 1
ATOM 3964 C C . VAL A 1 514 ? -30.467 6.331 19.492 1.00 39.66 514 VAL A C 1
ATOM 3966 O O . VAL A 1 514 ? -31.326 5.456 19.565 1.00 39.66 514 VAL A O 1
ATOM 3969 N N . ASP A 1 515 ? -30.406 7.364 20.331 1.00 33.06 515 ASP A N 1
ATOM 3970 C CA . ASP A 1 515 ? -31.505 7.706 21.248 1.00 33.06 515 ASP A CA 1
ATOM 3971 C C . ASP A 1 515 ? -32.668 8.382 20.509 1.00 33.06 515 ASP A C 1
ATOM 3973 O O . ASP A 1 515 ? -32.388 9.231 19.623 1.00 33.06 515 ASP A O 1
#

Foldseek 3Di:
DDWDKKDKDQFDFEAPQKWKKFAADDDDDDDAPVLQQCQDVPQQVLPPAALAKAEGEGIIIGRWGGATEMEMEIEDADDDPDDQPDFQWKKKAKYFHPAQWMDTAYPVDDHGPDTIRNDHGGIKIWIWTWDADPPGIIYIYIYIYDDDGDQMFISHRHPSNVPDLSNNLSSLLSSQSSCSVVVDKDALVRVCNRHVHDSVSVVVSQVVCVVVQQWDWADDNNDITHIHGDRPPPPPPPPPDPPPDPPPCAQLNPPPDAAAADQAFQQFFQAPQQWTWHADPSDTDIADGDPAFAAWAQAPQAIFTQGQWTWGQGPVRDTHTADPTHFDPDWDAAQNRQWIWTWDFDRHPDTWIKIWIAGSVRNDIDIDTDDPPPPVPFQQVDAANQQRWTWGQPDQQWIWIQGPVRDIDIARHGSQWDAAHNRQWIWHFDVVQTWIWIFGPVDNHTDTQIQTDDHPWDCVGLWAASDRQKIKGADDPVCCVSNVARIWIARRVVRRIHHHDDPHGRRHHYDDHND

Secondary structure (DSSP, 8-state):
--EEEEEEEEEE--BTTEEEEEEPPSSS-PPPPTT-GGGSTTTT---S--SSEEE-BSEEEEE--SS-EEEEEEEESSPPPP--SS-SEEEEEEEEESSSEEEEE-TT-----S-EE--SSEEEEEEEEEEE-SSSSEEEEEEEEE------EEEE--HHHHS-HHHHHHHHHHHHHHHHHHT-EE-HHHHHHHHTS-HHHHHHHHHHHHHTTSEEEEE-TTS-EEEEEPP-------STT---PPPP--GGGSTT--PPBPPPPTT-EE-TTSEEEEEETTEEEEEEEPSS--EEEEETTEEEEESSSEEEE-TTS-EEE-SSS---S-EEE-TTS-EEEEEEEE-STT-EEEEEEEETTT--EEEEEEPTT---SS-EEEE-TTT--EEEEEETTEEEEE-TTS-EEEE---TT-EEPGGGSEEEEEEETTEEEEEEETTSSSPPPEEEE--TT--TTSS-EEEETTEEEEEPPTTTHHHHS-SEEEEETTTTEEEEEPSS--EEPBPP----

Mean predicted aligned error: 11.38 Å

pLDDT: mean 86.08, std 13.03, range [30.61, 98.56]

Radius of gyration: 27.42 Å; Cα contacts (8 Å, |Δi|>4): 1208; chains: 1; bounding box: 63×52×75 Å